Protein AF-X1FMH5-F1 (afdb_monomer)

InterPro domains:
  IPR001680 WD40 repeat [PF00400] (192-229)
  IPR001680 WD40 repeat [PF00400] (234-271)
  IPR001680 WD40 repeat [PF00400] (276-313)
  IPR001680 WD40 repeat [PF00400] (317-355)
  IPR001680 WD40 repeat [PF00400] (359-395)
  IPR001680 WD40 repeat [PS50082] (197-238)
  IPR001680 WD40 repeat [PS50082] (239-280)
  IPR001680 WD40 repeat [PS50082] (281-322)
  IPR001680 WD40 repeat [PS50082] (323-364)
  IPR001680 WD40 repeat [PS50082] (365-395)
  IPR001680 WD40 repeat [SM00320] (190-229)
  IPR001680 WD40 repeat [SM00320] (232-271)
  IPR001680 WD40 repeat [SM00320] (274-313)
  IPR001680 WD40 repeat [SM00320] (316-355)
  IPR001680 WD40 repeat [SM00320] (358-395)
  IPR015943 WD40/YVTN repeat-like-containing domain superfamily [G3DSA:2.130.10.10] (130-278)
  IPR015943 WD40/YVTN repeat-like-containing domain superfamily [G3DSA:2.130.10.10] (279-322)
  IPR015943 WD40/YVTN repeat-like-containing domain superfamily [G3DSA:2.130.10.10] (323-395)
  IPR019775 WD40 repeat, conserved site [PS00678] (216-230)
  IPR019775 WD40 repeat, conserved site [PS00678] (258-272)

Solvent-accessible surface area (backbone atoms only — not comparable to full-atom values): 20701 Å² total; per-residue (Å²): 142,78,85,79,77,79,51,70,67,59,60,50,71,74,32,68,68,57,38,52,48,51,52,50,49,51,52,52,51,50,52,51,51,54,45,49,55,44,31,50,53,21,55,74,58,72,62,43,77,88,58,43,49,60,70,69,63,34,51,55,52,52,60,50,41,75,79,43,64,89,76,58,51,75,60,44,53,50,42,50,50,52,20,51,48,51,50,52,52,51,55,50,50,52,51,50,51,53,49,48,52,51,51,50,50,51,50,52,53,50,50,53,51,51,51,51,50,51,52,50,52,50,52,52,50,52,51,52,51,52,54,50,54,52,52,49,32,52,51,28,17,50,51,11,58,68,24,52,90,77,39,53,71,61,13,44,52,29,17,51,51,18,48,57,54,49,72,75,43,92,79,46,88,87,52,51,63,54,31,50,52,24,43,50,50,46,64,64,61,52,81,64,77,87,59,80,76,80,77,77,86,42,61,70,61,31,77,46,69,47,96,86,60,58,34,36,40,38,11,12,55,65,14,33,35,37,34,27,36,58,90,79,38,45,79,75,38,71,38,74,80,57,88,30,31,17,42,23,60,38,66,29,76,84,58,56,35,32,38,37,6,14,53,64,18,32,34,40,32,27,34,58,87,80,39,46,78,74,40,70,37,76,80,58,89,26,34,18,47,19,49,35,53,24,65,84,51,54,35,34,37,36,8,11,55,61,22,36,33,40,33,30,36,61,87,79,38,47,80,66,28,68,36,74,81,58,88,32,29,22,48,26,48,35,53,25,73,85,52,54,36,34,37,34,8,12,61,60,19,31,35,38,32,29,36,60,75,77,26,46,79,74,46,76,48,74,80,57,87,29,31,19,64,38,52,46,55,44,93,85,54,81,50,46,42,36,34,32,74,64,78,49,72,50,110

Structure (mmCIF, N/CA/C/O backbone):
data_AF-X1FMH5-F1
#
_entry.id   AF-X1FMH5-F1
#
loop_
_atom_site.group_PDB
_atom_site.id
_atom_site.type_symbol
_atom_site.label_atom_id
_atom_site.label_alt_id
_atom_site.label_comp_id
_atom_site.label_asym_id
_atom_site.label_entity_id
_atom_site.label_seq_id
_atom_site.pdbx_PDB_ins_code
_atom_site.Cartn_x
_atom_site.Cartn_y
_atom_site.Cartn_z
_atom_site.occupancy
_atom_site.B_iso_or_equiv
_atom_site.auth_seq_id
_atom_site.auth_comp_id
_atom_site.auth_asym_id
_atom_site.auth_atom_id
_atom_site.pdbx_PDB_model_num
ATOM 1 N N . ASP A 1 1 ? 13.206 58.756 -144.677 1.00 45.44 1 ASP A N 1
ATOM 2 C CA . ASP A 1 1 ? 14.189 58.952 -143.597 1.00 45.44 1 ASP A CA 1
ATOM 3 C C . ASP A 1 1 ? 13.562 59.294 -142.267 1.00 45.44 1 ASP A C 1
ATOM 5 O O . ASP A 1 1 ? 13.194 60.437 -142.036 1.00 45.44 1 ASP A O 1
ATOM 9 N N . ARG A 1 2 ? 13.472 58.302 -141.381 1.00 34.47 2 ARG A N 1
ATOM 10 C CA . ARG A 1 2 ? 13.595 58.518 -139.937 1.00 34.47 2 ARG A CA 1
ATOM 11 C C . ARG A 1 2 ? 14.316 57.305 -139.368 1.00 34.47 2 ARG A C 1
ATOM 13 O O . ARG A 1 2 ? 13.700 56.277 -139.115 1.00 34.47 2 ARG A O 1
ATOM 20 N N . PHE A 1 3 ? 15.634 57.421 -139.241 1.00 46.34 3 PHE A N 1
ATOM 21 C CA . PHE A 1 3 ? 16.395 56.562 -138.345 1.00 46.34 3 PHE A CA 1
ATOM 22 C C . PHE A 1 3 ? 15.849 56.805 -136.937 1.00 46.34 3 PHE A C 1
ATOM 24 O O . PHE A 1 3 ? 15.911 57.926 -136.436 1.00 46.34 3 PHE A O 1
ATOM 31 N N . VAL A 1 4 ? 15.259 55.781 -136.324 1.00 46.16 4 VAL A N 1
ATOM 32 C CA . VAL A 1 4 ? 15.061 55.773 -134.875 1.00 46.16 4 VAL A CA 1
ATOM 33 C C 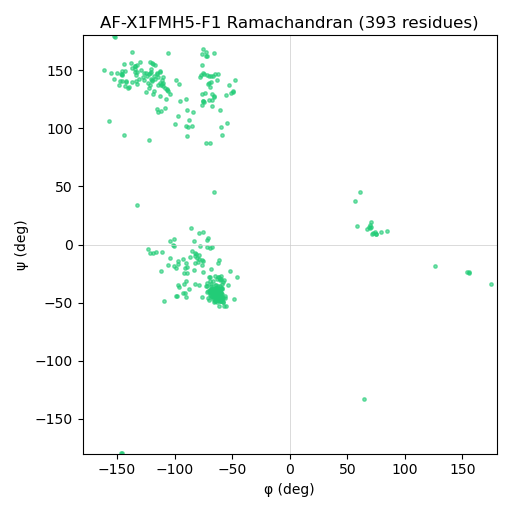. VAL A 1 4 ? 16.324 55.149 -134.311 1.00 46.16 4 VAL A C 1
ATOM 35 O O . VAL A 1 4 ? 16.480 53.931 -134.273 1.00 46.16 4 VAL A O 1
ATOM 38 N N . GLU A 1 5 ? 17.260 56.020 -133.961 1.00 46.84 5 GLU A N 1
ATOM 39 C CA . GLU A 1 5 ? 18.391 55.705 -133.108 1.00 46.84 5 GLU A CA 1
ATOM 40 C C . GLU A 1 5 ? 17.799 55.225 -131.780 1.00 46.84 5 GLU A C 1
ATOM 42 O O . GLU A 1 5 ? 17.280 56.009 -130.982 1.00 46.84 5 GLU A O 1
ATOM 47 N N . VAL A 1 6 ? 17.764 53.907 -131.573 1.00 48.03 6 VAL A N 1
ATOM 48 C CA . VAL A 1 6 ? 17.462 53.362 -130.252 1.00 48.03 6 VAL A CA 1
ATOM 49 C C . VAL A 1 6 ? 18.666 53.718 -129.392 1.00 48.03 6 VAL A C 1
ATOM 51 O O . VAL A 1 6 ? 19.637 52.968 -129.310 1.00 48.03 6 VAL A O 1
ATOM 54 N N . ALA A 1 7 ? 18.631 54.911 -128.798 1.00 53.34 7 ALA A N 1
ATOM 55 C CA . ALA A 1 7 ? 19.574 55.309 -127.773 1.00 53.34 7 ALA A CA 1
ATOM 56 C C . ALA A 1 7 ? 19.595 54.193 -126.721 1.00 53.34 7 ALA A C 1
ATOM 58 O O . ALA A 1 7 ? 18.534 53.743 -126.276 1.00 53.34 7 ALA A O 1
ATOM 59 N N . HIS A 1 8 ? 20.793 53.734 -126.344 1.00 55.34 8 HIS A N 1
ATOM 60 C CA . HIS A 1 8 ? 21.018 52.637 -125.392 1.00 55.34 8 HIS A CA 1
ATOM 61 C C . HIS A 1 8 ? 20.139 52.755 -124.124 1.00 55.34 8 HIS A C 1
ATOM 63 O O . HIS A 1 8 ? 19.725 51.747 -123.551 1.00 55.34 8 HIS A O 1
ATOM 69 N N . GLU A 1 9 ? 19.762 53.977 -123.729 1.00 55.09 9 GLU A N 1
ATOM 70 C CA . GLU A 1 9 ? 18.846 54.252 -122.619 1.00 55.09 9 GLU A CA 1
ATOM 71 C C . GLU A 1 9 ? 17.419 53.694 -122.782 1.00 55.09 9 GLU A C 1
ATOM 73 O O . GLU A 1 9 ? 16.825 53.265 -121.790 1.00 55.09 9 GLU A O 1
ATOM 78 N N . ALA A 1 10 ? 16.843 53.672 -123.990 1.00 60.59 10 ALA A N 1
ATOM 79 C CA . ALA A 1 10 ? 15.474 53.187 -124.204 1.00 60.59 10 ALA A CA 1
ATOM 80 C C . ALA A 1 10 ? 15.379 51.657 -124.047 1.00 60.59 10 ALA A C 1
ATOM 82 O O . ALA A 1 10 ? 14.409 51.151 -123.475 1.00 60.59 10 ALA A O 1
ATOM 83 N N . LEU A 1 11 ? 16.423 50.929 -124.466 1.00 58.25 11 LEU A N 1
ATOM 84 C CA . LEU A 1 11 ? 16.535 49.472 -124.327 1.00 58.25 11 LEU A CA 1
ATOM 85 C C . LEU A 1 11 ? 16.707 49.054 -122.852 1.00 58.25 11 LEU A C 1
ATOM 87 O O . LEU A 1 11 ? 16.075 48.105 -122.390 1.00 58.25 11 LEU A O 1
ATOM 91 N N . ILE A 1 12 ? 17.501 49.818 -122.090 1.00 60.09 12 ILE A N 1
ATOM 92 C CA . ILE A 1 12 ? 17.726 49.608 -120.648 1.00 60.09 12 ILE A CA 1
ATOM 93 C C . ILE A 1 12 ? 16.464 49.926 -119.823 1.00 60.09 12 ILE A C 1
ATOM 95 O O . ILE A 1 12 ? 16.224 49.296 -118.792 1.00 60.09 12 ILE A O 1
ATOM 99 N N . ARG A 1 13 ? 15.621 50.879 -120.257 1.00 60.22 13 ARG A N 1
ATOM 100 C CA . ARG A 1 13 ? 14.354 51.211 -119.572 1.00 60.22 13 ARG A CA 1
ATOM 101 C C . ARG A 1 13 ? 13.222 50.220 -119.862 1.00 60.22 13 ARG A C 1
ATOM 103 O O . ARG A 1 13 ? 12.415 49.981 -118.968 1.00 60.22 13 ARG A O 1
ATOM 110 N N . GLY A 1 14 ? 13.156 49.662 -121.072 1.00 62.12 14 GLY A N 1
ATOM 111 C CA . GLY A 1 14 ? 12.067 48.781 -121.514 1.00 62.12 14 GLY A CA 1
ATOM 112 C C . GLY A 1 14 ? 12.238 47.294 -121.184 1.00 62.12 14 GLY A C 1
ATOM 113 O O . GLY A 1 14 ? 11.281 46.536 -121.336 1.00 62.12 14 GLY A O 1
ATOM 114 N N . TRP A 1 15 ? 13.425 46.863 -120.732 1.00 71.94 15 TRP A N 1
ATOM 115 C CA . TRP A 1 15 ? 13.739 45.444 -120.533 1.00 71.94 15 TRP A CA 1
ATOM 116 C C . TRP A 1 15 ? 14.153 45.138 -119.081 1.00 71.94 15 TRP A C 1
ATOM 118 O O . TRP A 1 15 ? 15.338 45.188 -118.744 1.00 71.94 15 TRP A O 1
ATOM 128 N N . PRO A 1 16 ? 13.191 44.793 -118.197 1.00 71.81 16 PRO A N 1
ATOM 129 C CA . PRO A 1 16 ? 13.448 44.597 -116.768 1.00 71.81 16 PRO A CA 1
ATOM 130 C C . PRO A 1 16 ? 14.570 43.597 -116.459 1.00 71.81 16 PRO A C 1
ATOM 132 O O . PRO A 1 16 ? 15.338 43.821 -115.530 1.00 71.81 16 PRO A O 1
ATOM 135 N N . LYS A 1 17 ? 14.721 42.533 -117.265 1.00 71.62 17 LYS A N 1
ATOM 136 C CA . LYS A 1 17 ? 15.816 41.558 -117.117 1.00 71.62 17 LYS A CA 1
ATOM 137 C C . LYS A 1 17 ? 17.195 42.169 -117.359 1.00 71.62 17 LYS A C 1
ATOM 139 O O . LYS A 1 17 ? 18.117 41.854 -116.621 1.00 71.62 17 LYS A O 1
ATOM 144 N N . LEU A 1 18 ? 17.333 43.041 -118.358 1.00 69.69 18 LEU A N 1
ATOM 145 C CA . LEU A 1 18 ? 18.608 43.686 -118.670 1.00 69.69 18 LEU A CA 1
ATOM 146 C C . LEU A 1 18 ? 18.999 44.677 -117.569 1.00 69.69 18 LEU A C 1
ATOM 148 O O . LEU A 1 18 ? 20.156 44.716 -117.174 1.00 69.69 18 LEU A O 1
ATOM 152 N N . ARG A 1 19 ? 18.031 45.425 -117.023 1.00 69.50 19 ARG A N 1
ATOM 153 C CA . ARG A 1 19 ? 18.271 46.306 -115.871 1.00 69.50 19 ARG A CA 1
ATOM 154 C C . ARG A 1 19 ? 18.676 45.512 -114.632 1.00 69.50 19 ARG A C 1
ATOM 156 O O . ARG A 1 19 ? 19.651 45.876 -114.000 1.00 69.50 19 ARG A O 1
ATOM 163 N N . LEU A 1 20 ? 17.983 44.412 -114.330 1.00 71.94 20 LEU A N 1
ATOM 164 C CA . LEU A 1 20 ? 18.371 43.522 -113.232 1.00 71.94 20 LEU A CA 1
ATOM 165 C C . LEU A 1 20 ? 19.777 42.954 -113.431 1.00 71.94 20 LEU A C 1
ATOM 167 O O . LEU A 1 20 ? 20.522 42.855 -112.466 1.00 71.94 20 LEU A O 1
ATOM 171 N N . TRP A 1 21 ? 20.154 42.614 -114.665 1.00 71.69 21 TRP A N 1
ATOM 172 C CA . TRP A 1 21 ? 21.490 42.106 -114.965 1.00 71.69 21 TRP A CA 1
ATOM 173 C C . TRP A 1 21 ? 22.561 43.191 -114.805 1.00 71.69 21 TRP A C 1
ATOM 175 O O . TRP A 1 21 ? 23.557 42.945 -114.142 1.00 71.69 21 TRP A O 1
ATOM 185 N N . ILE A 1 22 ? 22.313 44.411 -115.296 1.00 73.50 22 ILE A N 1
ATOM 186 C CA . ILE A 1 22 ? 23.206 45.571 -115.118 1.00 73.50 22 ILE A CA 1
ATOM 187 C C . ILE A 1 22 ? 23.316 45.976 -113.643 1.00 73.50 22 ILE A C 1
ATOM 189 O O . ILE A 1 22 ? 24.409 46.269 -113.169 1.00 73.50 22 ILE A O 1
ATOM 193 N N . ASP A 1 23 ? 22.208 45.999 -112.905 1.00 69.81 23 ASP A N 1
ATOM 194 C CA . ASP A 1 23 ? 22.209 46.340 -111.483 1.00 69.81 23 ASP A CA 1
ATOM 195 C C . ASP A 1 23 ? 22.902 45.243 -110.663 1.00 69.81 23 ASP A C 1
ATOM 197 O O . ASP A 1 23 ? 23.683 45.560 -109.769 1.00 69.81 23 ASP A O 1
ATOM 201 N N . SER A 1 24 ? 22.692 43.965 -110.997 1.00 72.38 24 SER A N 1
ATOM 202 C CA . SER A 1 24 ? 23.393 42.826 -110.388 1.00 72.38 24 SER A CA 1
ATOM 203 C C . SER A 1 24 ? 24.892 42.856 -110.681 1.00 72.38 24 SER A C 1
ATOM 205 O O . SER A 1 24 ? 25.694 42.614 -109.782 1.00 72.38 24 SER A O 1
ATOM 207 N N . ASP A 1 25 ? 25.280 43.182 -111.912 1.00 75.31 25 ASP A N 1
ATOM 208 C CA . ASP A 1 25 ? 26.679 43.309 -112.324 1.00 75.31 25 ASP A CA 1
ATOM 209 C C . ASP A 1 25 ? 27.339 44.505 -111.622 1.00 75.31 25 ASP A C 1
ATOM 211 O O . ASP A 1 25 ? 28.408 44.388 -111.028 1.00 75.31 25 ASP A O 1
ATOM 215 N N . ARG A 1 26 ? 26.636 45.641 -111.529 1.00 77.06 26 ARG A N 1
ATOM 216 C CA . ARG A 1 26 ? 27.100 46.821 -110.790 1.00 77.06 26 ARG A CA 1
ATOM 217 C C . ARG A 1 26 ? 27.252 46.553 -109.293 1.00 77.06 26 ARG A C 1
ATOM 219 O O . ARG A 1 26 ? 28.232 47.003 -108.705 1.00 77.06 26 ARG A O 1
ATOM 226 N N . GLN A 1 27 ? 26.308 45.854 -108.664 1.00 77.75 27 GLN A N 1
ATOM 227 C CA . GLN A 1 27 ? 26.418 45.467 -107.253 1.00 77.75 27 GLN A CA 1
ATOM 228 C C . GLN A 1 27 ? 27.566 44.476 -107.039 1.00 77.75 27 GLN A C 1
ATOM 230 O O . GLN A 1 27 ? 28.337 44.641 -106.097 1.00 77.75 27 GLN A O 1
ATOM 235 N N . SER A 1 28 ? 27.749 43.525 -107.955 1.00 78.38 28 SER A N 1
ATOM 236 C CA . SER A 1 28 ? 28.863 42.570 -107.920 1.00 78.38 28 SER A CA 1
ATOM 237 C C . SER A 1 28 ? 30.215 43.274 -108.028 1.00 78.38 28 SER A C 1
ATOM 239 O O . SER A 1 28 ? 31.123 43.005 -107.247 1.00 78.38 28 SER A O 1
ATOM 241 N N . LEU A 1 29 ? 30.328 44.260 -108.920 1.00 80.75 29 LEU A N 1
ATOM 242 C CA . LEU A 1 29 ? 31.520 45.098 -109.050 1.00 80.75 29 LEU A CA 1
ATOM 243 C C . LEU A 1 29 ? 31.775 45.959 -107.807 1.00 80.75 29 LEU A C 1
ATOM 245 O O . LEU A 1 29 ? 32.927 46.189 -107.449 1.00 80.75 29 LEU A O 1
ATOM 249 N N . LEU A 1 30 ? 30.724 46.438 -107.134 1.00 84.56 30 LEU A N 1
ATOM 250 C CA . LEU A 1 30 ? 30.863 47.194 -105.887 1.00 84.56 30 LEU A CA 1
ATOM 251 C C . LEU A 1 30 ? 31.355 46.317 -104.733 1.00 84.56 30 LEU A C 1
ATOM 253 O O . LEU A 1 30 ? 32.190 46.779 -103.956 1.00 84.56 30 LEU A O 1
ATOM 257 N N . VAL A 1 31 ? 30.860 45.081 -104.616 1.00 84.06 31 VAL A N 1
ATOM 258 C CA . VAL A 1 31 ? 31.343 44.117 -103.614 1.00 84.06 31 VAL A CA 1
ATOM 259 C C . VAL A 1 31 ? 32.795 43.747 -103.901 1.00 84.06 31 VAL A C 1
ATOM 261 O O . VAL A 1 31 ? 33.618 43.854 -102.997 1.00 84.06 31 VAL A O 1
ATOM 264 N N . ASN A 1 32 ? 33.126 43.434 -105.158 1.00 85.69 32 ASN A N 1
ATOM 265 C CA . ASN A 1 32 ? 34.494 43.145 -105.587 1.00 85.69 32 ASN A CA 1
ATOM 266 C C . ASN A 1 32 ? 35.441 44.311 -105.262 1.00 85.69 32 ASN A C 1
ATOM 268 O O . ASN A 1 32 ? 36.418 44.136 -104.548 1.00 85.69 32 ASN A O 1
ATOM 272 N N . ARG A 1 33 ? 35.104 45.539 -105.677 1.00 86.00 33 ARG A N 1
ATOM 273 C CA . ARG A 1 33 ? 35.954 46.709 -105.417 1.00 86.00 33 ARG A CA 1
ATOM 274 C C . ARG A 1 33 ? 36.177 46.951 -103.925 1.00 86.00 33 ARG A C 1
ATOM 276 O O . ARG A 1 33 ? 37.302 47.194 -103.518 1.00 86.00 33 ARG A O 1
ATOM 283 N N . ARG A 1 34 ? 35.122 46.863 -103.107 1.00 89.19 34 ARG A N 1
ATOM 284 C CA . ARG A 1 34 ? 35.238 47.028 -101.648 1.00 89.19 34 ARG A CA 1
ATOM 285 C C . ARG A 1 34 ? 36.081 45.935 -101.009 1.00 89.19 34 ARG A C 1
ATOM 287 O O . ARG A 1 34 ? 36.798 46.221 -100.054 1.00 89.19 34 ARG A O 1
ATOM 294 N N . LEU A 1 35 ? 35.961 44.705 -101.504 1.00 89.62 35 LEU A N 1
ATOM 295 C CA . LEU A 1 35 ? 36.770 43.585 -101.053 1.00 89.62 35 LEU A CA 1
ATOM 296 C C . LEU A 1 35 ? 38.240 43.799 -101.423 1.00 89.62 35 LEU A C 1
ATOM 298 O O . LEU A 1 35 ? 39.105 43.616 -100.574 1.00 89.62 35 LEU A O 1
ATOM 302 N N . SER A 1 36 ? 38.498 44.253 -102.648 1.00 88.38 36 SER A N 1
ATOM 303 C CA . SER A 1 36 ? 39.835 44.566 -103.142 1.00 88.38 36 SER A CA 1
ATOM 304 C C . SER A 1 36 ? 40.482 45.678 -102.316 1.00 88.38 36 SER A C 1
ATOM 306 O O . SER A 1 36 ? 41.540 45.459 -101.727 1.00 88.38 36 SER A O 1
ATOM 308 N N . ASP A 1 37 ? 39.792 46.813 -102.155 1.00 90.69 37 ASP A N 1
ATOM 309 C CA . ASP A 1 37 ? 40.251 47.948 -101.343 1.00 90.69 37 ASP A CA 1
ATOM 310 C C . ASP A 1 37 ? 40.540 47.506 -99.891 1.00 90.69 37 ASP A C 1
ATOM 312 O O . ASP A 1 37 ? 41.604 47.795 -99.346 1.00 90.69 37 ASP A O 1
ATOM 316 N N . ALA A 1 38 ? 39.637 46.728 -99.278 1.00 90.25 38 ALA A N 1
ATOM 317 C CA . ALA A 1 38 ? 39.810 46.236 -97.909 1.00 90.25 38 ALA A CA 1
ATOM 318 C C . ALA A 1 38 ? 40.949 45.212 -97.766 1.00 90.25 38 ALA A C 1
ATOM 320 O O . ALA A 1 38 ? 41.622 45.190 -96.736 1.00 90.25 38 ALA A O 1
ATOM 321 N N . SER A 1 39 ? 41.177 44.373 -98.781 1.00 90.62 39 SER A N 1
ATOM 322 C CA . SER A 1 39 ? 42.272 43.397 -98.779 1.00 90.62 39 SER A CA 1
ATOM 323 C C . SER A 1 39 ? 43.643 44.074 -98.846 1.00 90.62 39 SER A C 1
ATOM 325 O O . SER A 1 39 ? 44.564 43.647 -98.152 1.00 90.62 39 SER A O 1
ATOM 327 N N . VAL A 1 40 ? 43.755 45.171 -99.606 1.00 90.69 40 VAL A N 1
ATOM 328 C CA . VAL A 1 40 ? 44.972 45.989 -99.695 1.00 90.69 40 VAL A CA 1
ATOM 329 C C . VAL A 1 40 ? 45.211 46.740 -98.388 1.00 90.69 40 VAL A C 1
ATOM 331 O O . VAL A 1 40 ? 46.304 46.663 -97.838 1.00 90.69 40 VAL A O 1
ATOM 334 N N . GLU A 1 41 ? 44.184 47.399 -97.838 1.00 90.69 41 GLU A N 1
ATOM 335 C CA . GLU A 1 41 ? 44.295 48.087 -96.543 1.00 90.69 41 GLU A CA 1
ATOM 336 C C . GLU A 1 41 ? 44.697 47.129 -95.411 1.00 90.69 41 GLU A C 1
ATOM 338 O O . GLU A 1 41 ? 45.488 47.485 -94.534 1.00 90.69 41 GLU A O 1
ATOM 343 N N . TRP A 1 42 ? 44.178 45.898 -95.422 1.00 94.12 42 TRP A N 1
ATOM 344 C CA . TRP A 1 42 ? 44.573 44.873 -94.463 1.00 94.12 42 TRP A CA 1
ATOM 345 C C . TRP A 1 42 ? 46.041 44.463 -94.629 1.00 94.12 42 TRP A C 1
ATOM 347 O O . TRP A 1 42 ? 46.745 44.390 -93.620 1.00 94.12 42 TRP A O 1
ATOM 357 N N . ASP A 1 43 ? 46.529 44.260 -95.854 1.00 91.94 43 ASP A N 1
ATOM 358 C CA . ASP A 1 43 ? 47.936 43.912 -96.102 1.00 91.94 43 ASP A CA 1
ATOM 359 C C . ASP A 1 43 ? 48.886 45.053 -95.684 1.00 91.94 43 ASP A C 1
ATOM 361 O O . ASP A 1 43 ? 49.838 44.823 -94.932 1.00 91.94 43 ASP A O 1
ATOM 365 N N . ASP A 1 44 ? 48.543 46.301 -96.023 1.00 92.25 44 ASP A N 1
ATOM 366 C CA . ASP A 1 44 ? 49.278 47.511 -95.622 1.00 92.25 44 ASP A CA 1
ATOM 367 C C . ASP A 1 44 ? 49.289 47.720 -94.097 1.00 92.25 44 ASP A C 1
ATOM 369 O O . ASP A 1 44 ? 50.248 48.251 -93.530 1.00 92.25 44 ASP A O 1
ATOM 373 N N . SER A 1 45 ? 48.247 47.261 -93.394 1.00 89.62 45 SER A N 1
ATOM 374 C CA . SER A 1 45 ? 48.154 47.320 -91.927 1.00 89.62 45 SER A CA 1
ATOM 375 C C . SER A 1 45 ? 49.019 46.280 -91.197 1.00 89.62 45 SER A C 1
ATOM 377 O O . SER A 1 45 ? 48.858 46.088 -89.987 1.00 89.62 45 SER A O 1
ATOM 379 N N . ALA A 1 46 ? 49.912 45.591 -91.917 1.00 88.06 46 ALA A N 1
ATOM 380 C CA . ALA A 1 46 ? 50.627 44.404 -91.454 1.00 88.06 46 ALA A CA 1
ATOM 381 C C . ALA A 1 46 ? 49.670 43.282 -91.007 1.00 88.06 46 ALA A C 1
ATOM 383 O O . ALA A 1 46 ? 49.943 42.565 -90.042 1.00 88.06 46 ALA A O 1
ATOM 384 N N . ARG A 1 47 ? 48.547 43.137 -91.728 1.00 89.75 47 ARG A N 1
ATOM 385 C CA . ARG A 1 47 ? 47.536 42.084 -91.552 1.00 89.75 47 ARG A CA 1
ATOM 386 C C . ARG A 1 47 ? 46.864 42.082 -90.179 1.00 89.75 47 ARG A C 1
ATOM 388 O O . ARG A 1 47 ? 46.673 41.037 -89.562 1.00 89.75 47 ARG A O 1
ATOM 395 N N . ASN A 1 48 ? 46.475 43.256 -89.691 1.00 90.81 48 ASN A N 1
ATOM 396 C CA . ASN A 1 48 ? 45.823 43.385 -88.392 1.00 90.81 48 ASN A CA 1
ATOM 397 C C . ASN A 1 48 ? 44.348 42.935 -88.430 1.00 90.81 48 ASN A C 1
ATOM 399 O O . ASN A 1 48 ? 43.553 43.424 -89.235 1.00 90.81 48 ASN A O 1
ATOM 403 N N . ASP A 1 49 ? 43.960 42.068 -87.490 1.00 89.56 49 ASP A N 1
ATOM 404 C CA . ASP A 1 49 ? 42.602 41.532 -87.322 1.00 89.56 49 ASP A CA 1
ATOM 405 C C . ASP A 1 49 ? 41.490 42.597 -87.254 1.00 89.56 49 ASP A C 1
ATOM 407 O O . ASP A 1 49 ? 40.329 42.284 -87.526 1.00 89.56 49 ASP A O 1
ATOM 411 N N . SER A 1 50 ? 41.792 43.850 -86.882 1.00 89.19 50 SER A N 1
ATOM 412 C CA . SER A 1 50 ? 40.785 44.923 -86.830 1.00 89.19 50 SER A CA 1
ATOM 413 C C . SER A 1 50 ? 40.261 45.352 -88.203 1.00 89.19 50 SER A C 1
ATOM 415 O O . SER A 1 50 ? 39.182 45.941 -88.263 1.00 89.19 50 SER A O 1
ATOM 417 N N . TYR A 1 51 ? 41.006 45.073 -89.278 1.00 89.06 51 TYR A N 1
ATOM 418 C CA . TYR A 1 51 ? 40.632 45.404 -90.659 1.00 89.06 51 TYR A CA 1
ATOM 419 C C . TYR A 1 51 ? 39.894 44.261 -91.371 1.00 89.06 51 TYR A C 1
ATOM 421 O O . TYR A 1 51 ? 39.282 44.482 -92.416 1.00 89.06 51 TYR A O 1
ATOM 429 N N . LEU A 1 52 ? 39.895 43.053 -90.793 1.00 93.06 52 LEU A N 1
ATOM 430 C CA . LEU A 1 52 ? 39.142 41.918 -91.320 1.00 93.06 52 LEU A CA 1
ATOM 431 C C . LEU A 1 52 ? 37.636 42.201 -91.306 1.00 93.06 52 LEU A C 1
ATOM 433 O O . LEU A 1 52 ? 37.098 42.875 -90.420 1.00 93.06 52 LEU A O 1
ATOM 437 N N . TYR A 1 53 ? 36.924 41.656 -92.288 1.00 93.00 53 TYR A N 1
ATOM 438 C CA . TYR A 1 53 ? 35.477 41.812 -92.348 1.00 93.00 53 TYR A CA 1
ATOM 439 C C . TYR A 1 53 ? 34.791 41.056 -91.206 1.00 93.00 53 TYR A C 1
ATOM 441 O O . TYR A 1 53 ? 35.133 39.927 -90.863 1.00 93.00 53 TYR A O 1
ATOM 449 N N . VAL A 1 54 ? 33.757 41.676 -90.630 1.00 89.50 54 VAL A N 1
ATOM 450 C CA . VAL A 1 54 ? 32.932 41.095 -89.561 1.00 89.50 54 VAL A CA 1
ATOM 451 C C . VAL A 1 54 ? 31.456 41.389 -89.838 1.00 89.50 54 VAL A C 1
ATOM 453 O O . VAL A 1 54 ? 31.107 42.395 -90.460 1.00 89.50 54 VAL A O 1
ATOM 456 N N . GLY A 1 55 ? 30.568 40.516 -89.357 1.00 88.12 55 GLY A N 1
ATOM 457 C CA . GLY A 1 55 ? 29.121 40.724 -89.421 1.00 88.12 55 GLY A CA 1
ATOM 458 C C . GLY A 1 55 ? 28.601 40.747 -90.857 1.00 88.12 55 GLY A C 1
ATOM 459 O O . GLY A 1 55 ? 28.944 39.877 -91.654 1.00 88.12 55 GLY A O 1
ATOM 460 N N . VAL A 1 56 ? 27.772 41.743 -91.178 1.00 88.44 56 VAL A N 1
ATOM 461 C CA . VAL A 1 56 ? 27.064 41.835 -92.467 1.00 88.44 56 VAL A CA 1
ATOM 462 C C . VAL A 1 56 ? 28.032 41.925 -93.652 1.00 88.44 56 VAL A C 1
ATOM 464 O O . VAL A 1 56 ? 27.834 41.227 -94.637 1.00 88.44 56 VAL A O 1
ATOM 467 N N . ARG A 1 57 ? 29.134 42.682 -93.530 1.00 89.06 57 ARG A N 1
ATOM 468 C CA . ARG A 1 57 ? 30.132 42.830 -94.610 1.00 89.06 57 ARG A CA 1
ATOM 469 C C . ARG A 1 57 ? 30.825 41.515 -94.967 1.00 89.06 57 ARG A C 1
ATOM 471 O O . ARG A 1 57 ? 31.076 41.255 -96.136 1.00 89.06 57 ARG A O 1
ATOM 478 N N . LEU A 1 58 ? 31.120 40.685 -93.963 1.00 92.00 58 LEU A N 1
ATOM 479 C CA . LEU A 1 58 ? 31.705 39.363 -94.188 1.00 92.00 58 LEU A CA 1
ATOM 480 C C . LEU A 1 58 ? 30.699 38.417 -94.846 1.00 92.00 58 LEU A C 1
ATOM 482 O O . LEU A 1 58 ? 31.073 37.687 -95.751 1.00 92.00 58 LEU A O 1
ATOM 486 N N . ALA A 1 59 ? 29.439 38.442 -94.404 1.00 88.69 59 ALA A N 1
ATOM 487 C CA . ALA A 1 59 ? 28.391 37.601 -94.979 1.00 88.69 59 ALA A CA 1
ATOM 488 C C . ALA A 1 59 ? 28.141 37.937 -96.459 1.00 88.69 59 ALA A C 1
ATOM 490 O O . ALA A 1 59 ? 28.111 37.031 -97.285 1.00 88.69 59 ALA A O 1
ATOM 491 N N . GLU A 1 60 ? 28.044 39.229 -96.792 1.00 89.19 60 GLU A N 1
ATOM 492 C CA . GLU A 1 60 ? 27.880 39.702 -98.173 1.00 89.19 60 GLU A CA 1
ATOM 493 C C . GLU A 1 60 ? 29.070 39.301 -99.062 1.00 89.19 60 GLU A C 1
ATOM 495 O O . GLU A 1 60 ? 28.877 38.826 -100.179 1.00 89.19 60 GLU A O 1
ATOM 500 N N . ALA A 1 61 ? 30.304 39.453 -98.569 1.00 87.69 61 ALA A N 1
ATOM 501 C CA . ALA A 1 61 ? 31.501 39.112 -99.335 1.00 87.69 61 ALA A CA 1
ATOM 502 C C . ALA A 1 61 ? 31.708 37.591 -99.488 1.00 87.69 61 ALA A C 1
ATOM 504 O O . ALA A 1 61 ? 32.145 37.133 -100.542 1.00 87.69 61 ALA A O 1
ATOM 505 N N . GLU A 1 62 ? 31.358 36.798 -98.471 1.00 90.00 62 GLU A N 1
ATOM 506 C CA . GLU A 1 62 ? 31.379 35.331 -98.521 1.00 90.00 62 GLU A CA 1
ATOM 507 C C . GLU A 1 62 ? 30.349 34.796 -99.525 1.00 90.00 62 GLU A C 1
ATOM 509 O O . GLU A 1 62 ? 30.708 34.009 -100.399 1.00 90.00 62 GLU A O 1
ATOM 514 N N . GLU A 1 63 ? 29.098 35.265 -99.465 1.00 88.25 63 GLU A N 1
ATOM 515 C CA . GLU A 1 63 ? 28.042 34.883 -100.414 1.00 88.25 63 GLU A CA 1
ATOM 516 C C . GLU A 1 63 ? 28.423 35.240 -101.857 1.00 88.25 63 GLU A C 1
ATOM 518 O O . GLU A 1 63 ? 28.273 34.424 -102.772 1.00 88.25 63 GLU A O 1
ATOM 523 N N . TRP A 1 64 ? 28.999 36.428 -102.054 1.00 87.12 64 TRP A N 1
ATOM 524 C CA . TRP A 1 64 ? 29.509 36.849 -103.354 1.00 87.12 64 TRP A CA 1
ATOM 525 C C . TRP A 1 64 ? 30.649 35.942 -103.851 1.00 87.12 64 TRP A C 1
ATOM 527 O O . TRP A 1 64 ? 30.619 35.490 -104.999 1.00 87.12 64 TRP A O 1
ATOM 537 N N . SER A 1 65 ? 31.602 35.589 -102.978 1.00 86.12 65 SER A N 1
ATOM 538 C CA . SER A 1 65 ? 32.741 34.720 -103.316 1.00 86.12 65 SER A CA 1
ATOM 539 C C . SER A 1 65 ? 32.337 33.319 -103.786 1.00 86.12 65 SER A C 1
ATOM 541 O O . SER A 1 65 ? 33.014 32.742 -104.636 1.00 86.12 65 SER A O 1
ATOM 543 N N . LEU A 1 66 ? 31.212 32.780 -103.297 1.00 86.38 66 LEU A N 1
ATOM 544 C CA . LEU A 1 66 ? 30.732 31.446 -103.677 1.00 86.38 66 LEU A CA 1
ATOM 545 C C . LEU A 1 66 ? 30.340 31.359 -105.158 1.00 86.38 66 LEU A C 1
ATOM 547 O O . LEU A 1 66 ? 30.386 30.279 -105.744 1.00 86.38 66 LEU A O 1
ATOM 551 N N . THR A 1 67 ? 29.947 32.485 -105.757 1.00 84.38 67 THR A N 1
ATOM 552 C CA . THR A 1 67 ? 29.484 32.564 -107.151 1.00 84.38 67 THR A CA 1
ATOM 553 C C . THR A 1 67 ? 30.524 33.151 -108.110 1.00 84.38 67 THR A C 1
ATOM 555 O O . THR A 1 67 ? 30.345 33.020 -109.317 1.00 84.38 67 THR A O 1
ATOM 558 N N . HIS A 1 68 ? 31.613 33.737 -107.591 1.00 85.81 68 HIS A N 1
ATOM 559 C CA . HIS A 1 68 ? 32.648 34.454 -108.359 1.00 85.81 68 HIS A CA 1
ATOM 560 C C . HIS A 1 68 ? 34.078 34.038 -107.955 1.00 85.81 68 HIS A C 1
ATOM 562 O O . HIS A 1 68 ? 35.006 34.851 -107.925 1.00 85.81 68 HIS A O 1
ATOM 568 N N . ALA A 1 69 ? 34.259 32.762 -107.602 1.00 77.19 69 ALA A N 1
ATOM 569 C CA . ALA A 1 69 ? 35.526 32.215 -107.109 1.00 77.19 69 ALA A CA 1
ATOM 570 C C . ALA A 1 69 ? 36.694 32.348 -108.108 1.00 77.19 69 ALA A C 1
ATOM 572 O O . ALA A 1 69 ? 37.853 32.407 -107.705 1.00 77.19 69 ALA A O 1
ATOM 573 N N . ASP A 1 70 ? 36.382 32.398 -109.401 1.00 78.44 70 ASP A N 1
ATOM 574 C CA . ASP A 1 70 ? 37.307 32.530 -110.526 1.00 78.44 70 ASP A CA 1
ATOM 575 C C . ASP A 1 70 ? 37.858 33.952 -110.720 1.00 78.44 70 ASP A C 1
ATOM 577 O O . ASP A 1 70 ? 38.886 34.121 -111.375 1.00 78.44 70 ASP A O 1
ATOM 581 N N . VAL A 1 71 ? 37.209 34.964 -110.132 1.00 81.31 71 VAL A N 1
ATOM 582 C CA . VAL A 1 71 ? 37.572 36.387 -110.273 1.00 81.31 71 VAL A CA 1
ATOM 583 C C . VAL A 1 71 ? 38.426 36.894 -109.102 1.00 81.31 71 VAL A C 1
ATOM 585 O O . VAL A 1 71 ? 39.077 37.930 -109.215 1.00 81.31 71 VAL A O 1
ATOM 588 N N . LEU A 1 72 ? 38.451 36.165 -107.985 1.00 84.31 72 LEU A N 1
ATOM 589 C CA . LEU A 1 72 ? 39.169 36.558 -106.773 1.00 84.31 72 LEU A CA 1
ATOM 590 C C . LEU A 1 72 ? 40.681 36.398 -106.924 1.00 84.31 72 LEU A C 1
ATOM 592 O O . LEU A 1 72 ? 41.175 35.319 -107.268 1.00 84.31 72 LEU A O 1
ATOM 596 N N . ASN A 1 73 ? 41.423 37.447 -106.576 1.00 86.38 73 ASN A N 1
ATOM 597 C CA . ASN A 1 73 ? 42.877 37.369 -106.522 1.00 86.38 73 ASN A CA 1
ATOM 598 C C . ASN A 1 73 ? 43.353 36.621 -105.247 1.00 86.38 73 ASN A C 1
ATOM 600 O O . ASN A 1 73 ? 42.585 36.452 -104.294 1.00 86.38 73 ASN A O 1
ATOM 604 N N . PRO A 1 74 ? 44.620 36.164 -105.188 1.00 87.81 74 PRO A N 1
ATOM 605 C CA . PRO A 1 74 ? 45.122 35.420 -104.030 1.00 87.81 74 PRO A CA 1
ATOM 606 C C . PRO A 1 74 ? 45.038 36.175 -102.691 1.00 87.81 74 PRO A C 1
ATOM 608 O O . PRO A 1 74 ? 44.786 35.544 -101.666 1.00 87.81 74 PRO A O 1
ATOM 611 N N . LEU A 1 75 ? 45.214 37.502 -102.692 1.00 89.12 75 LEU A N 1
ATOM 612 C CA . LEU A 1 75 ? 45.164 38.338 -101.486 1.00 89.12 75 LEU A CA 1
ATOM 613 C C . LEU A 1 75 ? 43.731 38.466 -100.946 1.00 89.12 75 LEU A C 1
ATOM 615 O O . LEU A 1 75 ? 43.508 38.360 -99.744 1.00 89.12 75 LEU A O 1
ATOM 619 N N . GLU A 1 76 ? 42.744 38.615 -101.827 1.00 90.19 76 GLU A N 1
ATOM 620 C CA . GLU A 1 76 ? 41.319 38.664 -101.481 1.00 90.19 76 GLU A CA 1
ATOM 621 C C . GLU A 1 76 ? 40.828 37.318 -100.931 1.00 90.19 76 GLU A C 1
ATOM 623 O O . GLU A 1 76 ? 40.059 37.278 -99.967 1.00 90.19 76 GLU A O 1
ATOM 628 N N . GLN A 1 77 ? 41.305 36.202 -101.497 1.00 89.38 77 GLN A N 1
ATOM 629 C CA . GLN A 1 77 ? 41.021 34.862 -100.971 1.00 89.38 77 GLN A CA 1
ATOM 630 C C . GLN A 1 77 ? 41.611 34.662 -99.571 1.00 89.38 77 GLN A C 1
ATOM 632 O O . GLN A 1 77 ? 40.963 34.061 -98.709 1.00 89.38 77 GLN A O 1
ATOM 637 N N . GLU A 1 78 ? 42.829 35.155 -99.336 1.00 90.62 78 GLU A N 1
ATOM 638 C CA . GLU A 1 78 ? 43.485 35.096 -98.029 1.00 90.62 78 GLU A CA 1
ATOM 639 C C . GLU A 1 78 ? 42.749 35.971 -97.003 1.00 90.62 78 GLU A C 1
ATOM 641 O O . GLU A 1 78 ? 42.392 35.486 -95.930 1.00 90.62 78 GLU A O 1
ATOM 646 N N . PHE A 1 79 ? 42.401 37.207 -97.371 1.00 92.38 79 PHE A N 1
ATOM 647 C CA . PHE A 1 79 ? 41.629 38.131 -96.537 1.00 92.38 79 PHE A CA 1
ATOM 648 C C . PHE A 1 79 ? 40.262 37.560 -96.128 1.00 92.38 79 PHE A C 1
ATOM 650 O O . PHE A 1 79 ? 39.874 37.629 -94.955 1.00 92.38 79 PHE A O 1
ATOM 657 N N . LEU A 1 80 ? 39.517 36.970 -97.072 1.00 90.94 80 LEU A N 1
ATOM 658 C CA . LEU A 1 80 ? 38.235 36.329 -96.769 1.00 90.94 80 LEU A CA 1
ATOM 659 C C . LEU A 1 80 ? 38.412 35.116 -95.863 1.00 90.94 80 LEU A C 1
ATOM 661 O O . LEU A 1 80 ? 37.639 34.948 -94.919 1.00 90.94 80 LEU A O 1
ATOM 665 N N . ARG A 1 81 ? 39.432 34.288 -96.112 1.00 91.75 81 ARG A N 1
ATOM 666 C CA . ARG A 1 81 ? 39.727 33.121 -95.275 1.00 91.75 81 ARG A CA 1
ATOM 667 C C . ARG A 1 81 ? 40.025 33.537 -93.838 1.00 91.75 81 ARG A C 1
ATOM 669 O O . ARG A 1 81 ? 39.402 32.992 -92.931 1.00 91.75 81 ARG A O 1
ATOM 676 N N . GLU A 1 82 ? 40.897 34.521 -93.639 1.00 92.25 82 GLU A N 1
ATOM 677 C CA . GLU A 1 82 ? 41.240 35.045 -92.312 1.00 92.25 82 GLU A CA 1
ATOM 678 C C . GLU A 1 82 ? 40.031 35.704 -91.633 1.00 92.25 82 GLU A C 1
ATOM 680 O O . GLU A 1 82 ? 39.776 35.480 -90.449 1.00 92.25 82 GLU A O 1
ATOM 685 N N . SER A 1 83 ? 39.197 36.432 -92.384 1.00 91.81 83 SER A N 1
ATOM 686 C CA . SER A 1 83 ? 37.957 37.023 -91.859 1.00 91.81 83 SER A CA 1
ATOM 687 C C . SER A 1 83 ? 36.954 35.954 -91.392 1.00 91.81 83 SER A C 1
ATOM 689 O O . SER A 1 83 ? 36.371 36.058 -90.305 1.00 91.81 83 SER A O 1
ATOM 691 N N . ILE A 1 84 ? 36.772 34.888 -92.180 1.00 91.12 84 ILE A N 1
ATOM 692 C CA . ILE A 1 84 ? 35.931 33.733 -91.829 1.00 91.12 84 ILE A CA 1
ATOM 693 C C . ILE A 1 84 ? 36.516 32.996 -90.622 1.00 91.12 84 ILE A C 1
ATOM 695 O O . ILE A 1 84 ? 35.777 32.628 -89.703 1.00 91.12 84 ILE A O 1
ATOM 699 N N . GLU A 1 85 ? 37.832 32.804 -90.587 1.00 92.12 85 GLU A N 1
ATOM 700 C CA . GLU A 1 85 ? 38.519 32.147 -89.482 1.00 92.12 85 GLU A CA 1
ATOM 701 C C . GLU A 1 85 ? 38.387 32.954 -88.183 1.00 92.12 85 GLU A C 1
ATOM 703 O O . GLU A 1 85 ? 38.073 32.380 -87.137 1.00 92.12 85 GLU A O 1
ATOM 708 N N . LEU A 1 86 ? 38.510 34.283 -88.241 1.00 90.88 86 LEU A N 1
ATOM 709 C CA . LEU A 1 86 ? 38.294 35.175 -87.104 1.00 90.88 86 LEU A CA 1
ATOM 710 C C . LEU A 1 86 ? 36.849 35.099 -86.588 1.00 90.88 86 LEU A C 1
ATOM 712 O O . LEU A 1 86 ? 36.637 34.984 -85.374 1.00 90.88 86 LEU A O 1
ATOM 716 N N . ARG A 1 87 ? 35.843 35.122 -87.478 1.00 91.75 87 ARG A N 1
ATOM 717 C CA . ARG A 1 87 ? 34.427 34.929 -87.104 1.00 91.75 87 ARG A CA 1
ATOM 718 C C . ARG A 1 87 ? 34.236 33.586 -86.403 1.00 91.75 87 ARG A C 1
ATOM 720 O O . ARG A 1 87 ? 33.679 33.546 -85.308 1.00 91.75 87 ARG A O 1
ATOM 727 N N . ASN A 1 88 ? 34.746 32.507 -86.993 1.00 89.94 88 ASN A N 1
ATOM 728 C CA . ASN A 1 88 ? 34.631 31.158 -86.444 1.00 89.94 88 ASN A CA 1
ATOM 729 C C . ASN A 1 88 ? 35.329 31.039 -85.079 1.00 89.94 88 ASN A C 1
ATOM 731 O O . ASN A 1 88 ? 34.756 30.465 -84.150 1.00 89.94 88 ASN A O 1
ATOM 735 N N . LYS A 1 89 ? 36.516 31.644 -84.910 1.00 89.19 89 LYS A N 1
ATOM 736 C CA . LYS A 1 89 ? 37.229 31.738 -83.623 1.00 89.19 89 LYS A CA 1
ATOM 737 C C . LYS A 1 89 ? 36.392 32.474 -82.570 1.00 89.19 89 LYS A C 1
ATOM 739 O O . LYS A 1 89 ? 36.251 31.965 -81.456 1.00 89.19 89 LYS A O 1
ATOM 744 N N . LYS A 1 90 ? 35.787 33.621 -82.909 1.00 87.94 90 LYS A N 1
ATOM 745 C CA . LYS A 1 90 ? 34.932 34.400 -81.990 1.00 87.94 90 LYS A CA 1
ATOM 746 C C . LYS A 1 90 ? 33.662 33.642 -81.594 1.00 87.94 90 LYS A C 1
ATOM 748 O O . LYS A 1 90 ? 33.389 33.502 -80.403 1.00 87.94 90 LYS A O 1
ATOM 753 N N . THR A 1 91 ? 32.926 33.076 -82.552 1.00 87.50 91 THR A N 1
ATOM 754 C CA . THR A 1 91 ? 31.703 32.302 -82.270 1.00 87.50 91 THR A CA 1
ATOM 755 C C . THR A 1 91 ? 32.004 31.046 -81.446 1.00 87.50 91 THR A C 1
ATOM 757 O O . THR A 1 91 ? 31.274 30.729 -80.502 1.00 87.50 91 THR A O 1
ATOM 760 N N . ALA A 1 92 ? 33.112 30.353 -81.735 1.00 87.19 92 ALA A N 1
ATOM 761 C CA . ALA A 1 92 ? 33.561 29.217 -80.936 1.00 87.19 92 ALA A CA 1
ATOM 762 C C . ALA A 1 92 ? 33.938 29.632 -79.502 1.00 87.19 92 ALA A C 1
ATOM 764 O O . ALA A 1 92 ? 33.600 28.917 -78.556 1.00 87.19 92 ALA A O 1
ATOM 765 N N . ALA A 1 93 ? 34.594 30.783 -79.315 1.00 87.44 93 ALA A N 1
ATOM 766 C CA . ALA A 1 93 ? 34.929 31.310 -77.993 1.00 87.44 93 ALA A CA 1
ATOM 767 C C . ALA A 1 93 ? 33.676 31.665 -77.171 1.00 87.44 93 ALA A C 1
ATOM 769 O O . ALA A 1 93 ? 33.585 31.286 -76.002 1.00 87.44 93 ALA A O 1
ATOM 770 N N . GLU A 1 94 ? 32.677 32.311 -77.778 1.00 88.38 94 GLU A N 1
ATOM 771 C CA . GLU A 1 94 ? 31.409 32.643 -77.113 1.00 88.38 94 GLU A CA 1
ATOM 772 C C . GLU A 1 94 ? 30.611 31.397 -76.707 1.00 88.38 94 GLU A C 1
ATOM 774 O O . GLU A 1 94 ? 30.103 31.316 -75.583 1.00 88.38 94 GLU A O 1
ATOM 779 N N . LEU A 1 95 ? 30.516 30.399 -77.594 1.00 88.06 95 LEU A N 1
ATOM 780 C CA . LEU A 1 95 ? 29.856 29.126 -77.296 1.00 88.06 95 LEU A CA 1
ATOM 781 C C . LEU A 1 95 ? 30.576 28.377 -76.173 1.00 88.06 95 LEU A C 1
ATOM 783 O O . LEU A 1 95 ? 29.915 27.925 -75.237 1.00 88.06 95 LEU A O 1
ATOM 787 N N . ARG A 1 96 ? 31.915 28.309 -76.213 1.00 85.25 96 ARG A N 1
ATOM 788 C CA . ARG A 1 96 ? 32.727 27.725 -75.133 1.00 85.25 96 ARG A CA 1
ATOM 789 C C . ARG A 1 96 ? 32.507 28.457 -73.815 1.00 85.25 96 ARG A C 1
ATOM 791 O O . ARG A 1 96 ? 32.339 27.803 -72.793 1.00 85.25 96 ARG A O 1
ATOM 798 N N . GLN A 1 97 ? 32.435 29.789 -73.818 1.00 86.44 97 GLN A N 1
ATOM 799 C CA . GLN A 1 97 ? 32.189 30.566 -72.603 1.00 86.44 97 GLN A CA 1
ATOM 800 C C . GLN A 1 97 ? 30.777 30.331 -72.043 1.00 86.44 97 GLN A C 1
ATOM 802 O O . GLN A 1 97 ? 30.624 30.138 -70.836 1.00 86.44 97 GLN A O 1
ATOM 807 N N . LYS A 1 98 ? 29.739 30.305 -72.892 1.00 87.75 98 LYS A N 1
ATOM 808 C CA . LYS A 1 98 ? 28.359 29.991 -72.472 1.00 87.75 98 LYS A CA 1
ATOM 809 C C . LYS A 1 98 ? 28.243 28.562 -71.941 1.00 87.75 98 LYS A C 1
ATOM 811 O O . LYS A 1 98 ? 27.630 28.355 -70.894 1.00 87.75 98 LYS A O 1
ATOM 816 N N . GLN A 1 99 ? 28.851 27.591 -72.625 1.00 85.62 99 GLN A N 1
ATOM 817 C CA . GLN A 1 99 ? 28.893 26.197 -72.181 1.00 85.62 99 GLN A CA 1
ATOM 818 C C . GLN A 1 99 ? 29.643 26.056 -70.857 1.00 85.62 99 GLN A C 1
ATOM 820 O O . GLN A 1 99 ? 29.110 25.429 -69.948 1.00 85.62 99 GLN A O 1
ATOM 825 N N . PHE A 1 100 ? 30.804 26.699 -70.709 1.00 86.19 100 PHE A N 1
ATOM 826 C CA . PHE A 1 100 ? 31.578 26.703 -69.467 1.00 86.19 100 PHE A CA 1
ATOM 827 C C . PHE A 1 100 ? 30.799 27.328 -68.306 1.00 86.19 100 PHE A C 1
ATOM 829 O O . PHE A 1 100 ? 30.761 26.764 -67.221 1.00 86.19 100 PHE A O 1
ATOM 836 N N . ARG A 1 101 ? 30.111 28.460 -68.515 1.00 83.62 101 ARG A N 1
ATOM 837 C CA . ARG A 1 101 ? 29.273 29.072 -67.466 1.00 83.62 101 ARG A CA 1
ATOM 838 C C . ARG A 1 101 ? 28.107 28.168 -67.064 1.00 83.62 101 ARG A C 1
ATOM 840 O O . ARG A 1 101 ? 27.819 28.046 -65.877 1.00 83.62 101 ARG A O 1
ATOM 847 N N . ARG A 1 102 ? 27.447 27.520 -68.029 1.00 86.31 102 ARG A N 1
ATOM 848 C CA . ARG A 1 102 ? 26.340 26.592 -67.756 1.00 86.31 102 ARG A CA 1
ATOM 849 C C . ARG A 1 102 ? 26.823 25.332 -67.036 1.00 86.31 102 ARG A C 1
ATOM 851 O O . ARG A 1 102 ? 26.181 24.921 -66.074 1.00 86.31 102 ARG A O 1
ATOM 858 N N . SER A 1 103 ? 27.938 24.738 -67.464 1.00 81.75 103 SER A N 1
ATOM 859 C CA . SER A 1 103 ? 28.515 23.563 -66.802 1.00 81.75 103 SER A CA 1
ATOM 860 C C . SER A 1 103 ? 29.045 23.904 -65.411 1.00 81.75 103 SER A C 1
ATOM 862 O O . SER A 1 103 ? 28.782 23.154 -64.478 1.00 81.75 103 SER A O 1
ATOM 864 N N . ALA A 1 104 ? 29.688 25.063 -65.234 1.00 83.75 104 ALA A N 1
ATOM 865 C CA . ALA A 1 104 ? 30.138 25.546 -63.931 1.00 83.75 104 ALA A CA 1
ATOM 866 C C . ALA A 1 104 ? 28.963 25.796 -62.974 1.00 83.75 104 ALA A C 1
ATOM 868 O O . ALA A 1 104 ? 29.015 25.372 -61.823 1.00 83.75 104 ALA A O 1
ATOM 869 N N . PHE A 1 105 ? 27.877 26.425 -63.439 1.00 87.12 105 PHE A N 1
ATOM 870 C CA . PHE A 1 105 ? 26.675 26.626 -62.624 1.00 87.12 105 PHE A CA 1
ATOM 871 C C . PHE A 1 105 ? 26.033 25.297 -62.206 1.00 87.12 105 PHE A C 1
ATOM 873 O O . PHE A 1 105 ? 25.735 25.108 -61.029 1.00 87.12 105 PHE A O 1
ATOM 880 N N . LEU A 1 106 ? 25.865 24.356 -63.142 1.00 87.94 106 LEU A N 1
ATOM 881 C CA . LEU A 1 106 ? 25.321 23.028 -62.842 1.00 87.94 106 LEU A CA 1
ATOM 882 C C . LEU A 1 106 ? 26.223 22.239 -61.884 1.00 87.94 106 LEU A C 1
ATOM 884 O O . LEU A 1 106 ? 25.712 21.583 -60.980 1.00 87.94 106 LEU A O 1
ATOM 888 N N . ALA A 1 107 ? 27.547 22.335 -62.034 1.00 85.00 107 ALA A N 1
ATOM 889 C CA . ALA A 1 107 ? 28.502 21.700 -61.131 1.00 85.00 107 ALA A CA 1
ATOM 890 C C . ALA A 1 107 ? 28.440 22.298 -59.716 1.00 85.00 107 ALA A C 1
ATOM 892 O O . ALA A 1 107 ? 28.404 21.549 -58.742 1.00 85.00 107 ALA A O 1
ATOM 893 N N . MET A 1 108 ? 28.361 23.628 -59.585 1.00 86.00 108 MET A N 1
ATOM 894 C CA . MET A 1 108 ? 28.207 24.293 -58.283 1.00 86.00 108 MET A CA 1
ATOM 895 C C . MET A 1 108 ? 26.868 23.954 -57.620 1.00 86.00 108 MET A C 1
ATOM 897 O O . MET A 1 108 ? 26.843 23.625 -56.436 1.00 86.00 108 MET A O 1
ATOM 901 N N . ALA A 1 109 ? 25.765 23.979 -58.373 1.00 86.38 109 ALA A N 1
ATOM 902 C CA . ALA A 1 109 ? 24.445 23.615 -57.863 1.00 86.38 109 ALA A CA 1
ATOM 903 C C . ALA A 1 109 ? 24.386 22.137 -57.435 1.00 86.38 109 ALA A C 1
ATOM 905 O O . ALA A 1 109 ? 23.876 21.826 -56.360 1.00 86.38 109 ALA A O 1
ATOM 906 N N . GLY A 1 110 ? 24.965 21.233 -58.234 1.00 87.19 110 GLY A N 1
ATOM 907 C CA . GLY A 1 110 ? 25.086 19.815 -57.896 1.00 87.19 110 GLY A CA 1
ATOM 908 C C . GLY A 1 110 ? 25.946 19.577 -56.652 1.00 87.19 110 GLY A C 1
ATOM 909 O O . GLY A 1 110 ? 25.553 18.808 -55.777 1.00 87.19 110 GLY A O 1
ATOM 910 N N . GLY A 1 111 ? 27.073 20.285 -56.526 1.00 87.81 111 GLY A N 1
ATOM 911 C CA . GLY A 1 111 ? 27.936 20.229 -55.345 1.00 87.81 111 GLY A CA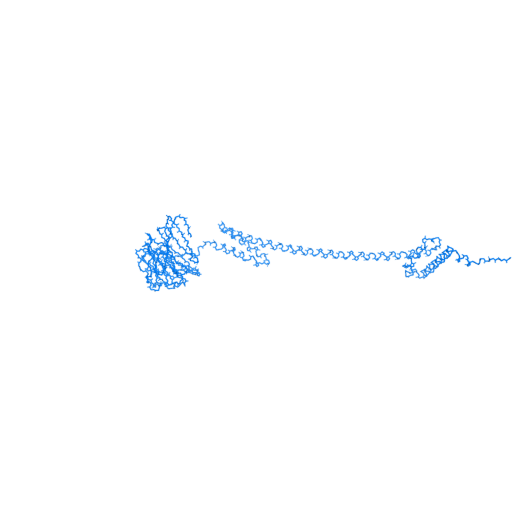 1
ATOM 912 C C . GLY A 1 111 ? 27.242 20.732 -54.076 1.00 87.81 111 GLY A C 1
ATOM 913 O O . GLY A 1 111 ? 27.301 20.069 -53.042 1.00 87.81 111 GLY A O 1
ATOM 914 N N . ALA A 1 112 ? 26.522 21.854 -54.159 1.00 89.31 112 ALA A N 1
ATOM 915 C CA . ALA A 1 112 ? 25.752 22.392 -53.039 1.00 89.31 112 ALA A CA 1
ATOM 916 C C . ALA A 1 112 ? 24.627 21.439 -52.600 1.00 89.31 112 ALA A C 1
ATOM 918 O O . ALA A 1 112 ? 24.434 21.215 -51.405 1.00 89.31 112 ALA A O 1
ATOM 919 N N . PHE A 1 113 ? 23.919 20.827 -53.554 1.00 91.75 113 PHE A N 1
ATOM 920 C CA . PHE A 1 113 ? 22.879 19.843 -53.259 1.00 91.75 113 PHE A CA 1
ATOM 921 C C . PHE A 1 113 ? 23.448 18.569 -52.616 1.00 91.75 113 PHE A C 1
ATOM 923 O O . PHE A 1 113 ? 22.898 18.075 -51.632 1.00 91.75 113 PHE A O 1
ATOM 930 N N . ALA A 1 114 ? 24.583 18.069 -53.112 1.00 91.75 114 ALA A N 1
ATOM 931 C CA . ALA A 1 114 ? 25.270 16.925 -52.516 1.00 91.75 114 ALA A CA 1
ATOM 932 C C . ALA A 1 114 ? 25.742 17.219 -51.081 1.00 91.75 114 ALA A C 1
ATOM 934 O O . ALA A 1 114 ? 25.562 16.385 -50.194 1.00 91.75 114 ALA A O 1
ATOM 935 N N . ALA A 1 115 ? 26.279 18.417 -50.827 1.00 92.50 115 ALA A N 1
ATOM 936 C CA . ALA A 1 115 ? 26.667 18.846 -49.484 1.00 92.50 115 ALA A CA 1
ATOM 937 C C . ALA A 1 115 ? 25.457 18.933 -48.537 1.00 92.50 115 ALA A C 1
ATOM 939 O O . ALA A 1 115 ? 25.526 18.453 -47.406 1.00 92.50 115 ALA A O 1
ATOM 940 N N . PHE A 1 116 ? 24.329 19.474 -49.008 1.00 94.75 116 PHE A N 1
ATOM 941 C CA . PHE A 1 116 ? 23.086 19.511 -48.236 1.00 94.75 116 PHE A CA 1
ATOM 942 C C . PHE A 1 116 ? 22.591 18.104 -47.877 1.00 94.75 116 PHE A C 1
ATOM 944 O O . PHE A 1 116 ? 22.281 17.846 -46.716 1.00 94.75 116 PHE A O 1
ATOM 951 N N . LEU A 1 117 ? 22.571 17.174 -48.839 1.00 95.81 117 LEU A N 1
ATOM 952 C CA . LEU A 1 117 ? 22.185 15.784 -48.586 1.00 95.81 117 LEU A CA 1
ATOM 953 C C . LEU A 1 117 ? 23.121 15.092 -47.592 1.00 95.81 117 LEU A C 1
ATOM 955 O O . LEU A 1 117 ? 22.646 14.349 -46.737 1.00 95.81 117 LEU A O 1
ATOM 959 N N . ALA A 1 118 ? 24.428 15.351 -47.666 1.00 94.19 118 ALA A N 1
ATOM 960 C CA . ALA A 1 118 ? 25.394 14.799 -46.721 1.00 94.19 118 ALA A CA 1
ATOM 961 C C . ALA A 1 118 ? 25.157 15.317 -45.292 1.00 94.19 118 ALA A C 1
ATOM 963 O O . ALA A 1 118 ? 25.136 14.525 -44.351 1.00 94.19 118 ALA A O 1
ATOM 964 N N . ILE A 1 119 ? 24.909 16.622 -45.128 1.00 94.69 119 ILE A N 1
ATOM 965 C CA . ILE A 1 119 ? 24.575 17.222 -43.826 1.00 94.69 119 ILE A CA 1
ATOM 966 C C . ILE A 1 119 ? 23.247 16.665 -43.304 1.00 94.69 119 ILE A C 1
ATOM 968 O O . ILE A 1 119 ? 23.159 16.273 -42.144 1.00 94.69 119 ILE A O 1
ATOM 972 N N . PHE A 1 120 ? 22.224 16.577 -44.155 1.00 94.81 120 PHE A N 1
ATOM 973 C CA . PHE A 1 120 ? 20.926 16.024 -43.779 1.00 94.81 120 PHE A CA 1
ATOM 974 C C . PHE A 1 120 ? 21.041 14.559 -43.335 1.00 94.81 120 PHE A C 1
ATOM 976 O O . PHE A 1 120 ? 20.545 14.195 -42.270 1.00 94.81 120 PHE A O 1
ATOM 983 N N . ALA A 1 121 ? 21.761 13.731 -44.098 1.00 93.25 121 ALA A N 1
ATOM 984 C CA . ALA A 1 121 ? 22.021 12.340 -43.744 1.00 93.25 121 ALA A CA 1
ATOM 985 C C . ALA A 1 121 ? 22.793 12.220 -42.422 1.00 93.25 121 ALA A C 1
ATOM 987 O O . ALA A 1 121 ? 22.462 11.368 -41.599 1.00 93.25 121 ALA A O 1
ATOM 988 N N . PHE A 1 122 ? 23.775 13.095 -42.187 1.00 94.06 122 PHE A N 1
ATOM 989 C CA . PHE A 1 122 ? 24.519 13.156 -40.932 1.00 94.06 122 PHE A CA 1
ATOM 990 C C . PHE A 1 122 ? 23.609 13.501 -39.745 1.00 94.06 122 PHE A C 1
ATOM 992 O O . PHE A 1 122 ? 23.633 12.800 -38.737 1.00 94.06 122 PHE A O 1
ATOM 999 N N . VAL A 1 123 ? 22.740 14.509 -39.877 1.00 92.00 123 VAL A N 1
ATOM 1000 C CA . VAL A 1 123 ? 21.764 14.879 -38.837 1.00 92.00 123 VAL A CA 1
ATOM 1001 C C . VAL A 1 123 ? 20.784 13.734 -38.565 1.00 92.00 123 VAL A C 1
ATOM 1003 O O . VAL A 1 123 ? 20.563 13.376 -37.409 1.00 92.00 123 VAL A O 1
ATOM 1006 N N . CYS A 1 124 ? 20.238 13.100 -39.609 1.00 92.31 124 CYS A N 1
ATOM 1007 C CA . CYS A 1 124 ? 19.363 11.934 -39.460 1.00 92.31 124 CYS A CA 1
ATOM 1008 C C . CYS A 1 124 ? 20.075 10.756 -38.783 1.00 92.31 124 CYS A C 1
ATOM 1010 O O . CYS A 1 124 ? 19.481 10.087 -37.937 1.00 92.31 124 CYS A O 1
ATOM 1012 N N . PHE A 1 125 ? 21.341 10.506 -39.122 1.00 89.56 125 PHE A N 1
ATOM 1013 C CA . PHE A 1 125 ? 22.146 9.471 -38.482 1.00 89.56 125 PHE A CA 1
ATOM 1014 C C . PHE A 1 125 ? 22.361 9.771 -36.997 1.00 89.56 125 PHE A C 1
ATOM 1016 O O . PHE A 1 125 ? 22.140 8.891 -36.168 1.00 89.56 125 PHE A O 1
ATOM 1023 N N . PHE A 1 126 ? 22.712 11.010 -36.646 1.00 85.50 126 PHE A N 1
ATOM 1024 C CA . PHE A 1 126 ? 22.878 11.431 -35.253 1.00 85.50 126 PHE A CA 1
ATOM 1025 C C . PHE A 1 126 ? 21.582 11.295 -34.446 1.00 85.50 126 PHE A C 1
ATOM 1027 O O . PHE A 1 126 ? 21.591 10.664 -33.389 1.00 85.50 126 PHE A O 1
ATOM 1034 N N . HIS A 1 127 ? 20.449 11.782 -34.964 1.00 84.00 127 HIS A N 1
ATOM 1035 C CA . HIS A 1 127 ? 19.147 11.588 -34.317 1.00 84.00 127 HIS A CA 1
ATOM 10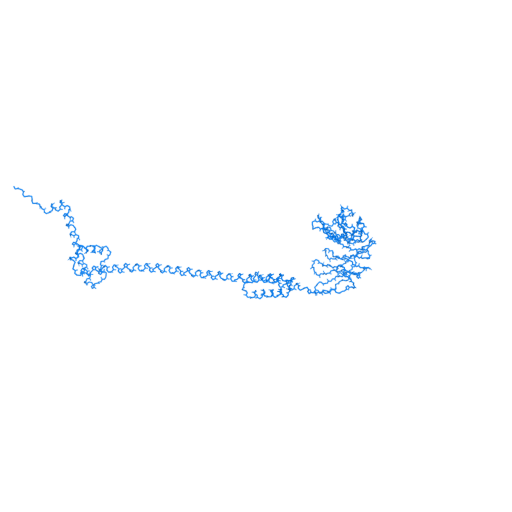36 C C . HIS A 1 127 ? 18.772 10.107 -34.191 1.00 84.00 127 HIS A C 1
ATOM 1038 O O . HIS A 1 127 ? 18.294 9.680 -33.141 1.00 84.00 127 HIS A O 1
ATOM 1044 N N . SER A 1 128 ? 19.026 9.294 -35.222 1.00 84.75 128 SER A N 1
ATOM 1045 C CA . SER A 1 128 ? 18.769 7.854 -35.148 1.00 84.75 128 SER A CA 1
ATOM 1046 C C . SER A 1 128 ? 19.647 7.167 -34.103 1.00 84.75 128 SER A C 1
ATOM 1048 O O . SER A 1 128 ? 19.176 6.228 -33.463 1.00 84.75 128 SER A O 1
ATOM 1050 N N . GLN A 1 129 ? 20.903 7.583 -33.943 1.00 85.12 129 GLN A N 1
ATOM 1051 C CA . GLN A 1 129 ? 21.793 7.039 -32.919 1.00 85.12 129 GLN A CA 1
ATOM 1052 C C . GLN A 1 129 ? 21.309 7.408 -31.515 1.00 85.12 129 GLN A C 1
ATOM 1054 O O . GLN A 1 129 ? 21.274 6.542 -30.642 1.00 85.12 129 GLN A O 1
ATOM 1059 N N . GLN A 1 130 ? 20.873 8.652 -31.309 1.00 82.75 130 GLN A N 1
ATOM 1060 C CA . GLN A 1 130 ? 20.343 9.101 -30.022 1.00 82.75 130 GLN A CA 1
ATOM 1061 C C . GLN A 1 130 ? 19.068 8.336 -29.632 1.00 82.75 130 GLN A C 1
ATOM 1063 O O . GLN A 1 130 ? 19.006 7.761 -28.546 1.00 82.75 130 GLN A O 1
ATOM 1068 N N . ALA A 1 131 ? 18.113 8.202 -30.557 1.00 85.12 131 ALA A N 1
ATOM 1069 C CA . ALA A 1 131 ? 16.871 7.462 -30.320 1.00 85.12 131 ALA A CA 1
ATOM 1070 C C . ALA A 1 131 ? 17.111 5.975 -29.986 1.00 85.12 131 ALA A C 1
ATOM 1072 O O . ALA A 1 131 ? 16.414 5.393 -29.154 1.00 85.12 131 ALA A O 1
ATOM 1073 N N . ARG A 1 132 ? 18.123 5.344 -30.603 1.00 87.38 132 ARG A N 1
ATOM 1074 C CA . ARG A 1 132 ? 18.502 3.953 -30.291 1.00 87.38 132 ARG A CA 1
ATOM 1075 C C . ARG A 1 132 ? 19.031 3.815 -28.868 1.00 87.38 132 ARG A C 1
ATOM 1077 O O . ARG A 1 132 ? 18.625 2.891 -28.167 1.00 87.38 132 ARG A O 1
ATOM 1084 N N . LYS A 1 133 ? 19.910 4.728 -28.444 1.00 86.50 133 LYS A N 1
ATOM 1085 C CA . LYS A 1 133 ? 20.456 4.733 -27.081 1.00 86.50 133 LYS A CA 1
ATOM 1086 C C . LYS A 1 133 ? 19.339 4.916 -26.048 1.00 86.50 133 LYS A C 1
ATOM 1088 O O . LYS A 1 133 ? 19.287 4.165 -25.078 1.00 86.50 133 LYS A O 1
ATOM 1093 N N . GLU A 1 134 ? 18.421 5.856 -26.275 1.00 89.06 134 GLU A N 1
ATOM 1094 C CA . GLU A 1 134 ? 17.262 6.087 -25.397 1.00 89.06 134 GLU A CA 1
ATOM 1095 C C . GLU A 1 134 ? 16.370 4.847 -25.293 1.00 89.06 134 GLU A C 1
ATOM 1097 O O . GLU A 1 134 ? 16.069 4.385 -24.191 1.00 89.06 134 GLU A O 1
ATOM 1102 N N . SER A 1 135 ? 16.018 4.244 -26.432 1.00 88.06 135 SER A N 1
ATOM 1103 C CA . SER A 1 135 ? 15.223 3.014 -26.456 1.00 88.06 135 SER A CA 1
ATOM 1104 C C . SER A 1 135 ? 15.904 1.869 -25.703 1.00 88.06 135 SER A C 1
ATOM 1106 O O . SER A 1 135 ? 15.216 1.088 -25.044 1.00 88.06 135 SER A O 1
ATOM 1108 N N . GLN A 1 136 ? 17.232 1.751 -25.786 1.00 90.56 136 GLN A N 1
ATOM 1109 C CA . GLN A 1 136 ? 17.981 0.721 -25.071 1.00 90.56 136 GLN A CA 1
ATOM 1110 C C . GLN A 1 136 ? 17.887 0.922 -23.554 1.00 90.56 136 GLN A C 1
ATOM 1112 O O . GLN A 1 136 ? 17.526 -0.019 -22.846 1.00 90.56 136 GLN A O 1
ATOM 1117 N N . VAL A 1 137 ? 18.127 2.140 -23.058 1.00 90.38 137 VAL A N 1
ATOM 1118 C CA . VAL A 1 137 ? 18.016 2.463 -21.624 1.00 90.38 137 VAL A CA 1
ATOM 1119 C C . VAL A 1 137 ? 16.609 2.186 -21.101 1.00 90.38 137 VAL A C 1
ATOM 1121 O O . VAL A 1 137 ? 16.453 1.504 -20.087 1.00 90.38 137 VAL A O 1
ATOM 1124 N N . LEU A 1 138 ? 15.580 2.650 -21.815 1.00 90.69 138 LEU A N 1
ATOM 1125 C CA . LEU A 1 138 ? 14.188 2.430 -21.419 1.00 90.69 138 LEU A CA 1
ATOM 1126 C C . LEU A 1 138 ? 13.832 0.941 -21.406 1.00 90.69 138 LEU A C 1
ATOM 1128 O O . LEU A 1 138 ? 13.159 0.476 -20.485 1.00 90.69 138 LEU A O 1
ATOM 1132 N N . SER A 1 139 ? 14.320 0.174 -22.386 1.00 93.00 139 SER A N 1
ATOM 1133 C CA . SER A 1 139 ? 14.094 -1.272 -22.431 1.00 93.00 139 SER A CA 1
ATOM 1134 C C . SER A 1 139 ? 14.748 -2.002 -21.254 1.00 93.00 139 SER A C 1
ATOM 1136 O O . SER A 1 139 ? 14.114 -2.879 -20.670 1.00 93.00 139 SER A O 1
ATOM 1138 N N . LEU A 1 140 ? 15.961 -1.604 -20.849 1.00 93.44 140 LEU A N 1
ATOM 1139 C CA . LEU A 1 140 ? 16.662 -2.170 -19.692 1.00 93.44 140 LEU A CA 1
ATOM 1140 C C . LEU A 1 140 ? 15.951 -1.817 -18.379 1.00 93.44 140 LEU A C 1
ATOM 1142 O O . LEU A 1 140 ? 15.695 -2.705 -17.566 1.00 93.44 140 LEU A O 1
ATOM 1146 N N . ALA A 1 141 ? 15.548 -0.556 -18.199 1.00 89.81 141 ALA A N 1
ATOM 1147 C CA . ALA A 1 141 ? 14.801 -0.112 -17.020 1.00 89.81 141 ALA A CA 1
ATOM 1148 C C . ALA A 1 141 ? 13.432 -0.811 -16.902 1.00 89.81 141 ALA A C 1
ATOM 1150 O O . ALA A 1 141 ? 12.996 -1.199 -15.816 1.00 89.81 141 ALA A O 1
ATOM 1151 N N . PHE A 1 142 ? 12.740 -1.020 -18.025 1.00 90.56 142 PHE A N 1
ATOM 1152 C CA . PHE A 1 142 ? 11.492 -1.781 -18.056 1.00 90.56 142 PHE A CA 1
ATOM 1153 C C . PHE A 1 142 ? 11.712 -3.274 -17.774 1.00 90.56 142 PHE A C 1
ATOM 1155 O O . PHE A 1 142 ? 10.991 -3.865 -16.970 1.00 90.56 142 PHE A O 1
ATOM 1162 N N . ALA A 1 143 ? 12.735 -3.879 -18.383 1.00 91.19 143 ALA A N 1
ATOM 1163 C CA . ALA A 1 143 ? 13.088 -5.275 -18.149 1.00 91.19 143 ALA A CA 1
ATOM 1164 C C . ALA A 1 143 ? 13.469 -5.532 -16.684 1.00 91.19 143 ALA A C 1
ATOM 1166 O O . ALA A 1 143 ? 13.035 -6.537 -16.123 1.00 91.19 143 ALA A O 1
ATOM 1167 N N . SER A 1 144 ? 14.204 -4.611 -16.052 1.00 90.69 144 SER A N 1
ATOM 1168 C CA . SER A 1 144 ? 14.511 -4.650 -14.619 1.00 90.69 144 SER A CA 1
ATOM 1169 C C . SER A 1 144 ? 13.234 -4.740 -13.777 1.00 90.69 144 SER A C 1
ATOM 1171 O O . SER A 1 144 ? 13.067 -5.692 -13.013 1.00 90.69 144 SER A O 1
ATOM 1173 N N . ARG A 1 145 ? 12.270 -3.834 -13.996 1.00 87.88 145 ARG A N 1
ATOM 1174 C CA . ARG A 1 145 ? 10.992 -3.830 -13.260 1.00 87.88 145 ARG A CA 1
ATOM 1175 C C . ARG A 1 145 ? 10.194 -5.122 -13.427 1.00 87.88 145 ARG A C 1
ATOM 1177 O O . ARG A 1 145 ? 9.603 -5.607 -12.466 1.00 87.88 145 ARG A O 1
ATOM 1184 N N . ASN A 1 146 ? 10.204 -5.718 -14.617 1.00 89.19 146 ASN A N 1
ATOM 1185 C CA . ASN A 1 146 ? 9.526 -6.997 -14.846 1.00 89.19 146 ASN A CA 1
ATOM 1186 C C . ASN A 1 146 ? 10.219 -8.175 -14.148 1.00 89.19 146 ASN A C 1
ATOM 1188 O O . ASN A 1 146 ? 9.557 -9.151 -13.798 1.00 89.19 146 ASN A O 1
ATOM 1192 N N . GLN A 1 147 ? 11.536 -8.096 -13.937 1.00 87.94 147 GLN A N 1
ATOM 1193 C CA . GLN A 1 147 ? 12.302 -9.133 -13.247 1.00 87.94 147 GLN A CA 1
ATOM 1194 C C . GLN A 1 147 ? 12.182 -9.063 -11.722 1.00 87.94 147 GLN A C 1
ATOM 1196 O O . GLN A 1 147 ? 12.481 -10.068 -11.085 1.00 87.94 147 GLN A O 1
ATOM 1201 N N . LEU A 1 148 ? 11.685 -7.961 -11.138 1.00 82.75 148 LEU A N 1
ATOM 1202 C CA . LEU A 1 148 ? 11.571 -7.791 -9.679 1.00 82.75 148 LEU A CA 1
ATOM 1203 C C . LEU A 1 148 ? 10.935 -9.000 -8.986 1.00 82.75 148 LEU A C 1
ATOM 1205 O O . LEU A 1 148 ? 11.477 -9.509 -8.021 1.00 82.75 148 LEU A O 1
ATOM 1209 N N . LYS A 1 149 ? 9.822 -9.520 -9.517 1.00 75.44 149 LYS A N 1
ATOM 1210 C CA . LYS A 1 149 ? 9.102 -10.657 -8.913 1.00 75.44 149 LYS A CA 1
ATOM 1211 C C . LYS A 1 149 ? 9.710 -12.030 -9.215 1.00 75.44 149 LYS A C 1
ATOM 1213 O O . LYS A 1 149 ? 9.260 -13.019 -8.647 1.00 75.44 149 LYS A O 1
ATOM 1218 N N . VAL A 1 150 ? 10.648 -12.108 -10.157 1.00 80.50 150 VAL A N 1
ATOM 1219 C CA . VAL A 1 150 ? 11.161 -13.370 -10.713 1.00 80.50 150 VAL A CA 1
ATOM 1220 C C . VAL A 1 150 ? 12.587 -13.634 -10.244 1.00 80.50 150 VAL A C 1
ATOM 1222 O O . VAL A 1 150 ? 12.895 -14.739 -9.808 1.00 80.50 150 VAL A O 1
ATOM 1225 N N . ASN A 1 151 ? 13.465 -12.637 -10.350 1.00 83.25 151 ASN A N 1
ATOM 1226 C CA . ASN A 1 151 ? 14.864 -12.729 -9.959 1.00 83.25 151 ASN A CA 1
ATOM 1227 C C . ASN A 1 151 ? 15.418 -11.324 -9.671 1.00 83.25 151 ASN A C 1
ATOM 1229 O O . ASN A 1 151 ? 15.687 -10.547 -10.592 1.00 83.25 151 ASN A O 1
ATOM 1233 N N . ASN A 1 152 ? 15.610 -11.024 -8.386 1.00 80.06 152 ASN A N 1
ATOM 1234 C CA . ASN A 1 152 ? 16.048 -9.709 -7.928 1.00 80.06 152 ASN A CA 1
ATOM 1235 C C . ASN A 1 152 ? 17.472 -9.357 -8.371 1.00 80.06 152 ASN A C 1
ATOM 1237 O O . ASN A 1 152 ? 17.720 -8.230 -8.789 1.00 80.06 152 ASN A O 1
ATOM 1241 N N . ASP A 1 153 ? 18.393 -10.323 -8.369 1.00 84.19 153 ASP A N 1
ATOM 1242 C CA . ASP A 1 153 ? 19.777 -10.099 -8.807 1.00 84.19 153 ASP A CA 1
ATOM 1243 C C . ASP A 1 153 ? 19.819 -9.697 -10.285 1.00 84.19 153 ASP A C 1
ATOM 1245 O O . ASP A 1 153 ? 20.548 -8.788 -10.690 1.00 84.19 153 ASP A O 1
ATOM 1249 N N . ARG A 1 154 ? 18.966 -10.328 -11.103 1.00 88.69 154 ARG A N 1
ATOM 1250 C CA . ARG A 1 154 ? 18.797 -9.966 -12.513 1.00 88.69 154 ARG A CA 1
ATOM 1251 C C . ARG A 1 154 ? 18.134 -8.598 -12.675 1.00 88.69 154 ARG A C 1
ATOM 1253 O O . ARG A 1 154 ? 18.517 -7.853 -13.575 1.00 88.69 154 ARG A O 1
ATOM 1260 N N . ALA A 1 155 ? 17.164 -8.257 -11.827 1.00 86.94 155 ALA A N 1
ATOM 1261 C CA . ALA A 1 155 ? 16.539 -6.937 -11.824 1.00 86.94 155 ALA A CA 1
ATOM 1262 C C . ALA A 1 155 ? 17.555 -5.831 -11.479 1.00 86.94 155 ALA A C 1
ATOM 1264 O O . ALA A 1 155 ? 17.600 -4.813 -12.175 1.00 86.94 155 ALA A O 1
ATOM 1265 N N . LEU A 1 156 ? 18.417 -6.060 -10.482 1.00 87.75 156 LEU A N 1
ATOM 1266 C CA . LEU A 1 156 ? 19.488 -5.146 -10.085 1.00 87.75 156 LEU A CA 1
ATOM 1267 C C . LEU A 1 156 ? 20.514 -4.958 -11.200 1.00 87.75 156 LEU A C 1
ATOM 1269 O O . LEU A 1 156 ? 20.842 -3.824 -11.543 1.00 87.75 156 LEU A O 1
ATOM 1273 N N . LEU A 1 157 ? 20.980 -6.052 -11.803 1.00 92.19 157 LEU A N 1
ATOM 1274 C CA . LEU A 1 157 ? 21.953 -5.995 -12.890 1.00 92.19 157 LEU A CA 1
ATOM 1275 C C . LEU A 1 157 ? 21.424 -5.170 -14.073 1.00 92.19 157 LEU A C 1
ATOM 1277 O O . LEU A 1 157 ? 22.122 -4.281 -14.551 1.00 92.19 157 LEU A O 1
ATOM 1281 N N . LEU A 1 158 ? 20.167 -5.384 -14.477 1.00 93.50 158 LEU A N 1
ATOM 1282 C CA . LEU A 1 158 ? 19.522 -4.617 -15.550 1.00 93.50 158 LEU A CA 1
ATOM 1283 C C . LEU A 1 158 ? 19.337 -3.131 -15.195 1.00 93.50 158 LEU A C 1
ATOM 1285 O O . LEU A 1 158 ? 19.512 -2.272 -16.059 1.00 93.50 158 LEU A O 1
ATOM 1289 N N . ALA A 1 159 ? 19.009 -2.808 -13.938 1.00 90.06 159 ALA A N 1
ATOM 1290 C CA . ALA A 1 159 ? 18.893 -1.419 -13.483 1.00 90.06 159 ALA A CA 1
ATOM 1291 C C . ALA A 1 159 ? 20.254 -0.702 -13.485 1.00 90.06 159 ALA A C 1
ATOM 1293 O O . ALA A 1 159 ? 20.357 0.440 -13.935 1.00 90.06 159 ALA A O 1
ATOM 1294 N N . VAL A 1 160 ? 21.313 -1.383 -13.036 1.00 90.00 160 VAL A N 1
ATOM 1295 C CA . VAL A 1 160 ? 22.687 -0.859 -13.049 1.00 90.00 160 VAL A CA 1
ATOM 1296 C C . VAL A 1 160 ? 23.209 -0.708 -14.480 1.00 90.00 160 VAL A C 1
ATOM 1298 O O . VAL A 1 160 ? 23.846 0.297 -14.793 1.00 90.00 160 VAL A O 1
ATOM 1301 N N . GLU A 1 161 ? 22.917 -1.655 -15.376 1.00 92.88 161 GLU A N 1
ATOM 1302 C CA . GLU A 1 161 ? 23.241 -1.540 -16.804 1.00 92.88 161 GLU A CA 1
ATOM 1303 C C . GLU A 1 161 ? 22.527 -0.354 -17.461 1.00 92.88 161 GLU A C 1
ATOM 1305 O O . GLU A 1 161 ? 23.158 0.394 -18.211 1.00 92.88 161 GLU A O 1
ATOM 1310 N N . ALA A 1 162 ? 21.250 -0.127 -17.133 1.00 90.25 162 ALA A N 1
ATOM 1311 C CA . ALA A 1 162 ? 20.522 1.057 -17.582 1.00 90.25 162 ALA A CA 1
ATOM 1312 C C . ALA A 1 162 ? 21.192 2.350 -17.078 1.00 90.25 162 ALA A C 1
ATOM 1314 O O . ALA A 1 162 ? 21.391 3.277 -17.860 1.00 90.25 162 ALA A O 1
ATOM 1315 N N . GLY A 1 163 ? 21.620 2.388 -15.810 1.00 88.44 163 GLY A N 1
ATOM 1316 C CA . GLY A 1 163 ? 22.360 3.515 -15.228 1.00 88.44 163 GLY A CA 1
ATOM 1317 C C . GLY A 1 163 ? 23.689 3.804 -15.925 1.00 88.44 163 GLY A C 1
ATOM 1318 O O . GLY A 1 163 ? 23.944 4.942 -16.315 1.00 88.44 163 GLY A O 1
ATOM 1319 N N . ARG A 1 164 ? 24.504 2.775 -16.181 1.00 89.06 164 ARG A N 1
ATOM 1320 C CA . ARG A 1 164 ? 25.764 2.924 -16.933 1.00 89.06 164 ARG A CA 1
ATOM 1321 C C . ARG A 1 164 ? 25.531 3.411 -18.363 1.00 89.06 164 ARG A C 1
ATOM 1323 O O . ARG A 1 164 ? 26.299 4.220 -18.876 1.00 89.06 164 ARG A O 1
ATOM 1330 N N . ALA A 1 165 ? 24.464 2.947 -19.013 1.00 86.88 165 ALA A N 1
ATOM 1331 C CA . ALA A 1 165 ? 24.107 3.406 -20.351 1.00 86.88 165 ALA A CA 1
ATOM 1332 C C . ALA A 1 165 ? 23.682 4.889 -20.370 1.00 86.88 165 ALA A C 1
ATOM 1334 O O . ALA A 1 165 ? 23.986 5.587 -21.338 1.00 86.88 165 ALA A O 1
ATOM 1335 N N . VAL A 1 166 ? 23.068 5.395 -19.292 1.00 88.25 166 VAL A N 1
ATOM 1336 C CA . VAL A 1 166 ? 22.769 6.830 -19.115 1.00 88.25 166 VAL A CA 1
ATOM 1337 C C . VAL A 1 166 ? 24.038 7.667 -18.932 1.00 88.25 166 VAL A C 1
ATOM 1339 O O . VAL A 1 166 ? 24.111 8.782 -19.448 1.00 88.25 166 VAL A O 1
ATOM 1342 N N . GLU A 1 167 ? 25.068 7.157 -18.251 1.00 84.44 167 GLU A N 1
ATOM 1343 C CA . GLU A 1 167 ? 26.343 7.880 -18.089 1.00 84.44 167 GLU A CA 1
ATOM 1344 C C . GLU A 1 167 ? 27.048 8.161 -19.425 1.00 84.44 167 GLU A C 1
ATOM 1346 O O . GLU A 1 167 ? 27.738 9.171 -19.559 1.00 84.44 167 GLU A O 1
ATOM 1351 N N . ALA A 1 168 ? 26.829 7.319 -20.435 1.00 81.94 168 ALA A N 1
ATOM 1352 C CA . ALA A 1 168 ? 27.378 7.489 -21.779 1.00 81.94 168 ALA A CA 1
ATOM 1353 C C . ALA A 1 168 ? 26.558 8.440 -22.684 1.00 81.94 168 ALA A C 1
ATOM 1355 O O . ALA A 1 168 ? 26.882 8.595 -23.867 1.00 81.94 168 ALA A O 1
ATOM 1356 N N . MET A 1 169 ? 25.486 9.056 -22.169 1.00 83.12 169 MET A N 1
ATOM 1357 C CA . MET A 1 169 ? 24.618 9.977 -22.915 1.00 83.12 169 MET A CA 1
ATOM 1358 C C . MET A 1 169 ? 24.947 11.452 -22.640 1.00 83.12 169 MET A C 1
ATOM 1360 O O . MET A 1 169 ? 25.210 11.835 -21.496 1.00 83.12 169 MET A O 1
ATOM 1364 N N . GLU A 1 170 ? 24.874 12.278 -23.692 1.00 79.38 170 GLU A N 1
ATOM 1365 C CA . GLU A 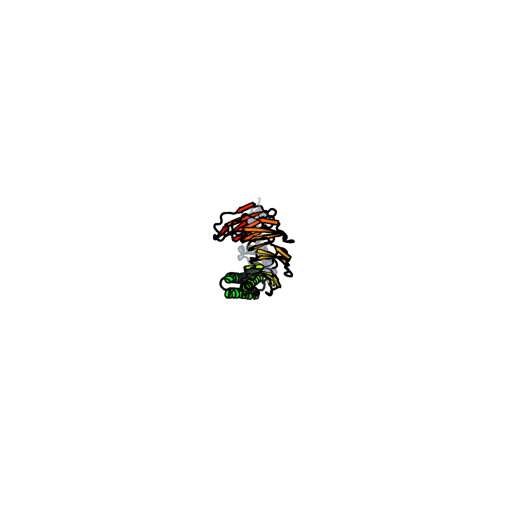1 170 ? 24.994 13.746 -23.619 1.00 79.38 170 GLU A CA 1
ATOM 1366 C C . GLU A 1 170 ? 23.719 14.412 -23.076 1.00 79.38 170 GLU A C 1
ATOM 1368 O O . GLU A 1 170 ? 23.811 15.252 -22.183 1.00 79.38 170 GLU A O 1
ATOM 1373 N N . ASP A 1 171 ? 22.532 14.010 -23.549 1.00 79.31 171 ASP A N 1
ATOM 1374 C CA . ASP A 1 171 ? 21.243 14.428 -22.979 1.00 79.31 171 ASP A CA 1
ATOM 1375 C C . ASP A 1 171 ? 20.592 13.265 -22.224 1.00 79.31 171 ASP A C 1
ATOM 1377 O O . ASP A 1 171 ? 20.430 12.168 -22.758 1.00 79.31 171 ASP A O 1
ATOM 1381 N N . ARG A 1 172 ? 20.254 13.505 -20.954 1.00 84.31 172 ARG A N 1
ATOM 1382 C CA . ARG A 1 172 ? 19.798 12.487 -19.992 1.00 84.31 172 ARG A CA 1
ATOM 1383 C C . ARG A 1 172 ? 18.412 12.779 -19.420 1.00 84.31 172 ARG A C 1
ATOM 1385 O O . ARG A 1 172 ? 17.865 11.949 -18.695 1.00 84.31 172 ARG A O 1
ATOM 1392 N N . ARG A 1 173 ? 17.832 13.951 -19.712 1.00 79.56 173 ARG A N 1
ATOM 1393 C CA . ARG A 1 173 ? 16.656 14.479 -18.989 1.00 79.56 173 ARG A CA 1
ATOM 1394 C C . ARG A 1 173 ? 15.444 13.547 -19.029 1.00 79.56 173 ARG A C 1
ATOM 1396 O O . ARG A 1 173 ? 14.693 13.504 -18.064 1.00 79.56 173 ARG A O 1
ATOM 1403 N N . PHE A 1 174 ? 15.278 12.793 -20.113 1.00 73.75 174 PHE A N 1
ATOM 1404 C CA . PHE A 1 174 ? 14.108 11.940 -20.342 1.00 73.75 174 PHE A CA 1
ATOM 1405 C C . PHE A 1 174 ? 14.243 10.509 -19.810 1.00 73.75 174 PHE A C 1
ATOM 1407 O O . PHE A 1 174 ? 13.239 9.815 -19.685 1.00 73.75 174 PHE A O 1
ATOM 1414 N N . VAL A 1 175 ? 15.459 10.055 -19.495 1.00 82.88 175 VAL A N 1
ATOM 1415 C CA . VAL A 1 175 ? 15.724 8.654 -19.118 1.00 82.88 175 VAL A CA 1
ATOM 1416 C C . VAL A 1 175 ? 16.117 8.479 -17.651 1.00 82.88 175 VAL A C 1
ATOM 1418 O O . VAL A 1 175 ? 15.911 7.402 -17.098 1.00 82.88 175 VAL A O 1
ATOM 1421 N N . VAL A 1 176 ? 16.631 9.529 -16.999 1.00 85.38 176 VAL A N 1
ATOM 1422 C CA . VAL A 1 176 ? 17.077 9.479 -15.592 1.00 85.38 176 VAL A CA 1
ATOM 1423 C C . VAL A 1 176 ? 15.945 9.090 -14.642 1.00 85.38 176 VAL A C 1
ATOM 1425 O O . VAL A 1 176 ? 16.166 8.268 -13.762 1.00 85.38 176 VAL A O 1
ATOM 1428 N N . ASP A 1 177 ? 14.737 9.620 -14.845 1.00 85.38 177 ASP A N 1
ATOM 1429 C CA . ASP A 1 177 ? 13.577 9.321 -13.994 1.00 85.38 177 ASP A CA 1
ATOM 1430 C C . ASP A 1 177 ? 13.175 7.836 -14.062 1.00 85.38 177 ASP A C 1
ATOM 1432 O O . ASP A 1 177 ? 12.909 7.201 -13.045 1.00 85.38 177 ASP A O 1
ATOM 1436 N N . GLU A 1 178 ? 13.203 7.232 -15.253 1.00 86.19 178 GLU A N 1
ATOM 1437 C CA . GLU A 1 178 ? 12.866 5.812 -15.409 1.00 86.19 178 GLU A CA 1
ATOM 1438 C C . GLU A 1 178 ? 13.949 4.881 -14.847 1.00 86.19 178 GLU A C 1
ATOM 1440 O O . GLU A 1 178 ? 13.622 3.827 -14.296 1.00 86.19 178 GLU A O 1
ATOM 1445 N N . VAL A 1 179 ? 15.224 5.272 -14.930 1.00 86.31 179 VAL A N 1
ATOM 1446 C CA . VAL A 1 179 ? 16.327 4.527 -14.305 1.00 86.31 179 VAL A CA 1
ATOM 1447 C C . VAL A 1 179 ? 16.307 4.666 -12.781 1.00 86.31 179 VAL A C 1
ATOM 1449 O O . VAL A 1 179 ? 16.481 3.663 -12.093 1.00 86.31 179 VAL A O 1
ATOM 1452 N N . ASP A 1 180 ? 16.035 5.858 -12.242 1.00 85.88 180 ASP A N 1
ATOM 1453 C CA . ASP A 1 180 ? 15.874 6.078 -10.797 1.00 85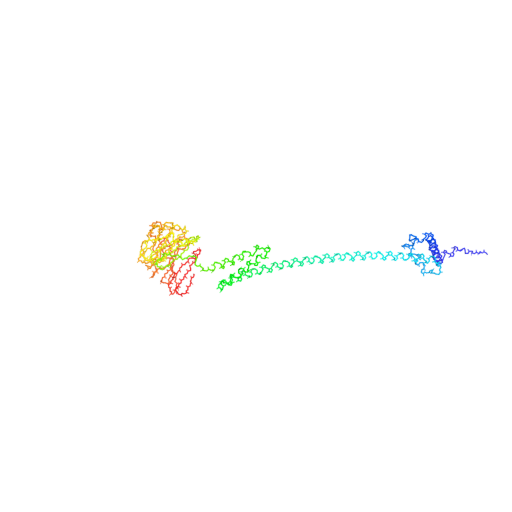.88 180 ASP A CA 1
ATOM 1454 C C . ASP A 1 180 ? 14.704 5.254 -10.247 1.00 85.88 180 ASP A C 1
ATOM 1456 O O . ASP A 1 180 ? 14.876 4.513 -9.280 1.00 85.88 180 ASP A O 1
ATOM 1460 N N . LYS A 1 181 ? 13.545 5.270 -10.918 1.00 84.88 181 LYS A N 1
ATOM 1461 C CA . LYS A 1 181 ? 12.410 4.402 -10.567 1.00 84.88 181 LYS A CA 1
ATOM 1462 C C . LYS A 1 181 ? 12.791 2.925 -10.577 1.00 84.88 181 LYS A C 1
ATOM 1464 O O . LYS A 1 181 ? 12.404 2.208 -9.657 1.00 84.88 181 LYS A O 1
ATOM 1469 N N . ALA A 1 182 ? 13.529 2.460 -11.588 1.00 85.12 182 ALA A N 1
ATOM 1470 C CA . ALA A 1 182 ? 13.976 1.071 -11.659 1.00 85.12 182 ALA A CA 1
ATOM 1471 C C . ALA A 1 182 ? 14.918 0.725 -10.491 1.00 85.12 182 ALA A C 1
ATOM 1473 O O . ALA A 1 182 ? 14.652 -0.231 -9.765 1.00 85.12 182 ALA A O 1
ATOM 1474 N N . LEU A 1 183 ? 15.946 1.538 -10.235 1.00 83.56 183 LEU A N 1
ATOM 1475 C CA . LEU A 1 183 ? 16.882 1.339 -9.123 1.00 83.56 183 LEU A CA 1
ATOM 1476 C C .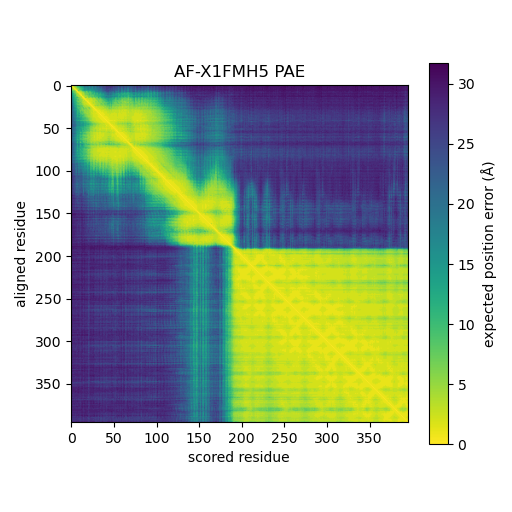 LEU A 1 183 ? 16.174 1.364 -7.765 1.00 83.56 183 LEU A C 1
ATOM 1478 O O . LEU A 1 183 ? 16.342 0.435 -6.977 1.00 83.56 183 LEU A O 1
ATOM 1482 N N . ARG A 1 184 ? 15.322 2.364 -7.509 1.00 82.50 184 ARG A N 1
ATOM 1483 C CA . ARG A 1 184 ? 14.518 2.448 -6.281 1.00 82.50 184 ARG A CA 1
ATOM 1484 C C . ARG A 1 184 ? 13.591 1.257 -6.130 1.00 82.50 184 ARG A C 1
ATOM 1486 O O . ARG A 1 184 ? 13.463 0.738 -5.033 1.00 82.50 184 ARG A O 1
ATOM 1493 N N . SER A 1 185 ? 12.960 0.804 -7.212 1.00 80.12 185 SER A N 1
ATOM 1494 C CA . SER A 1 185 ? 12.079 -0.361 -7.153 1.00 80.12 185 SER A CA 1
ATOM 1495 C C . SER A 1 185 ? 12.831 -1.639 -6.790 1.00 80.12 185 SER A C 1
ATOM 1497 O O . SER A 1 185 ? 12.289 -2.438 -6.044 1.00 80.12 185 SER A O 1
ATOM 1499 N N . VAL A 1 186 ? 14.082 -1.805 -7.232 1.00 80.31 186 VAL A N 1
ATOM 1500 C CA . VAL A 1 186 ? 14.934 -2.941 -6.841 1.00 80.31 186 VAL A CA 1
ATOM 1501 C C . VAL A 1 186 ? 15.380 -2.822 -5.382 1.00 80.31 186 VAL A C 1
ATOM 1503 O O . VAL A 1 186 ? 15.261 -3.784 -4.628 1.00 80.31 186 VAL A O 1
ATOM 1506 N N . LEU A 1 187 ? 15.837 -1.636 -4.970 1.00 72.38 187 LEU A N 1
ATOM 1507 C CA . LEU A 1 187 ? 16.269 -1.351 -3.595 1.00 72.38 187 LEU A CA 1
ATOM 1508 C C . LEU A 1 187 ? 15.127 -1.498 -2.578 1.00 72.38 187 LEU A C 1
ATOM 1510 O O . LEU A 1 187 ? 15.347 -1.994 -1.484 1.00 72.38 187 LEU A O 1
ATOM 1514 N N . LEU A 1 188 ? 13.905 -1.095 -2.936 1.00 69.00 188 LEU A N 1
ATOM 1515 C CA . LEU A 1 188 ? 12.717 -1.217 -2.082 1.00 69.00 188 LEU A CA 1
ATOM 1516 C C . LEU A 1 188 ? 12.067 -2.609 -2.154 1.00 69.00 188 LEU A C 1
ATOM 1518 O O . LEU A 1 188 ? 11.316 -2.973 -1.254 1.00 69.00 188 LEU A O 1
ATOM 1522 N N . TRP A 1 189 ? 12.303 -3.376 -3.227 1.00 65.38 189 TRP A N 1
ATOM 1523 C CA . TRP A 1 189 ? 11.812 -4.756 -3.354 1.00 65.38 189 TRP A CA 1
ATOM 1524 C C . TRP A 1 189 ? 12.702 -5.764 -2.633 1.00 65.38 189 TRP A C 1
ATOM 1526 O O . TRP A 1 189 ? 12.248 -6.875 -2.362 1.00 65.38 189 TRP A O 1
ATOM 1536 N N . GLN A 1 190 ? 13.931 -5.391 -2.260 1.00 55.78 190 GLN A N 1
ATOM 1537 C CA . GLN A 1 190 ? 14.590 -6.060 -1.146 1.00 55.78 190 GLN A CA 1
ATOM 1538 C C . GLN A 1 190 ? 13.683 -5.880 0.071 1.00 55.78 190 GLN A C 1
ATOM 1540 O O . GLN A 1 190 ? 13.712 -4.856 0.745 1.00 55.78 190 GLN A O 1
ATOM 1545 N N . GLY A 1 191 ? 12.824 -6.874 0.312 1.00 55.06 191 GLY A N 1
ATOM 1546 C CA . GLY A 1 191 ? 12.038 -7.058 1.526 1.00 55.06 191 GLY A CA 1
ATOM 1547 C C . GLY A 1 191 ? 12.944 -7.354 2.716 1.00 55.06 191 GLY A C 1
ATOM 1548 O O . GLY A 1 191 ? 12.690 -8.285 3.476 1.00 55.06 191 GLY A O 1
ATOM 1549 N N . ASP A 1 192 ? 14.019 -6.585 2.839 1.00 65.12 192 ASP A N 1
ATOM 1550 C CA . ASP A 1 192 ? 14.849 -6.541 4.010 1.00 65.12 192 ASP A CA 1
ATOM 1551 C C . ASP A 1 192 ? 13.987 -5.913 5.093 1.00 65.12 192 ASP A C 1
ATOM 1553 O O . ASP A 1 192 ? 13.459 -4.804 4.965 1.00 65.12 192 ASP A O 1
ATOM 1557 N N . THR A 1 193 ? 13.779 -6.682 6.151 1.00 74.88 193 THR A N 1
ATOM 1558 C CA . THR A 1 193 ? 13.098 -6.215 7.346 1.00 74.88 193 THR A CA 1
ATOM 1559 C C . THR A 1 193 ? 13.801 -4.953 7.845 1.00 74.88 193 THR A C 1
ATOM 1561 O O . THR A 1 193 ? 14.876 -5.051 8.433 1.00 74.88 193 THR A O 1
ATOM 1564 N N . LEU A 1 194 ? 13.196 -3.776 7.622 1.00 83.19 194 LEU A N 1
ATOM 1565 C CA . LEU A 1 194 ? 13.736 -2.497 8.103 1.00 83.19 194 LEU A CA 1
ATOM 1566 C C . LEU A 1 194 ? 13.883 -2.534 9.627 1.00 83.19 194 LEU A C 1
ATOM 1568 O O . LEU A 1 194 ? 14.952 -2.261 10.170 1.00 83.19 194 LEU A O 1
ATOM 1572 N N . HIS A 1 195 ? 12.810 -2.950 10.306 1.00 85.38 195 HIS A N 1
ATOM 1573 C CA . HIS A 1 195 ? 12.754 -3.068 11.757 1.00 85.38 195 HIS A CA 1
ATOM 1574 C C . HIS A 1 195 ? 11.959 -4.304 12.186 1.00 85.38 195 HIS A C 1
ATOM 1576 O O . HIS A 1 195 ? 10.909 -4.610 11.621 1.00 85.38 195 HIS A O 1
ATOM 1582 N N . ILE A 1 196 ? 12.436 -4.982 13.234 1.00 89.75 196 ILE A N 1
ATOM 1583 C CA . ILE A 1 196 ? 11.652 -5.959 14.001 1.00 89.75 196 ILE A CA 1
ATOM 1584 C C . ILE A 1 196 ? 11.169 -5.252 15.268 1.00 89.75 196 ILE A C 1
ATOM 1586 O O . ILE A 1 196 ? 11.942 -5.060 16.209 1.00 89.75 196 ILE A O 1
ATOM 1590 N N . LEU A 1 197 ? 9.891 -4.871 15.293 1.00 95.25 197 LEU A N 1
ATOM 1591 C CA . LEU A 1 197 ? 9.258 -4.181 16.422 1.00 95.25 197 LEU A CA 1
ATOM 1592 C C . LEU A 1 197 ? 9.050 -5.159 17.588 1.00 95.25 197 LEU A C 1
ATOM 1594 O O . LEU A 1 197 ? 8.026 -5.832 17.696 1.00 95.25 197 LEU A O 1
ATOM 1598 N N . SER A 1 198 ? 10.074 -5.292 18.429 1.00 92.31 198 SER A N 1
ATOM 1599 C CA . SER A 1 198 ? 10.101 -6.250 19.536 1.00 92.31 198 SER A CA 1
ATOM 1600 C C . SER A 1 198 ? 9.646 -5.581 20.830 1.00 92.31 198 SER A C 1
ATOM 1602 O O . SER A 1 198 ? 10.245 -4.601 21.262 1.00 92.31 198 SER A O 1
ATOM 1604 N N . GLY A 1 199 ? 8.616 -6.128 21.477 1.00 93.69 199 GLY A N 1
ATOM 1605 C CA . GLY A 1 199 ? 8.147 -5.635 22.778 1.00 93.69 199 GLY A CA 1
ATOM 1606 C C . GLY A 1 199 ? 6.886 -6.331 23.282 1.00 93.69 199 GLY A C 1
ATOM 1607 O O . GLY A 1 199 ? 6.758 -6.572 24.484 1.00 93.69 199 GLY A O 1
ATOM 1608 N N . HIS A 1 200 ? 5.987 -6.720 22.375 1.00 97.56 200 HIS A N 1
ATOM 1609 C CA . HIS A 1 200 ? 4.861 -7.583 22.724 1.00 97.56 200 HIS A CA 1
ATOM 1610 C C . HIS A 1 200 ? 5.334 -8.961 23.205 1.00 97.56 200 HIS A C 1
ATOM 1612 O O . HIS A 1 200 ? 6.290 -9.523 22.671 1.00 97.56 200 HIS A O 1
ATOM 1618 N N . THR A 1 201 ? 4.656 -9.509 24.214 1.00 97.44 201 THR A N 1
ATOM 1619 C CA . THR A 1 201 ? 5.000 -10.803 24.840 1.00 97.44 201 THR A CA 1
ATOM 1620 C C . THR A 1 201 ? 4.076 -11.941 24.409 1.00 97.44 201 THR A C 1
ATOM 1622 O O . THR A 1 201 ? 4.212 -13.072 24.875 1.00 97.44 201 THR A O 1
ATOM 1625 N N . ASN A 1 202 ? 3.140 -11.653 23.507 1.00 97.06 202 ASN A N 1
ATOM 1626 C CA . ASN A 1 202 ? 2.217 -12.611 22.915 1.00 97.06 202 ASN A CA 1
ATOM 1627 C C . ASN A 1 202 ? 1.914 -12.214 21.457 1.00 97.06 202 ASN A C 1
ATOM 1629 O O . ASN A 1 202 ? 2.452 -11.232 20.944 1.00 97.06 202 ASN A O 1
ATOM 1633 N N . SER A 1 203 ? 1.066 -12.995 20.787 1.00 97.31 203 SER A N 1
ATOM 1634 C CA . SER A 1 203 ? 0.682 -12.795 19.388 1.00 97.31 203 SER A CA 1
ATOM 1635 C C . SER A 1 203 ? 0.112 -11.397 19.150 1.00 97.31 203 SER A C 1
ATOM 1637 O O . SER A 1 203 ? -0.824 -10.975 19.831 1.00 97.31 203 SER A O 1
ATOM 1639 N N . VAL A 1 204 ? 0.651 -10.715 18.140 1.00 98.19 204 VAL A N 1
ATOM 1640 C CA . VAL A 1 204 ? 0.117 -9.449 17.632 1.00 98.19 204 VAL A CA 1
ATOM 1641 C C . VAL A 1 204 ? -1.115 -9.757 16.785 1.00 98.19 204 VAL A C 1
ATOM 1643 O O . VAL A 1 204 ? -1.035 -10.503 15.811 1.00 98.19 204 VAL A O 1
ATOM 1646 N N . SER A 1 205 ? -2.258 -9.212 17.183 1.00 96.69 205 SER A N 1
ATOM 1647 C CA . SER A 1 205 ? -3.571 -9.447 16.572 1.00 96.69 205 SER A CA 1
ATOM 1648 C C . SER A 1 205 ? -3.881 -8.450 15.458 1.00 96.69 205 SER A C 1
ATOM 1650 O O . SER A 1 205 ? -4.562 -8.784 14.489 1.00 96.69 205 SER A O 1
ATOM 1652 N N . PHE A 1 206 ? -3.362 -7.228 15.579 1.00 97.44 206 PHE A N 1
ATOM 1653 C CA . PHE A 1 206 ? -3.635 -6.137 14.655 1.00 97.44 206 PHE A CA 1
ATOM 1654 C C . PHE A 1 206 ? -2.445 -5.186 14.562 1.00 97.44 206 PHE A C 1
ATOM 1656 O O . PHE A 1 206 ? -1.743 -4.962 15.550 1.00 97.44 206 PHE A O 1
ATOM 1663 N N . ALA A 1 207 ? -2.248 -4.589 13.388 1.00 97.75 207 ALA A N 1
ATOM 1664 C CA . ALA A 1 207 ? -1.302 -3.503 13.186 1.00 97.75 207 ALA A CA 1
ATOM 1665 C C . ALA A 1 207 ? -1.827 -2.518 12.134 1.00 97.75 207 ALA A C 1
ATOM 1667 O O . ALA A 1 207 ? -2.391 -2.928 11.120 1.00 97.75 207 ALA A O 1
ATOM 1668 N N . THR A 1 208 ? -1.623 -1.221 12.358 1.00 98.06 208 THR A N 1
ATOM 1669 C CA . THR A 1 208 ? -1.986 -0.163 11.409 1.00 98.06 208 THR A CA 1
ATOM 1670 C C . THR A 1 208 ? -0.996 0.988 11.450 1.00 98.06 208 THR A C 1
ATOM 1672 O O . THR A 1 208 ? -0.449 1.330 12.497 1.00 98.06 208 THR A O 1
ATOM 1675 N N . TRP A 1 209 ? -0.822 1.635 10.307 1.00 98.00 209 TRP A N 1
ATOM 1676 C CA . TRP A 1 209 ? -0.137 2.916 10.202 1.00 98.00 209 TRP A CA 1
ATOM 1677 C C . TRP A 1 209 ? -1.031 4.055 10.694 1.00 98.00 209 TRP A C 1
ATOM 1679 O O . TRP A 1 209 ? -2.263 3.949 10.641 1.00 98.00 209 TRP A O 1
ATOM 1689 N N . ASN A 1 210 ? -0.414 5.146 11.141 1.00 96.44 210 ASN A N 1
ATOM 1690 C CA . ASN A 1 210 ? -1.058 6.454 11.094 1.00 96.44 210 ASN A CA 1
ATOM 1691 C C . ASN A 1 210 ? -1.053 6.995 9.645 1.00 96.44 210 ASN A C 1
ATOM 1693 O O . ASN A 1 210 ? -0.399 6.439 8.763 1.00 96.44 210 ASN A O 1
ATOM 1697 N N . SER A 1 211 ? -1.806 8.055 9.360 1.00 93.81 211 SER A N 1
ATOM 1698 C CA . SER A 1 211 ? -1.982 8.574 7.995 1.00 93.81 211 SER A CA 1
ATOM 1699 C C . SER A 1 211 ? -0.723 9.209 7.404 1.00 93.81 211 SER A C 1
ATOM 1701 O O . SER A 1 211 ? -0.535 9.127 6.193 1.00 93.81 211 SER A O 1
ATOM 1703 N N . GLU A 1 212 ? 0.162 9.756 8.241 1.00 92.12 212 GLU A N 1
ATOM 1704 C CA . GLU A 1 212 ? 1.459 10.304 7.814 1.00 92.12 212 GLU A CA 1
ATOM 1705 C C . GLU A 1 212 ? 2.549 9.228 7.641 1.00 92.12 212 GLU A C 1
ATOM 1707 O O . GLU A 1 212 ? 3.629 9.515 7.133 1.00 92.12 212 GLU A O 1
ATOM 1712 N N . GLY A 1 213 ? 2.301 7.983 8.067 1.00 93.12 213 GLY A N 1
ATOM 1713 C CA . GLY A 1 213 ? 3.277 6.891 7.975 1.00 93.12 213 GLY A CA 1
ATOM 1714 C C . GLY A 1 213 ? 4.478 7.023 8.921 1.00 93.12 213 GLY A C 1
ATOM 1715 O O . GLY A 1 213 ? 5.478 6.338 8.743 1.00 93.12 213 GLY A O 1
ATOM 1716 N N . THR A 1 214 ? 4.404 7.900 9.922 1.00 96.12 214 THR A N 1
ATOM 1717 C CA . THR A 1 214 ? 5.478 8.142 10.902 1.00 96.12 214 THR A CA 1
ATOM 1718 C C . THR A 1 214 ? 5.368 7.257 12.139 1.00 96.12 214 THR A C 1
ATOM 1720 O O . THR A 1 214 ? 6.348 7.070 12.861 1.00 96.12 214 THR A O 1
ATOM 1723 N N . ARG A 1 215 ? 4.178 6.704 12.401 1.00 97.94 215 ARG A N 1
ATOM 1724 C CA . ARG A 1 215 ? 3.901 5.851 13.558 1.00 97.94 215 ARG A CA 1
ATOM 1725 C C . ARG A 1 215 ? 3.142 4.594 13.157 1.00 97.94 215 ARG A C 1
ATOM 1727 O O . ARG A 1 215 ? 2.261 4.620 12.297 1.00 97.94 215 ARG A O 1
ATOM 1734 N N . ILE A 1 216 ? 3.439 3.503 13.853 1.00 98.38 216 ILE A N 1
ATOM 1735 C CA . ILE A 1 216 ? 2.717 2.231 13.750 1.00 98.38 216 ILE A CA 1
ATOM 1736 C C . ILE A 1 216 ? 1.992 1.995 15.073 1.00 98.38 216 ILE A C 1
ATOM 1738 O O . ILE A 1 216 ? 2.550 2.245 16.135 1.00 98.38 216 ILE A O 1
ATOM 1742 N N . LEU A 1 217 ? 0.758 1.508 15.022 1.00 98.75 217 LEU A N 1
ATOM 1743 C CA . LEU A 1 217 ? -0.015 1.051 16.175 1.00 98.75 217 LEU A CA 1
ATOM 1744 C C . LEU A 1 217 ? -0.213 -0.455 16.063 1.00 98.75 217 LEU A C 1
ATOM 1746 O O . LEU A 1 217 ? -0.706 -0.920 15.038 1.00 98.75 217 LEU A O 1
ATOM 1750 N N . SER A 1 218 ? 0.120 -1.200 17.111 1.00 98.69 218 SER A N 1
ATOM 1751 C CA . SER A 1 218 ? -0.143 -2.637 17.212 1.00 98.69 218 SER A CA 1
ATOM 1752 C C . SER A 1 218 ? -1.022 -2.970 18.412 1.00 98.69 218 SER A C 1
ATOM 1754 O O . SER A 1 218 ? -0.977 -2.281 19.429 1.00 98.69 218 SER A O 1
ATOM 1756 N N . ALA A 1 219 ? -1.802 -4.043 18.301 1.00 98.69 219 ALA A N 1
ATOM 1757 C CA . ALA A 1 219 ? -2.563 -4.653 19.389 1.00 98.69 219 ALA A CA 1
ATOM 1758 C C . ALA A 1 219 ? -2.131 -6.111 19.576 1.00 98.69 219 ALA A C 1
ATOM 1760 O O . ALA A 1 219 ? -1.746 -6.771 18.608 1.00 98.69 219 ALA A O 1
ATOM 1761 N N . SER A 1 220 ? -2.180 -6.615 20.808 1.00 98.75 220 SER A N 1
ATOM 1762 C CA . SER A 1 220 ? -1.649 -7.936 21.138 1.00 98.75 220 SER A CA 1
ATOM 1763 C C . SER A 1 220 ? -2.473 -8.684 22.177 1.00 98.75 220 SER A C 1
ATOM 1765 O O . SER A 1 220 ? -3.138 -8.121 23.052 1.00 98.75 220 SER A O 1
ATOM 1767 N N . TYR A 1 221 ? -2.347 -10.007 22.123 1.00 98.56 221 TYR A N 1
ATOM 1768 C CA . TYR A 1 221 ? -2.902 -10.929 23.109 1.00 98.56 221 TYR A CA 1
ATOM 1769 C C . TYR A 1 221 ? -2.209 -10.860 24.477 1.00 98.56 221 TYR A C 1
ATOM 1771 O O . TYR A 1 221 ? -2.636 -11.542 25.406 1.00 98.56 221 TYR A O 1
ATOM 1779 N N . ASP A 1 222 ? -1.166 -10.042 24.631 1.00 98.38 222 ASP A N 1
ATOM 1780 C CA . ASP A 1 222 ? -0.568 -9.726 25.935 1.00 98.38 222 ASP A CA 1
ATOM 1781 C C . ASP A 1 222 ? -1.367 -8.691 26.744 1.00 98.38 222 ASP A C 1
ATOM 1783 O O . ASP A 1 222 ? -0.998 -8.376 27.873 1.00 98.38 222 ASP A O 1
ATOM 1787 N N . GLY A 1 223 ? -2.467 -8.181 26.182 1.00 98.38 223 GLY A N 1
ATOM 1788 C CA . GLY A 1 223 ? -3.328 -7.198 26.832 1.00 98.38 223 GLY A CA 1
ATOM 1789 C C . GLY A 1 223 ? -2.863 -5.753 26.665 1.00 98.38 223 GLY A C 1
ATOM 1790 O O . GLY A 1 223 ? -3.404 -4.859 27.314 1.00 98.38 223 GLY A O 1
ATOM 1791 N N . THR A 1 224 ? -1.898 -5.501 25.778 1.00 98.69 224 THR A N 1
ATOM 1792 C CA . THR A 1 224 ? -1.406 -4.156 25.469 1.00 98.69 224 THR A CA 1
ATOM 1793 C C . THR A 1 224 ? -1.634 -3.785 24.008 1.00 98.69 224 THR A C 1
ATOM 1795 O O . THR A 1 224 ? -1.706 -4.635 23.115 1.00 98.69 224 THR A O 1
ATOM 1798 N N . ALA A 1 225 ? -1.710 -2.481 23.761 1.00 98.81 225 ALA A N 1
ATOM 1799 C CA . ALA A 1 225 ? -1.472 -1.902 22.447 1.00 98.81 225 ALA A CA 1
ATOM 1800 C C . ALA A 1 225 ? -0.234 -1.005 22.519 1.00 98.81 225 ALA A C 1
ATOM 1802 O O . ALA A 1 225 ? 0.041 -0.413 23.561 1.00 98.81 225 ALA A O 1
ATOM 1803 N N . ARG A 1 226 ? 0.545 -0.923 21.442 1.00 98.75 226 ARG A N 1
ATOM 1804 C CA . ARG A 1 226 ? 1.816 -0.185 21.423 1.00 98.75 226 ARG A CA 1
ATOM 1805 C C . ARG A 1 226 ? 1.897 0.729 20.216 1.00 98.75 226 ARG A C 1
ATOM 1807 O O . ARG A 1 226 ? 1.436 0.370 19.135 1.00 98.75 226 ARG A O 1
ATOM 1814 N N . VAL A 1 227 ? 2.484 1.905 20.416 1.00 98.69 227 VAL A N 1
ATOM 1815 C CA . VAL A 1 227 ? 2.808 2.861 19.356 1.00 98.69 227 VAL A CA 1
ATOM 1816 C C . VAL A 1 227 ? 4.309 2.825 19.124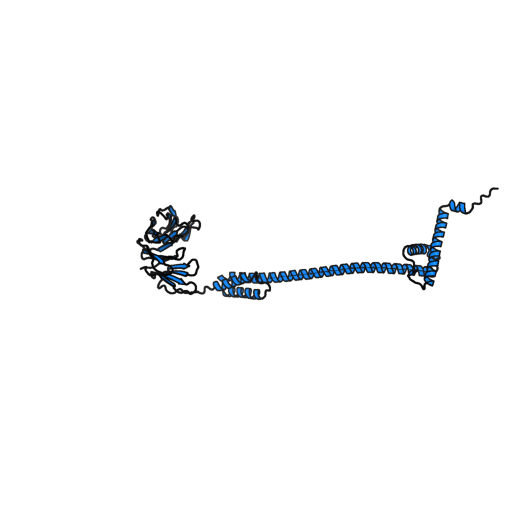 1.00 98.69 227 VAL A C 1
ATOM 1818 O O . VAL A 1 227 ? 5.084 2.928 20.074 1.00 98.69 227 VAL A O 1
ATOM 1821 N N . TRP A 1 228 ? 4.709 2.725 17.865 1.00 98.56 228 TRP A N 1
ATOM 1822 C CA . TRP A 1 228 ? 6.096 2.605 17.436 1.00 98.56 228 TRP A CA 1
ATOM 1823 C C . TRP A 1 228 ? 6.465 3.751 16.511 1.00 98.56 228 TRP A C 1
ATOM 1825 O O . TRP A 1 228 ? 5.637 4.219 15.729 1.00 98.56 228 TRP A O 1
ATOM 1835 N N . ASP A 1 229 ? 7.721 4.158 16.583 1.00 97.56 229 ASP A N 1
ATOM 1836 C CA . ASP A 1 229 ? 8.363 5.024 15.609 1.00 97.56 229 ASP A CA 1
ATOM 1837 C C . ASP A 1 229 ? 8.687 4.210 14.353 1.00 97.56 229 ASP A C 1
ATOM 1839 O O . ASP A 1 229 ? 9.354 3.175 14.425 1.00 97.56 229 ASP A O 1
ATOM 1843 N N . ALA A 1 230 ? 8.189 4.653 13.202 1.00 94.31 230 ALA A N 1
ATOM 1844 C CA . ALA A 1 230 ? 8.376 3.929 11.953 1.00 94.31 230 ALA A CA 1
ATOM 1845 C C . ALA A 1 230 ? 9.782 4.060 11.349 1.00 94.31 230 ALA A C 1
ATOM 1847 O O . ALA A 1 230 ? 10.179 3.197 10.569 1.00 94.31 230 ALA A O 1
ATOM 1848 N N . GLU A 1 231 ? 10.512 5.127 11.677 1.00 93.38 231 GLU A N 1
ATOM 1849 C CA . GLU A 1 231 ? 11.827 5.435 11.108 1.00 93.38 231 GLU A CA 1
ATOM 1850 C C . GLU A 1 231 ? 12.946 4.658 11.804 1.00 93.38 231 GLU A C 1
ATOM 1852 O O . GLU A 1 231 ? 13.941 4.304 11.175 1.00 93.38 231 GLU A O 1
ATOM 1857 N N . ASN A 1 232 ? 12.810 4.412 13.109 1.00 92.44 232 ASN A N 1
ATOM 1858 C CA . ASN A 1 232 ? 13.843 3.729 13.894 1.00 92.44 232 ASN A CA 1
ATOM 1859 C C . ASN A 1 232 ? 13.362 2.457 14.610 1.00 92.44 232 ASN A C 1
ATOM 1861 O O . ASN A 1 232 ? 14.170 1.768 15.238 1.00 92.44 232 ASN A O 1
ATOM 1865 N N . GLY A 1 233 ? 12.069 2.138 14.530 1.00 93.12 233 GLY A N 1
ATOM 1866 C CA . GLY A 1 233 ? 11.481 0.922 15.088 1.00 93.12 233 GLY A CA 1
ATOM 1867 C C . GLY A 1 233 ? 11.374 0.889 16.614 1.00 93.12 233 GLY A C 1
ATOM 1868 O O . GLY A 1 233 ? 11.090 -0.171 17.177 1.00 93.12 233 GLY A O 1
ATOM 1869 N N . LYS A 1 234 ? 11.621 2.006 17.311 1.00 96.88 234 LYS A N 1
ATOM 1870 C CA . LYS A 1 234 ? 11.504 2.065 18.772 1.00 96.88 234 LYS A CA 1
ATOM 1871 C C . LYS A 1 234 ? 10.051 2.159 19.206 1.00 96.88 234 LYS A C 1
ATOM 1873 O O . LYS A 1 234 ? 9.227 2.815 18.576 1.00 96.88 234 LYS A O 1
ATOM 1878 N N . GLU A 1 235 ? 9.760 1.549 20.344 1.00 98.19 235 GLU A N 1
ATOM 1879 C CA . GLU A 1 235 ? 8.511 1.791 21.051 1.00 98.19 235 GLU A CA 1
ATOM 1880 C C . GLU A 1 235 ? 8.475 3.223 21.593 1.00 98.19 235 GLU A C 1
ATOM 1882 O O . GLU A 1 235 ? 9.406 3.669 22.264 1.00 98.19 235 GLU A O 1
ATOM 1887 N N . LEU A 1 236 ? 7.384 3.926 21.301 1.00 97.94 236 LEU A N 1
ATOM 1888 C CA . LEU A 1 236 ? 7.098 5.266 21.799 1.00 97.94 236 LEU A CA 1
ATOM 1889 C C . LEU A 1 236 ? 6.162 5.218 23.008 1.00 97.94 236 LEU A C 1
ATOM 1891 O O . LEU A 1 236 ? 6.368 5.943 23.978 1.00 97.94 236 LEU A O 1
ATOM 1895 N N . ILE A 1 237 ? 5.114 4.390 22.935 1.00 98.25 237 ILE A N 1
ATOM 1896 C CA . ILE A 1 237 ? 4.044 4.332 23.937 1.00 98.25 237 ILE A CA 1
ATOM 1897 C C . ILE A 1 237 ? 3.585 2.885 24.117 1.00 98.25 237 ILE A C 1
ATOM 1899 O O . ILE A 1 237 ? 3.334 2.189 23.133 1.00 98.25 237 ILE A O 1
ATOM 1903 N N . CYS A 1 238 ? 3.382 2.469 25.369 1.00 98.31 238 CYS A N 1
ATOM 1904 C CA . CYS A 1 238 ? 2.709 1.222 25.725 1.00 98.31 238 CYS A CA 1
ATOM 1905 C C . CYS A 1 238 ? 1.397 1.519 26.461 1.00 98.31 238 CYS A C 1
ATOM 1907 O O . CYS A 1 238 ? 1.395 2.051 27.572 1.00 98.31 238 CYS A O 1
ATOM 1909 N N . LEU A 1 239 ? 0.275 1.178 25.829 1.00 98.62 239 LEU A N 1
ATOM 1910 C CA . LEU A 1 239 ? -1.076 1.361 26.349 1.00 98.62 239 LEU A CA 1
ATOM 1911 C C . LEU A 1 239 ? -1.428 0.161 27.234 1.00 98.62 239 LEU A C 1
ATOM 1913 O O . LEU A 1 239 ? -1.733 -0.929 26.740 1.00 98.62 239 LEU A O 1
ATOM 1917 N N . THR A 1 240 ? -1.343 0.365 28.548 1.00 97.56 240 THR A N 1
ATOM 1918 C CA . THR A 1 240 ? -1.595 -0.656 29.575 1.00 97.56 240 THR A CA 1
ATOM 1919 C C . THR A 1 240 ? -2.868 -0.329 30.352 1.00 97.56 240 THR A C 1
ATOM 1921 O O . THR A 1 240 ? -3.109 0.824 30.697 1.00 97.56 240 THR A O 1
ATOM 1924 N N . GLY A 1 241 ? -3.698 -1.339 30.628 1.00 96.75 241 GLY A N 1
ATOM 1925 C CA . GLY A 1 241 ? -4.942 -1.165 31.391 1.00 96.75 241 GLY A CA 1
ATOM 1926 C C . GLY A 1 241 ? -6.002 -2.232 31.121 1.00 96.75 241 GLY A C 1
ATOM 1927 O O . GLY A 1 241 ? -6.825 -2.511 31.994 1.00 96.75 241 GLY A O 1
ATOM 1928 N N . HIS A 1 242 ? -5.962 -2.873 29.951 1.00 98.56 242 HIS A N 1
ATOM 1929 C CA . HIS A 1 242 ? -6.798 -4.037 29.669 1.00 98.56 242 HIS A CA 1
ATOM 1930 C C . HIS A 1 242 ? -6.351 -5.262 30.478 1.00 98.56 242 HIS A C 1
ATOM 1932 O O . HIS A 1 242 ? -5.163 -5.462 30.725 1.00 98.56 242 HIS A O 1
ATOM 1938 N N . THR A 1 243 ? -7.312 -6.089 30.894 1.00 98.38 243 THR A N 1
ATOM 1939 C CA . THR A 1 243 ? -7.060 -7.292 31.719 1.00 98.38 243 THR A CA 1
ATOM 1940 C C . THR A 1 243 ? -7.072 -8.595 30.916 1.00 98.38 243 THR A C 1
ATOM 1942 O O . THR A 1 243 ? -6.849 -9.672 31.467 1.00 98.38 243 THR A O 1
ATOM 1945 N N . ALA A 1 244 ? -7.314 -8.501 29.610 1.00 98.62 244 ALA A N 1
ATOM 1946 C CA . ALA A 1 244 ? -7.262 -9.596 28.652 1.00 98.62 244 ALA A CA 1
ATOM 1947 C C . ALA A 1 244 ? -6.753 -9.080 27.296 1.00 98.62 244 ALA A C 1
ATOM 1949 O O . ALA A 1 244 ? -6.448 -7.898 27.151 1.00 98.62 244 ALA A O 1
ATOM 1950 N N . ALA A 1 245 ? -6.658 -9.979 26.314 1.00 98.62 245 ALA A N 1
ATOM 1951 C CA . ALA A 1 245 ? -6.146 -9.703 24.975 1.00 98.62 245 ALA A CA 1
ATOM 1952 C C . ALA A 1 245 ? -6.777 -8.462 24.323 1.00 98.62 245 ALA A C 1
ATOM 1954 O O . ALA A 1 245 ? -8.002 -8.353 24.253 1.00 98.62 245 ALA A O 1
ATOM 1955 N N . VAL A 1 246 ? -5.935 -7.588 23.764 1.00 98.81 246 VAL A N 1
ATOM 1956 C CA . VAL A 1 246 ? -6.375 -6.496 22.892 1.00 98.81 246 VAL A CA 1
ATOM 1957 C C . VAL A 1 246 ? -6.398 -7.028 21.466 1.00 98.81 246 VAL A C 1
ATOM 1959 O O . VAL A 1 246 ? -5.373 -7.433 20.914 1.00 98.81 246 VAL A O 1
ATOM 1962 N N . TYR A 1 247 ? -7.583 -7.074 20.869 1.00 98.25 247 TYR A N 1
ATOM 1963 C CA . TYR A 1 247 ? -7.772 -7.667 19.547 1.00 98.25 247 TYR A CA 1
ATOM 1964 C C . TYR A 1 247 ? -7.631 -6.638 18.423 1.00 98.25 247 TYR A C 1
ATOM 1966 O O . TYR A 1 247 ? -7.144 -6.951 17.342 1.00 98.25 247 TYR A O 1
ATOM 1974 N N . HIS A 1 248 ? -8.042 -5.397 18.676 1.00 98.62 248 HIS A N 1
ATOM 1975 C CA . HIS A 1 248 ? -8.044 -4.342 17.671 1.00 98.62 248 HIS A CA 1
ATOM 1976 C C . HIS A 1 248 ? -7.666 -3.001 18.294 1.00 98.62 248 HIS A C 1
ATOM 1978 O O . HIS A 1 248 ? -7.977 -2.734 19.457 1.00 98.62 248 HIS A O 1
ATOM 1984 N N . ALA A 1 249 ? -7.035 -2.137 17.504 1.00 98.56 249 ALA A N 1
ATOM 1985 C CA . ALA A 1 249 ? -6.745 -0.766 17.889 1.00 98.56 249 ALA A CA 1
ATOM 1986 C C . ALA A 1 249 ? -6.824 0.165 16.671 1.00 98.56 249 ALA A C 1
ATOM 1988 O O . ALA A 1 249 ? -6.492 -0.243 15.561 1.00 98.56 249 ALA A O 1
ATOM 1989 N N . ALA A 1 250 ? -7.273 1.406 16.859 1.00 98.38 250 ALA A N 1
ATOM 1990 C CA . ALA A 1 250 ? -7.421 2.366 15.767 1.00 98.38 250 ALA A CA 1
ATOM 1991 C C . ALA A 1 250 ? -7.178 3.814 16.206 1.00 98.38 250 ALA A C 1
ATOM 1993 O O . ALA A 1 250 ? -7.642 4.248 17.262 1.00 98.38 250 ALA A O 1
ATOM 1994 N N . TRP A 1 251 ? -6.517 4.577 15.339 1.00 98.50 251 TRP A N 1
ATOM 1995 C CA . TRP A 1 251 ? -6.393 6.030 15.440 1.00 98.50 251 TRP A CA 1
ATOM 1996 C C . TRP A 1 251 ? -7.726 6.711 15.115 1.00 98.50 251 TRP A C 1
ATOM 1998 O O . TRP A 1 251 ? -8.463 6.255 14.235 1.00 98.50 251 TRP A O 1
ATOM 2008 N N . ASN A 1 252 ? -8.027 7.830 15.773 1.00 97.56 252 ASN A N 1
ATOM 2009 C CA . ASN A 1 252 ? -9.020 8.763 15.248 1.00 97.56 252 ASN A CA 1
ATOM 2010 C C . ASN A 1 252 ? -8.446 9.514 14.030 1.00 97.56 252 ASN A C 1
ATOM 2012 O O . ASN A 1 252 ? -7.240 9.532 13.794 1.00 97.56 252 ASN A O 1
ATOM 2016 N N . ARG A 1 253 ? -9.307 10.180 13.250 1.00 95.00 253 ARG A N 1
ATOM 2017 C CA . ARG A 1 253 ? -8.886 10.880 12.020 1.00 95.00 253 ARG A CA 1
ATOM 2018 C C . ARG A 1 253 ? -7.853 11.990 12.257 1.00 95.00 253 ARG A C 1
ATOM 2020 O O . ARG A 1 253 ? -7.081 12.284 11.346 1.00 95.00 253 ARG A O 1
ATOM 2027 N N . ALA A 1 254 ? -7.887 12.608 13.438 1.00 95.12 254 ALA A N 1
ATOM 2028 C CA . ALA A 1 254 ? -6.958 13.655 13.861 1.00 95.12 254 ALA A CA 1
ATOM 2029 C C . ALA A 1 254 ? -5.651 13.107 14.466 1.00 95.12 254 ALA A C 1
ATOM 2031 O O . ALA A 1 254 ? -4.769 13.895 14.777 1.00 95.12 254 ALA A O 1
ATOM 2032 N N . GLU A 1 255 ? -5.541 11.789 14.658 1.00 96.00 255 GLU A N 1
ATOM 2033 C CA . GLU A 1 255 ? -4.398 11.086 15.265 1.00 96.00 255 GLU A CA 1
ATOM 2034 C C . GLU A 1 255 ? -4.038 11.511 16.693 1.00 96.00 255 GLU A C 1
ATOM 2036 O O . GLU A 1 255 ? -2.968 11.187 17.199 1.00 96.00 255 GLU A O 1
ATOM 2041 N N . THR A 1 256 ? -4.948 12.203 17.373 1.00 97.19 256 THR A N 1
ATOM 2042 C CA . THR A 1 256 ? -4.778 12.651 18.759 1.00 97.19 256 THR A CA 1
ATOM 2043 C C . THR A 1 256 ? -5.268 11.628 19.775 1.00 97.19 256 THR A C 1
ATOM 2045 O O . THR A 1 256 ? -4.900 11.696 20.947 1.00 97.19 256 THR A O 1
ATOM 2048 N N . ARG A 1 257 ? -6.113 10.681 19.351 1.00 98.38 257 ARG A N 1
ATOM 2049 C CA . ARG A 1 257 ? -6.678 9.643 20.217 1.00 98.38 257 ARG A CA 1
ATOM 2050 C C . ARG A 1 257 ? -6.610 8.275 19.556 1.00 98.38 257 ARG A C 1
ATOM 2052 O O . ARG A 1 257 ? -6.755 8.148 18.340 1.00 98.38 257 ARG A O 1
ATOM 2059 N N . ILE A 1 258 ? -6.454 7.247 20.380 1.00 98.81 258 ILE A N 1
ATOM 2060 C CA . ILE A 1 258 ? -6.495 5.837 19.981 1.00 98.81 258 ILE A CA 1
ATOM 2061 C C . ILE A 1 258 ? -7.680 5.176 20.681 1.00 98.81 258 ILE A C 1
ATOM 2063 O O . ILE A 1 258 ? -7.955 5.485 21.834 1.00 98.81 258 ILE A O 1
ATOM 2067 N N . VAL A 1 259 ? -8.376 4.263 20.004 1.00 98.81 259 VAL A N 1
ATOM 2068 C CA . VAL A 1 259 ? -9.322 3.336 20.639 1.00 98.81 259 VAL A CA 1
ATOM 2069 C C . VAL A 1 259 ? -8.761 1.921 20.587 1.00 98.81 259 VAL A C 1
ATOM 2071 O O . VAL A 1 259 ? -8.231 1.518 19.554 1.00 98.81 259 VAL A O 1
ATOM 2074 N N . THR A 1 260 ? -8.890 1.165 21.672 1.00 98.88 260 THR A N 1
ATOM 2075 C CA . THR A 1 260 ? -8.567 -0.268 21.747 1.00 98.88 260 THR A CA 1
ATOM 2076 C C . THR A 1 260 ? -9.817 -1.078 22.069 1.00 98.88 260 THR A C 1
ATOM 2078 O O . THR A 1 260 ? -10.672 -0.614 22.820 1.00 98.88 260 THR A O 1
ATOM 2081 N N . ALA A 1 261 ? -9.925 -2.283 21.511 1.00 98.81 261 ALA A N 1
ATOM 2082 C CA . ALA A 1 261 ? -10.990 -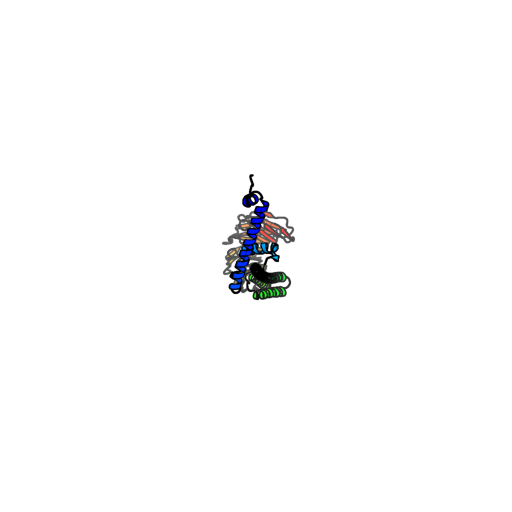3.250 21.780 1.00 98.81 261 ALA A CA 1
ATOM 2083 C C . ALA A 1 261 ? -10.395 -4.524 22.384 1.00 98.81 261 ALA A C 1
ATOM 2085 O O . ALA A 1 261 ? -9.406 -5.050 21.861 1.00 98.81 261 ALA A O 1
ATOM 2086 N N . SER A 1 262 ? -10.986 -5.007 23.476 1.00 98.81 262 SER A N 1
ATOM 2087 C CA . SER A 1 262 ? -10.416 -6.091 24.268 1.00 98.81 262 SER A CA 1
ATOM 2088 C C . SER A 1 262 ? -11.413 -7.186 24.617 1.00 98.81 262 SER A C 1
ATOM 2090 O O . SER A 1 262 ? -12.626 -6.999 24.757 1.00 98.81 262 SER A O 1
ATOM 2092 N N . TRP A 1 263 ? -10.856 -8.370 24.834 1.00 98.75 263 TRP A N 1
ATOM 2093 C CA . TRP A 1 263 ? -11.566 -9.529 25.349 1.00 98.75 263 TRP A CA 1
ATOM 2094 C C . TRP A 1 263 ? -11.931 -9.423 26.834 1.00 98.75 263 TRP A C 1
ATOM 2096 O O . TRP A 1 263 ? -12.629 -10.299 27.339 1.00 98.75 263 TRP A O 1
ATOM 2106 N N . ASP A 1 264 ? -11.540 -8.345 27.519 1.00 98.69 264 ASP A N 1
ATOM 2107 C CA . ASP A 1 264 ? -12.024 -8.011 28.866 1.00 98.69 264 ASP A CA 1
ATOM 2108 C C . ASP A 1 264 ? -13.424 -7.371 28.872 1.00 98.69 264 ASP A C 1
ATOM 2110 O O . ASP A 1 264 ? -13.907 -6.925 29.910 1.00 98.69 264 ASP A O 1
ATOM 2114 N N . SER A 1 265 ? -14.099 -7.383 27.719 1.00 98.69 265 SER A N 1
ATOM 2115 C CA . SER A 1 265 ? -15.434 -6.814 27.492 1.00 98.69 265 SER A CA 1
ATOM 2116 C C . SER A 1 265 ? -15.480 -5.284 27.524 1.00 98.69 265 SER A C 1
ATOM 2118 O O . SER A 1 265 ? -16.558 -4.696 27.626 1.00 98.69 265 SER A O 1
ATOM 2120 N N . THR A 1 266 ? -14.326 -4.622 27.400 1.00 98.75 266 THR A N 1
ATOM 2121 C CA . THR A 1 266 ? -14.234 -3.161 27.328 1.00 98.75 266 THR A CA 1
ATOM 2122 C C . THR A 1 266 ? -13.563 -2.694 26.042 1.00 98.75 266 THR A C 1
ATOM 2124 O O . THR A 1 266 ? -12.778 -3.405 25.407 1.00 98.75 266 THR A O 1
ATOM 2127 N N . ALA A 1 267 ? -13.861 -1.453 25.673 1.00 98.88 267 ALA A N 1
ATOM 2128 C CA . ALA A 1 267 ? -13.015 -0.669 24.787 1.00 98.88 267 ALA A CA 1
ATOM 2129 C C . ALA A 1 267 ? -12.470 0.535 25.562 1.00 98.88 267 ALA A C 1
ATOM 2131 O O . ALA A 1 267 ? -13.140 1.046 26.456 1.00 98.88 267 ALA A O 1
ATOM 2132 N N . ARG A 1 268 ? -11.258 0.994 25.255 1.00 98.88 268 ARG A N 1
ATOM 2133 C CA . ARG A 1 268 ? -10.626 2.125 25.956 1.00 98.88 268 ARG A CA 1
ATOM 2134 C C . ARG A 1 268 ? -10.150 3.170 24.963 1.00 98.88 268 ARG A C 1
ATOM 2136 O O . ARG A 1 268 ? -9.723 2.827 23.862 1.00 98.88 268 ARG A O 1
ATOM 2143 N N . ILE A 1 269 ? -10.250 4.437 25.349 1.00 98.88 269 ILE A N 1
ATOM 2144 C CA . ILE A 1 269 ? -9.772 5.589 24.585 1.00 98.88 269 ILE A CA 1
ATOM 2145 C C . ILE A 1 269 ? -8.516 6.117 25.259 1.00 98.88 269 ILE A C 1
ATOM 2147 O O . ILE A 1 269 ? -8.510 6.341 26.469 1.00 98.88 269 ILE A O 1
ATOM 2151 N N . TRP A 1 270 ? -7.486 6.370 24.466 1.00 98.81 270 TRP A N 1
ATOM 2152 C CA . TRP A 1 270 ? -6.172 6.795 24.923 1.00 98.81 270 TRP A CA 1
ATOM 2153 C C . TRP A 1 270 ? -5.767 8.092 24.245 1.00 98.81 270 TRP A C 1
ATOM 2155 O O . TRP A 1 270 ? -6.098 8.324 23.080 1.00 98.81 270 TRP A O 1
ATOM 2165 N N . ASP A 1 271 ? -5.010 8.905 24.964 1.00 98.44 271 ASP A N 1
ATOM 2166 C CA . ASP A 1 271 ? -4.248 10.007 24.402 1.00 98.44 271 ASP A CA 1
ATOM 2167 C C . ASP A 1 271 ? -3.077 9.445 23.583 1.00 98.44 271 ASP A C 1
ATOM 2169 O O . ASP A 1 271 ? -2.276 8.648 24.076 1.00 98.44 271 ASP A O 1
ATOM 2173 N N . ALA A 1 272 ? -2.992 9.832 22.313 1.00 97.50 272 ALA A N 1
ATOM 2174 C CA . ALA A 1 272 ? -2.017 9.273 21.383 1.00 97.50 272 ALA A CA 1
ATOM 2175 C C . ALA A 1 272 ? -0.607 9.886 21.500 1.00 97.50 272 ALA A C 1
ATOM 2177 O O . ALA A 1 272 ? 0.331 9.410 20.854 1.00 97.50 272 ALA A O 1
ATOM 2178 N N . GLU A 1 273 ? -0.448 10.954 22.283 1.00 96.81 273 GLU A N 1
ATOM 2179 C CA . GLU A 1 273 ? 0.829 11.625 22.520 1.00 96.81 273 GLU A CA 1
ATOM 2180 C C . GLU A 1 273 ? 1.521 11.080 23.771 1.00 96.81 273 GLU A C 1
ATOM 2182 O O . GLU A 1 273 ? 2.729 10.855 23.754 1.00 96.81 273 GLU A O 1
ATOM 2187 N N . ASN A 1 274 ? 0.761 10.837 24.841 1.00 96.94 274 ASN A N 1
ATOM 2188 C CA . ASN A 1 274 ? 1.316 10.431 26.136 1.00 96.94 274 ASN A CA 1
ATOM 2189 C C . ASN A 1 274 ? 0.852 9.050 26.630 1.00 96.94 274 ASN A C 1
ATOM 2191 O O . ASN A 1 274 ? 1.359 8.570 27.644 1.00 96.94 274 ASN A O 1
ATOM 2195 N N . GLY A 1 275 ? -0.096 8.409 25.943 1.00 97.75 275 GLY A N 1
ATOM 2196 C CA . GLY A 1 275 ? -0.567 7.064 26.268 1.00 97.75 275 GLY A CA 1
ATOM 2197 C C . GLY A 1 275 ? -1.483 6.960 27.481 1.00 97.75 275 GLY A C 1
ATOM 2198 O O . GLY A 1 275 ? -1.770 5.848 27.922 1.00 97.75 275 GLY A O 1
ATOM 2199 N N . LYS A 1 276 ? -1.944 8.080 28.049 1.00 98.31 276 LYS A N 1
ATO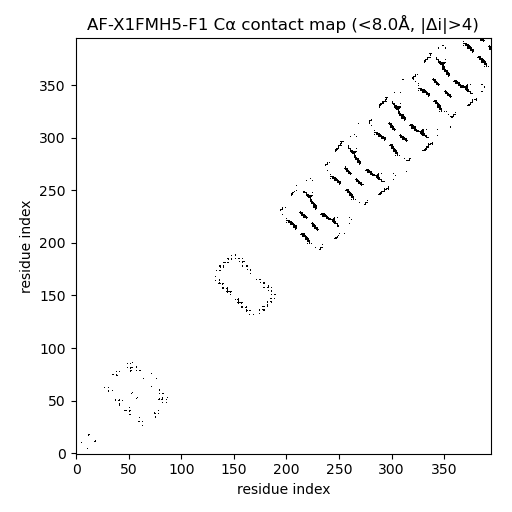M 2200 C CA . LYS A 1 276 ? -2.894 8.049 29.164 1.00 98.31 276 LYS A CA 1
ATOM 2201 C C . LYS A 1 276 ? -4.257 7.570 28.696 1.00 98.31 276 LYS A C 1
ATOM 2203 O O . LYS A 1 276 ? -4.759 7.997 27.659 1.00 98.31 276 LYS A O 1
ATOM 2208 N N . GLU A 1 277 ? -4.883 6.738 29.515 1.00 98.56 277 GLU A N 1
ATOM 2209 C CA . GLU A 1 277 ? -6.294 6.420 29.361 1.00 98.56 277 GLU A CA 1
ATOM 2210 C C . GLU A 1 277 ? -7.144 7.666 29.623 1.00 98.56 277 GLU A C 1
ATOM 2212 O O . GLU A 1 277 ? -6.999 8.330 30.651 1.00 98.56 277 GLU A O 1
ATOM 2217 N N . LEU A 1 278 ? -8.027 7.974 28.678 1.00 98.44 278 LEU A N 1
ATOM 2218 C CA . LEU A 1 278 ? -8.982 9.074 28.755 1.00 98.44 278 LEU A CA 1
ATOM 2219 C C . LEU A 1 278 ? -10.360 8.572 29.190 1.00 98.44 278 LEU A C 1
ATOM 2221 O O . LEU A 1 278 ? -11.010 9.195 30.024 1.00 98.44 278 LEU A O 1
ATOM 2225 N N . VAL A 1 279 ? -10.812 7.454 28.611 1.00 98.50 279 VAL A N 1
ATOM 2226 C CA . VAL A 1 279 ? -12.168 6.924 28.801 1.00 98.50 279 VAL A CA 1
ATOM 2227 C C . VAL A 1 279 ? -12.156 5.398 28.724 1.00 98.50 279 VAL A C 1
ATOM 2229 O O . VAL A 1 279 ? -11.562 4.828 27.810 1.00 98.50 279 VAL A O 1
ATOM 2232 N N . CYS A 1 280 ? -12.888 4.740 29.625 1.00 98.50 280 CYS A N 1
ATOM 2233 C CA . CYS A 1 280 ? -13.179 3.308 29.561 1.00 98.50 280 CYS A CA 1
ATOM 2234 C C . CYS A 1 280 ? -14.657 3.083 29.202 1.00 98.50 280 CYS A C 1
ATOM 2236 O O . CYS A 1 280 ? -15.558 3.489 29.936 1.00 98.50 280 CYS A O 1
ATOM 2238 N N . LEU A 1 281 ? -14.902 2.439 28.061 1.00 98.69 281 LEU A N 1
ATOM 2239 C CA . LEU A 1 281 ? -16.226 2.124 27.530 1.00 98.69 281 LEU A CA 1
ATOM 2240 C C . LEU A 1 281 ? -16.677 0.773 28.092 1.00 98.69 281 LEU A C 1
ATOM 2242 O O . LEU A 1 281 ? -16.229 -0.289 27.647 1.00 98.69 281 LEU A O 1
ATOM 2246 N N . THR A 1 282 ? -17.548 0.828 29.099 1.00 98.00 282 THR A N 1
ATOM 2247 C CA . THR A 1 282 ? -18.072 -0.345 29.813 1.00 98.00 282 THR A CA 1
ATOM 2248 C C . THR A 1 282 ? -19.549 -0.554 29.493 1.00 98.00 282 THR A C 1
ATOM 2250 O O . THR A 1 282 ? -20.316 0.402 29.412 1.00 98.00 282 THR A O 1
ATOM 2253 N N . GLY A 1 283 ? -19.962 -1.810 29.303 1.00 97.38 283 GLY A N 1
ATOM 2254 C CA . GLY A 1 283 ? -21.368 -2.158 29.063 1.00 97.38 283 GLY A CA 1
ATOM 2255 C C . GLY A 1 283 ? -21.585 -3.456 28.288 1.00 97.38 283 GLY A C 1
ATOM 2256 O O . GLY A 1 283 ? -22.642 -4.073 28.432 1.00 97.38 283 GLY A O 1
ATOM 2257 N N . HIS A 1 284 ? -20.598 -3.897 27.503 1.00 98.62 284 HIS A N 1
ATOM 2258 C CA . HIS A 1 284 ? -20.643 -5.200 26.841 1.00 98.62 284 HIS A CA 1
ATOM 2259 C C . HIS A 1 284 ? -20.543 -6.353 27.848 1.00 98.62 284 HIS A C 1
ATOM 2261 O O . HIS A 1 284 ? -19.843 -6.259 28.855 1.00 98.62 284 HIS A O 1
ATOM 2267 N N . ALA A 1 285 ? -21.251 -7.446 27.562 1.00 98.31 285 ALA A N 1
ATOM 2268 C CA . ALA A 1 285 ? -21.271 -8.659 28.392 1.00 98.31 285 ALA A CA 1
ATOM 2269 C C . ALA A 1 285 ? -20.359 -9.776 27.850 1.00 98.31 285 ALA A C 1
ATOM 2271 O O . ALA A 1 285 ? -20.359 -10.895 28.363 1.00 98.31 285 ALA A O 1
ATOM 2272 N N . GLY A 1 286 ? -19.609 -9.486 26.790 1.00 98.31 286 GLY A N 1
ATOM 2273 C CA . GLY A 1 286 ? -18.705 -10.410 26.129 1.00 98.31 286 GLY A CA 1
ATOM 2274 C C . GLY A 1 286 ? -17.549 -9.668 25.476 1.00 98.31 286 GLY A C 1
ATOM 2275 O O . GLY A 1 286 ? -17.474 -8.439 25.501 1.00 98.31 286 GLY A O 1
ATOM 2276 N N . ARG A 1 287 ? -16.648 -10.435 24.862 1.00 98.56 287 ARG A N 1
ATOM 2277 C CA . ARG A 1 287 ? -15.436 -9.924 24.209 1.00 98.56 287 ARG A CA 1
ATOM 2278 C C . ARG A 1 287 ? -15.776 -8.817 23.216 1.00 98.56 287 ARG A C 1
ATOM 2280 O O . ARG A 1 287 ? -16.740 -8.960 22.464 1.00 98.56 287 ARG A O 1
ATOM 2287 N N . VAL A 1 288 ? -14.997 -7.739 23.201 1.00 98.81 288 VAL A N 1
ATOM 2288 C CA . VAL A 1 288 ? -15.098 -6.696 22.176 1.00 98.81 288 VAL A CA 1
ATOM 2289 C C . VAL A 1 288 ? -14.038 -6.989 21.122 1.00 98.81 288 VAL A C 1
ATOM 2291 O O . VAL A 1 288 ? -12.843 -6.881 21.389 1.00 98.81 288 VAL A O 1
ATOM 2294 N N . ASP A 1 289 ? -14.481 -7.391 19.934 1.00 98.06 289 ASP A N 1
ATOM 2295 C CA . ASP A 1 289 ? -13.591 -7.803 18.843 1.00 98.06 289 ASP A CA 1
ATOM 2296 C C . ASP A 1 289 ? -13.189 -6.609 17.960 1.00 98.06 289 ASP A C 1
ATOM 2298 O O . ASP A 1 289 ? -12.128 -6.608 17.341 1.00 98.06 289 ASP A O 1
ATOM 2302 N N . ASN A 1 290 ? -13.993 -5.543 17.914 1.00 98.56 290 ASN A N 1
ATOM 2303 C CA . ASN A 1 290 ? -13.690 -4.374 17.092 1.00 98.56 290 ASN A CA 1
ATOM 2304 C C . ASN A 1 290 ? -14.164 -3.069 17.738 1.00 98.56 290 ASN A C 1
ATOM 2306 O O . ASN A 1 290 ? -15.198 -3.026 18.405 1.00 98.56 290 ASN A O 1
ATOM 2310 N N . ALA A 1 291 ? -13.410 -1.996 17.498 1.00 98.50 291 ALA A N 1
ATOM 2311 C CA . ALA A 1 291 ? -13.794 -0.628 17.816 1.00 98.50 291 ALA A CA 1
ATOM 2312 C C . ALA A 1 291 ? -13.346 0.310 16.689 1.00 98.50 291 ALA A C 1
ATOM 2314 O O . ALA A 1 291 ? -12.206 0.215 16.222 1.00 98.50 291 ALA A O 1
ATOM 2315 N N . ALA A 1 292 ? -14.229 1.213 16.263 1.00 98.25 292 ALA A N 1
ATOM 2316 C CA . ALA A 1 292 ? -13.980 2.131 15.157 1.00 98.25 292 ALA A CA 1
ATOM 2317 C C . ALA A 1 292 ? -14.510 3.542 15.439 1.00 98.25 292 ALA A C 1
ATOM 2319 O O . ALA A 1 292 ? -15.644 3.730 15.889 1.00 98.25 292 ALA A O 1
ATOM 2320 N N . TRP A 1 293 ? -13.692 4.540 15.111 1.00 98.50 293 TRP A N 1
ATOM 2321 C CA . TRP A 1 293 ? -14.059 5.952 15.155 1.00 98.50 293 TRP A CA 1
ATOM 2322 C C . TRP A 1 293 ? -14.984 6.327 13.997 1.00 98.50 293 TRP A C 1
ATOM 2324 O O . TRP A 1 293 ? -14.828 5.830 12.879 1.00 98.50 293 TRP A O 1
ATOM 2334 N N . ASN A 1 294 ? -15.904 7.260 14.238 1.00 97.38 294 ASN A N 1
ATOM 2335 C CA . ASN A 1 294 ? -16.498 8.021 13.144 1.00 97.38 294 ASN A CA 1
ATOM 2336 C C . ASN A 1 294 ? -15.472 9.022 12.571 1.00 97.38 294 ASN A C 1
ATOM 2338 O O . ASN A 1 294 ? -14.490 9.377 13.223 1.00 97.38 294 ASN A O 1
ATOM 2342 N N . GLU A 1 295 ? -15.709 9.526 11.358 1.00 94.44 295 GLU A N 1
ATOM 2343 C CA . GLU A 1 295 ? -14.790 10.475 10.694 1.00 94.44 295 GLU A CA 1
ATOM 2344 C C . GLU A 1 295 ? -14.579 11.774 11.489 1.00 94.44 295 GLU A C 1
ATOM 2346 O O . GLU A 1 295 ? -13.507 12.368 11.426 1.00 94.44 295 GLU A O 1
ATOM 2351 N N . ALA A 1 296 ? -15.580 12.199 12.268 1.00 94.56 296 ALA A N 1
ATOM 2352 C CA . ALA A 1 296 ? -15.484 13.380 13.123 1.00 94.56 296 ALA A CA 1
ATOM 2353 C C . ALA A 1 296 ? -14.644 13.155 14.396 1.00 94.56 296 ALA A C 1
ATOM 2355 O O . ALA A 1 296 ? -14.299 14.123 15.067 1.00 94.56 296 ALA A O 1
ATOM 2356 N N . GLY A 1 297 ? -14.338 11.905 14.760 1.00 96.31 297 GLY A N 1
ATOM 2357 C CA . GLY A 1 297 ? -13.632 11.566 15.998 1.00 96.31 297 GLY A CA 1
ATOM 2358 C C . GLY A 1 297 ? -14.440 11.803 17.281 1.00 96.31 297 GLY A C 1
ATOM 2359 O O . GLY A 1 297 ? -13.860 11.844 18.359 1.00 96.31 297 GLY A O 1
ATOM 2360 N N . THR A 1 298 ? -15.759 11.981 17.183 1.00 97.06 298 THR A N 1
ATOM 2361 C CA . THR A 1 298 ? -16.652 12.288 18.317 1.00 97.06 298 THR A CA 1
ATOM 2362 C C . THR A 1 298 ? -17.413 11.076 18.835 1.00 97.06 298 THR A C 1
ATOM 2364 O O . THR A 1 298 ? -17.930 11.101 19.950 1.00 97.06 298 THR A O 1
ATOM 2367 N N . ARG A 1 299 ? -17.512 10.016 18.027 1.00 98.25 299 ARG A N 1
ATOM 2368 C CA . ARG A 1 299 ? -18.216 8.783 18.382 1.00 98.25 299 ARG A CA 1
ATOM 2369 C C . ARG A 1 299 ? -17.389 7.564 18.028 1.00 98.25 299 ARG A C 1
ATOM 2371 O O . ARG A 1 299 ? -16.638 7.568 17.051 1.00 98.25 299 ARG A O 1
ATOM 2378 N N . ILE A 1 300 ? -17.595 6.505 18.796 1.00 98.81 300 ILE A N 1
ATOM 2379 C CA . ILE A 1 300 ? -17.010 5.186 18.561 1.00 98.81 300 ILE A CA 1
ATOM 2380 C C . ILE A 1 300 ? -18.143 4.184 18.393 1.00 98.81 300 ILE A C 1
ATOM 2382 O O . ILE A 1 300 ? -19.157 4.282 19.078 1.00 98.81 300 ILE A O 1
ATOM 2386 N N . VAL A 1 301 ? -17.969 3.222 17.491 1.00 98.81 301 VAL A N 1
ATOM 2387 C CA . VAL A 1 301 ? -18.779 2.002 17.468 1.00 98.81 301 VAL A CA 1
ATOM 2388 C C . VAL A 1 301 ? -17.924 0.831 17.926 1.00 98.81 301 VAL A C 1
ATOM 2390 O O . VAL A 1 301 ? -16.784 0.703 17.483 1.00 98.81 301 VAL A O 1
ATOM 2393 N N . THR A 1 302 ? -18.459 -0.009 18.805 1.00 98.88 302 THR A N 1
ATOM 2394 C CA . THR A 1 302 ? -17.853 -1.278 19.225 1.00 98.88 302 THR A CA 1
ATOM 2395 C C . THR A 1 302 ? -18.689 -2.452 18.732 1.00 98.88 302 THR A C 1
ATOM 2397 O O . THR A 1 302 ? -19.908 -2.332 18.637 1.00 98.88 302 THR A O 1
ATOM 2400 N N . ALA A 1 303 ? -18.049 -3.580 18.430 1.00 98.75 303 ALA A N 1
ATOM 2401 C CA . ALA A 1 303 ? -18.697 -4.842 18.072 1.00 98.75 303 ALA A CA 1
ATOM 2402 C C . ALA A 1 303 ? -18.255 -5.953 19.028 1.00 98.75 303 ALA A C 1
ATOM 2404 O O . ALA A 1 303 ? -17.063 -6.064 19.333 1.00 98.75 303 ALA A O 1
ATOM 2405 N N . SER A 1 304 ? -19.210 -6.753 19.506 1.00 98.81 304 SER A N 1
ATOM 2406 C CA . SER A 1 304 ? -18.961 -7.738 20.555 1.00 98.81 304 SER A CA 1
ATOM 2407 C C . SER A 1 304 ? -19.566 -9.113 20.276 1.00 98.81 304 SER A C 1
ATOM 2409 O O . SER A 1 304 ? -20.603 -9.270 19.620 1.00 98.81 304 SER A O 1
ATOM 2411 N N . ASP A 1 305 ? -18.936 -10.125 20.873 1.00 98.56 305 ASP A N 1
ATOM 2412 C CA . ASP A 1 305 ? -19.438 -11.496 20.960 1.00 98.56 305 ASP A CA 1
ATOM 2413 C C . ASP A 1 305 ? -20.769 -11.594 21.738 1.00 98.56 305 ASP A C 1
ATOM 2415 O O . ASP A 1 305 ? -21.514 -12.561 21.579 1.00 98.56 305 ASP A O 1
ATOM 2419 N N . ASP A 1 306 ? -21.139 -10.551 22.498 1.00 98.62 306 ASP A N 1
ATOM 2420 C CA . ASP A 1 306 ? -22.456 -10.424 23.142 1.00 98.62 306 ASP A CA 1
ATOM 2421 C C . ASP A 1 306 ? -23.619 -10.149 22.167 1.00 98.62 306 ASP A C 1
ATOM 2423 O O . ASP A 1 306 ? -24.763 -9.988 22.597 1.00 98.62 306 ASP A O 1
ATOM 2427 N N . ARG A 1 307 ? -23.337 -10.177 20.854 1.00 98.69 307 ARG A N 1
ATOM 2428 C CA . ARG A 1 307 ? -24.287 -10.008 19.736 1.00 98.69 307 ARG A CA 1
ATOM 2429 C C . ARG A 1 307 ? -24.800 -8.581 19.574 1.00 98.69 307 ARG A C 1
ATOM 2431 O O . ARG A 1 307 ? -25.709 -8.348 18.776 1.00 98.69 307 ARG A O 1
ATOM 2438 N N . THR A 1 308 ? -24.223 -7.631 20.302 1.00 98.69 308 THR A N 1
ATOM 2439 C CA . THR A 1 308 ? -24.553 -6.214 20.187 1.00 98.69 308 THR A CA 1
ATOM 2440 C C . THR A 1 308 ? -23.384 -5.436 19.609 1.00 98.69 308 THR A C 1
ATOM 2442 O O . THR A 1 308 ? -22.210 -5.774 19.791 1.00 98.69 308 THR A O 1
ATOM 2445 N N . ALA A 1 309 ? -23.719 -4.372 18.890 1.00 98.81 309 ALA A N 1
ATOM 2446 C CA . ALA A 1 309 ? -22.788 -3.289 18.637 1.00 98.81 309 ALA A CA 1
ATOM 2447 C C . ALA A 1 309 ? -23.273 -2.071 19.416 1.00 98.81 309 ALA A C 1
ATOM 2449 O O . ALA A 1 309 ? -24.477 -1.873 19.562 1.00 98.81 309 ALA A O 1
ATOM 2450 N N . ARG A 1 310 ? -22.363 -1.263 19.952 1.00 98.75 310 ARG A N 1
ATOM 2451 C CA . ARG A 1 310 ? -22.729 -0.100 20.771 1.00 98.75 310 ARG A CA 1
ATOM 2452 C C . ARG A 1 310 ? -22.067 1.150 20.239 1.00 98.75 310 ARG A C 1
ATOM 2454 O O . ARG A 1 310 ? -20.928 1.107 19.781 1.00 98.75 310 ARG A O 1
ATOM 2461 N N . VAL A 1 311 ? -22.806 2.251 20.271 1.00 98.75 311 VAL A N 1
ATOM 2462 C CA . VAL A 1 311 ? -22.335 3.575 19.870 1.00 98.75 311 VAL A CA 1
ATOM 2463 C C . VAL A 1 311 ? -22.072 4.385 21.123 1.00 98.75 311 VAL A C 1
ATOM 2465 O O . VAL A 1 311 ? -22.944 4.489 21.982 1.00 98.75 311 VAL A O 1
ATOM 2468 N N . TRP A 1 312 ? -20.898 4.993 21.201 1.00 98.75 312 TRP A N 1
ATOM 2469 C CA . TRP A 1 312 ? -20.420 5.711 22.376 1.00 98.75 312 TRP A CA 1
ATOM 2470 C C . TRP A 1 312 ? -20.088 7.153 22.034 1.00 98.75 312 TRP A C 1
ATOM 2472 O O . TRP A 1 312 ? -19.596 7.443 20.940 1.00 98.75 312 TRP A O 1
ATOM 2482 N N . ASP A 1 313 ? -20.314 8.043 22.991 1.00 98.38 313 ASP A N 1
ATOM 2483 C CA . ASP A 1 313 ? -19.721 9.372 23.010 1.00 98.38 313 ASP A CA 1
ATOM 2484 C C . ASP A 1 313 ? -18.243 9.253 23.402 1.00 98.38 313 ASP A C 1
ATOM 2486 O O . ASP A 1 313 ? -17.909 8.691 24.446 1.00 98.38 313 ASP A O 1
ATOM 2490 N N . ALA A 1 314 ? -17.345 9.749 22.553 1.00 97.94 314 ALA A N 1
ATOM 2491 C CA . ALA A 1 314 ? -15.911 9.571 22.755 1.00 97.94 314 ALA A CA 1
ATOM 2492 C C . ALA A 1 314 ? -15.292 10.525 23.790 1.00 97.94 314 ALA A C 1
ATOM 2494 O O . ALA A 1 314 ? -14.115 10.373 24.118 1.00 97.94 314 ALA A O 1
ATOM 2495 N N . GLU A 1 315 ? -16.036 11.524 24.266 1.00 97.75 315 GLU A N 1
ATOM 2496 C CA . GLU A 1 315 ? -15.546 12.491 25.249 1.00 97.75 315 GLU A CA 1
ATOM 2497 C C . GLU A 1 315 ? -15.834 12.034 26.676 1.00 97.75 315 GLU A C 1
ATOM 2499 O O . GLU A 1 315 ? -14.979 12.146 27.548 1.00 97.75 315 GLU A O 1
ATOM 2504 N N . ASN A 1 316 ? -17.031 11.498 26.916 1.00 97.12 316 ASN A N 1
ATOM 2505 C CA . ASN A 1 316 ? -17.468 11.103 28.258 1.00 97.12 316 ASN A CA 1
ATOM 2506 C C . ASN A 1 316 ? -17.720 9.596 28.419 1.00 97.12 316 ASN A C 1
ATOM 2508 O O . ASN A 1 316 ? -17.992 9.143 29.530 1.00 97.12 316 ASN A O 1
ATOM 2512 N N . GLY A 1 317 ? -17.648 8.817 27.338 1.00 97.75 317 GLY A N 1
ATOM 2513 C CA . GLY A 1 317 ? -17.837 7.367 27.367 1.00 97.75 317 GLY A CA 1
ATOM 2514 C C . GLY A 1 317 ? -19.277 6.903 27.543 1.00 97.75 317 GLY A C 1
ATOM 2515 O O . GLY A 1 317 ? -19.509 5.719 27.780 1.00 97.75 317 GLY A O 1
ATOM 2516 N N . LYS A 1 318 ? -20.259 7.803 27.441 1.00 98.25 318 LYS A N 1
ATOM 2517 C CA . LYS A 1 318 ? -21.671 7.445 27.550 1.00 98.25 318 LYS A CA 1
ATOM 2518 C C . LYS A 1 318 ? -22.111 6.631 26.337 1.00 98.25 318 LYS A C 1
ATOM 2520 O O . LYS A 1 318 ? -21.852 7.002 25.192 1.00 98.25 318 LYS A O 1
ATOM 2525 N N . GLU A 1 319 ? -22.859 5.564 26.590 1.00 98.38 319 GLU A N 1
ATOM 2526 C CA . GLU A 1 319 ? -23.572 4.839 25.541 1.00 98.38 319 GLU A CA 1
ATOM 2527 C C . GLU A 1 319 ? -24.692 5.710 24.949 1.00 98.38 319 GLU A C 1
ATOM 2529 O O . GLU A 1 319 ? -25.565 6.215 25.662 1.00 98.38 319 GLU A O 1
ATOM 2534 N N . LEU A 1 320 ? -24.652 5.895 23.632 1.00 98.00 320 LEU A N 1
ATOM 2535 C CA . LEU A 1 320 ? -25.628 6.653 22.851 1.00 98.00 320 LEU A CA 1
ATOM 2536 C C . LEU A 1 320 ? -26.687 5.743 22.223 1.00 98.00 320 LEU A C 1
ATOM 2538 O O . LEU A 1 320 ? -27.847 6.137 22.138 1.00 98.00 320 LEU A O 1
ATOM 2542 N N . ALA A 1 321 ? -26.297 4.543 21.786 1.00 97.81 321 ALA A N 1
ATOM 2543 C CA . ALA A 1 321 ? -27.205 3.563 21.198 1.00 97.81 321 ALA A CA 1
ATOM 2544 C C . ALA A 1 321 ? -26.672 2.130 21.346 1.00 97.81 321 ALA A C 1
ATOM 2546 O O . ALA A 1 321 ? -25.465 1.899 21.251 1.00 97.81 321 ALA A O 1
ATOM 2547 N N . CYS A 1 322 ? -27.587 1.169 21.484 1.00 97.88 322 CYS A N 1
ATOM 2548 C CA . CYS A 1 322 ? -27.304 -0.265 21.458 1.00 97.88 322 CYS A CA 1
ATOM 2549 C C . CYS A 1 322 ? -27.989 -0.904 20.243 1.00 97.88 322 CYS A C 1
ATOM 2551 O O . CYS A 1 322 ? -29.214 -0.893 20.122 1.00 97.88 322 CYS A O 1
ATOM 2553 N N . LEU A 1 323 ? -27.184 -1.440 19.331 1.00 98.50 323 LEU A N 1
ATOM 2554 C CA . LEU A 1 323 ? -27.601 -2.039 18.069 1.00 98.50 323 LEU A CA 1
ATOM 2555 C C . LEU A 1 323 ? -27.861 -3.530 18.305 1.00 98.50 323 LEU A C 1
ATOM 2557 O O . LEU A 1 323 ? -26.927 -4.328 18.429 1.00 98.50 323 LEU A O 1
ATOM 2561 N N . THR A 1 324 ? -29.139 -3.892 18.409 1.00 97.75 324 THR A N 1
ATOM 2562 C CA . THR A 1 324 ? -29.593 -5.255 18.721 1.00 97.75 324 THR A CA 1
ATOM 2563 C C . THR A 1 324 ? -30.335 -5.862 17.535 1.00 97.75 324 THR A C 1
ATOM 2565 O O . THR A 1 324 ? -31.144 -5.197 16.895 1.00 97.75 324 THR A O 1
ATOM 2568 N N . GLY A 1 325 ? -30.063 -7.134 17.230 1.00 97.50 325 GLY A N 1
ATOM 2569 C CA . GLY A 1 325 ? -30.742 -7.857 16.145 1.00 97.50 325 GLY A CA 1
ATOM 2570 C C . GLY A 1 325 ? -29.951 -9.032 15.571 1.00 97.50 325 GLY A C 1
ATOM 2571 O O . GLY A 1 325 ? -30.553 -9.970 15.049 1.00 97.50 325 GLY A O 1
ATOM 2572 N N . HIS A 1 326 ? -28.621 -9.026 15.704 1.00 98.50 326 HIS A N 1
ATOM 2573 C CA . HIS A 1 326 ? -27.798 -10.185 15.361 1.00 98.50 326 HIS A CA 1
ATOM 2574 C C . HIS A 1 326 ? -28.057 -11.364 16.307 1.00 98.50 326 HIS A C 1
ATOM 2576 O O . HIS A 1 326 ? -28.319 -11.194 17.499 1.00 98.50 326 HIS A O 1
ATOM 2582 N N . THR A 1 327 ? -27.988 -12.580 15.765 1.00 98.31 327 THR A N 1
ATOM 2583 C CA . THR A 1 327 ? -28.277 -13.814 16.524 1.00 98.31 327 THR A CA 1
ATOM 2584 C C . THR A 1 327 ? -27.020 -14.502 17.060 1.00 98.31 327 THR A C 1
ATOM 2586 O O . THR A 1 327 ? -27.108 -15.332 17.967 1.00 98.31 327 THR A O 1
ATOM 2589 N N . VAL A 1 328 ? -25.848 -14.105 16.561 1.00 98.44 328 VAL A N 1
ATOM 2590 C CA . VAL A 1 328 ? -24.513 -14.566 16.969 1.00 98.44 328 VAL A CA 1
ATOM 2591 C C . VAL A 1 328 ? -23.585 -13.344 17.070 1.00 98.44 328 VAL A C 1
ATOM 2593 O O . VAL A 1 328 ? -23.942 -12.252 16.626 1.00 98.44 328 VAL A O 1
ATOM 2596 N N . GLY A 1 329 ? -22.423 -13.501 17.710 1.00 98.00 329 GLY A N 1
ATOM 2597 C CA . GLY A 1 329 ? -21.451 -12.433 17.950 1.00 98.00 329 GLY A CA 1
ATOM 2598 C C . GLY A 1 329 ? -21.136 -11.589 16.711 1.00 98.00 329 GLY A C 1
ATOM 2599 O O . GLY A 1 329 ? -21.062 -12.100 15.586 1.00 98.00 329 GLY A O 1
ATOM 2600 N N . ILE A 1 330 ? -20.974 -10.285 16.924 1.00 98.69 330 ILE A N 1
ATOM 2601 C CA . ILE A 1 330 ? -20.603 -9.331 15.881 1.00 98.69 330 ILE A CA 1
ATOM 2602 C C . ILE A 1 330 ? -19.086 -9.240 15.848 1.00 98.69 330 ILE A C 1
ATOM 2604 O O . ILE A 1 330 ? -18.452 -8.954 16.858 1.00 98.69 330 ILE A O 1
ATOM 2608 N N . TRP A 1 331 ? -18.514 -9.465 14.673 1.00 97.81 331 TRP A N 1
ATOM 2609 C CA . TRP A 1 331 ? -17.070 -9.466 14.489 1.00 97.81 331 TRP A CA 1
ATOM 2610 C C . TRP A 1 331 ? -16.521 -8.071 14.188 1.00 97.81 331 TRP A C 1
ATOM 2612 O O . TRP A 1 331 ? -15.446 -7.701 14.651 1.00 97.81 331 TRP A O 1
ATOM 2622 N N . GLN A 1 332 ? -17.258 -7.280 13.405 1.00 98.12 332 GLN A N 1
ATOM 2623 C CA . GLN A 1 332 ? -16.796 -5.976 12.944 1.00 98.12 332 GLN A CA 1
ATOM 2624 C C . GLN A 1 332 ? -17.954 -4.985 12.816 1.00 98.12 332 GLN A C 1
ATOM 2626 O O . GLN A 1 332 ? -19.076 -5.364 12.471 1.00 98.12 332 GLN A O 1
ATOM 2631 N N . ALA A 1 333 ? -17.668 -3.708 13.086 1.00 98.25 333 ALA A N 1
ATOM 2632 C CA . ALA A 1 333 ? -18.570 -2.599 12.813 1.00 98.25 333 ALA A CA 1
ATOM 2633 C C . ALA A 1 333 ? -17.822 -1.446 12.124 1.00 98.25 333 ALA A C 1
ATOM 2635 O O . ALA A 1 333 ? -16.690 -1.122 12.475 1.00 98.25 333 ALA A O 1
ATOM 2636 N N . ALA A 1 334 ? -18.456 -0.800 11.146 1.00 97.94 334 ALA A N 1
ATOM 2637 C CA . ALA A 1 334 ? -17.890 0.343 10.433 1.00 97.94 334 ALA A CA 1
ATOM 2638 C C . ALA A 1 334 ? -18.905 1.464 10.228 1.00 97.94 334 ALA A C 1
ATOM 2640 O O . ALA A 1 334 ? -20.056 1.240 9.848 1.00 97.94 334 ALA A O 1
ATOM 2641 N N . TRP A 1 335 ? -18.429 2.693 10.389 1.00 98.12 335 TRP A N 1
ATOM 2642 C CA . TRP A 1 335 ? -19.163 3.900 10.040 1.00 98.12 335 TRP A CA 1
ATOM 2643 C C . TRP A 1 335 ? -19.186 4.119 8.528 1.00 98.12 335 TRP A C 1
ATOM 2645 O O . TRP A 1 335 ? -18.217 3.833 7.821 1.00 98.12 335 TRP A O 1
ATOM 2655 N N . ASN A 1 336 ? -20.270 4.703 8.026 1.00 96.38 336 ASN A N 1
ATOM 2656 C CA . ASN A 1 336 ? -20.204 5.422 6.762 1.00 96.38 336 ASN A CA 1
ATOM 2657 C C . ASN A 1 336 ? -19.442 6.747 6.952 1.00 96.38 336 ASN A C 1
ATOM 2659 O O . ASN A 1 336 ? -19.316 7.271 8.059 1.00 96.38 336 ASN A O 1
ATOM 2663 N N . ARG A 1 337 ? -18.978 7.345 5.851 1.00 93.44 337 ARG A N 1
ATOM 2664 C CA . ARG A 1 337 ? -18.188 8.587 5.905 1.00 93.44 337 ARG A CA 1
ATOM 2665 C C . ARG A 1 337 ? -18.943 9.782 6.507 1.00 93.44 337 ARG A C 1
ATOM 2667 O O . ARG A 1 337 ? -18.328 10.675 7.073 1.00 93.44 337 ARG A O 1
ATOM 2674 N N . ALA A 1 338 ? -20.271 9.798 6.389 1.00 92.44 338 ALA A N 1
ATOM 2675 C CA . ALA A 1 338 ? -21.112 10.841 6.975 1.00 92.44 338 ALA A CA 1
ATOM 2676 C C . ALA A 1 338 ? -21.298 10.690 8.498 1.00 92.44 338 ALA A C 1
ATOM 2678 O O . ALA A 1 338 ? -21.798 11.611 9.134 1.00 92.44 338 ALA A O 1
ATOM 2679 N N . GLY A 1 339 ? -20.942 9.542 9.085 1.00 94.50 339 GLY A N 1
ATOM 2680 C CA . GLY A 1 339 ? -21.171 9.255 10.502 1.00 94.50 339 GLY A CA 1
ATOM 2681 C C . GLY A 1 339 ? -22.645 9.048 10.873 1.00 94.50 339 GLY A C 1
ATOM 2682 O O . GLY A 1 339 ? -22.984 9.090 12.049 1.00 94.50 339 GLY A O 1
ATOM 2683 N N . THR A 1 340 ? -23.528 8.849 9.893 1.00 95.25 340 THR A N 1
ATOM 2684 C CA . THR A 1 340 ? -24.980 8.702 10.099 1.00 95.25 340 THR A CA 1
ATOM 2685 C C . THR A 1 340 ? -25.441 7.252 10.100 1.00 95.25 340 THR A C 1
ATOM 2687 O O . THR A 1 340 ? -26.523 6.947 10.595 1.00 95.25 340 THR A O 1
ATOM 2690 N N . ARG A 1 341 ? -24.642 6.347 9.525 1.00 97.38 341 ARG A N 1
ATOM 2691 C CA . ARG A 1 341 ? -24.971 4.926 9.422 1.00 97.38 341 ARG A CA 1
ATOM 2692 C C . ARG A 1 341 ? -23.802 4.066 9.840 1.00 97.38 341 ARG A C 1
ATOM 2694 O O . ARG A 1 341 ? -22.646 4.415 9.599 1.00 97.38 341 ARG A O 1
ATOM 2701 N N . ILE A 1 342 ? -24.134 2.913 10.393 1.00 98.56 342 ILE A N 1
ATOM 2702 C CA . ILE A 1 342 ? -23.183 1.867 10.752 1.00 98.56 342 ILE A CA 1
ATOM 2703 C C . ILE A 1 342 ? -23.541 0.615 9.961 1.00 98.56 342 ILE A C 1
ATOM 2705 O O . ILE A 1 342 ? -24.719 0.325 9.761 1.00 98.56 342 ILE A O 1
ATOM 2709 N N . VAL A 1 343 ? -22.529 -0.117 9.507 1.00 98.69 343 VAL A N 1
ATOM 2710 C CA . VAL A 1 343 ? -22.683 -1.500 9.057 1.00 98.69 343 VAL A CA 1
ATOM 2711 C C . VAL A 1 343 ? -22.007 -2.425 10.061 1.00 98.69 343 VAL A C 1
ATOM 2713 O O . VAL A 1 343 ? -20.908 -2.123 10.518 1.00 98.69 343 VAL A O 1
ATOM 2716 N N . THR A 1 344 ? -22.662 -3.525 10.414 1.00 98.81 344 THR A N 1
ATOM 2717 C CA . THR A 1 344 ? -22.106 -4.593 11.252 1.00 98.81 344 THR A CA 1
ATOM 2718 C C . THR A 1 344 ? -21.985 -5.878 10.446 1.00 98.81 344 THR A C 1
ATOM 2720 O O . THR A 1 344 ? -22.843 -6.155 9.611 1.00 98.81 344 THR A O 1
ATOM 2723 N N . ALA A 1 345 ? -20.939 -6.659 10.704 1.00 98.69 345 ALA A N 1
ATOM 2724 C CA . ALA A 1 345 ? -20.696 -7.980 10.131 1.00 98.69 345 ALA A CA 1
ATOM 2725 C C . ALA A 1 345 ? -20.650 -9.025 11.254 1.00 98.69 345 ALA A C 1
ATOM 2727 O O . ALA A 1 345 ? -19.958 -8.827 12.258 1.00 98.69 345 ALA A O 1
ATOM 2728 N N . SER A 1 346 ? -21.406 -10.115 11.113 1.00 98.69 346 SER A N 1
ATOM 2729 C CA . SER A 1 346 ? -21.605 -11.095 12.184 1.00 98.69 346 SER A CA 1
ATOM 2730 C C . SER A 1 346 ? -21.364 -12.533 11.736 1.00 98.69 346 SER A C 1
ATOM 2732 O O . SER A 1 346 ? -21.513 -12.910 10.570 1.00 98.69 346 SER A O 1
ATOM 2734 N N . ARG A 1 347 ? -21.059 -13.363 12.736 1.00 98.56 347 ARG A N 1
ATOM 2735 C CA . ARG A 1 347 ? -21.009 -14.824 12.635 1.00 98.56 347 ARG A CA 1
ATOM 2736 C C . ARG A 1 347 ? -22.385 -15.465 12.397 1.00 98.56 347 ARG A C 1
ATOM 2738 O O . ARG A 1 347 ? -22.466 -16.677 12.255 1.00 98.56 347 ARG A O 1
ATOM 2745 N N . ASP A 1 348 ? -23.464 -14.680 12.356 1.00 98.44 348 ASP A N 1
ATOM 2746 C CA . ASP A 1 348 ? -24.803 -15.140 11.966 1.00 98.44 348 ASP A CA 1
ATOM 2747 C C . ASP A 1 348 ? -25.063 -15.112 10.450 1.00 98.44 348 ASP A C 1
ATOM 2749 O O . ASP A 1 348 ? -26.207 -15.225 10.011 1.00 98.44 348 ASP A O 1
ATOM 2753 N N . ASN A 1 349 ? -23.998 -14.963 9.659 1.00 98.38 349 ASN A N 1
ATOM 2754 C CA . ASN A 1 349 ? -24.004 -14.929 8.196 1.00 98.38 349 ASN A CA 1
ATOM 2755 C C . ASN A 1 349 ? -24.707 -13.697 7.604 1.00 98.38 349 ASN A C 1
ATOM 2757 O O . ASN A 1 349 ? -24.986 -13.655 6.404 1.00 98.38 349 ASN A O 1
ATOM 2761 N N . THR A 1 350 ? -24.988 -12.675 8.418 1.00 98.56 350 THR A N 1
ATOM 2762 C CA . THR A 1 350 ? -25.599 -11.428 7.952 1.00 98.56 350 THR A CA 1
ATOM 2763 C C . THR A 1 350 ? -24.687 -10.229 8.167 1.00 98.56 350 THR A C 1
ATOM 2765 O O . THR A 1 350 ? -23.840 -10.196 9.066 1.00 98.56 350 THR A O 1
ATOM 2768 N N . ALA A 1 351 ? -24.901 -9.209 7.340 1.00 98.69 351 ALA A N 1
ATOM 2769 C CA . ALA A 1 351 ? -24.495 -7.851 7.660 1.00 98.69 351 ALA A CA 1
ATOM 2770 C C . ALA A 1 351 ? -25.742 -6.999 7.898 1.00 98.69 351 ALA A C 1
ATOM 2772 O O . ALA A 1 351 ? -26.742 -7.163 7.203 1.00 98.69 351 ALA A O 1
ATOM 2773 N N . ARG A 1 352 ? -25.715 -6.081 8.862 1.00 98.69 352 ARG A N 1
ATOM 2774 C CA . ARG A 1 352 ? -26.866 -5.214 9.165 1.00 98.69 352 ARG A CA 1
ATOM 2775 C C . ARG A 1 352 ? -26.479 -3.751 9.085 1.00 98.69 352 ARG A C 1
ATOM 2777 O O . ARG A 1 352 ? -25.352 -3.382 9.403 1.00 98.69 352 ARG A O 1
ATOM 2784 N N . ILE A 1 353 ? -27.413 -2.929 8.623 1.00 98.56 353 ILE A N 1
ATOM 2785 C CA . ILE A 1 353 ? -27.264 -1.481 8.499 1.00 98.56 353 ILE A CA 1
ATOM 2786 C C . ILE A 1 353 ? -28.100 -0.826 9.584 1.00 98.56 353 ILE A C 1
ATOM 2788 O O . ILE A 1 353 ? -29.280 -1.141 9.725 1.00 98.56 353 ILE A O 1
ATOM 2792 N N . TRP A 1 354 ? -27.516 0.140 10.278 1.00 98.62 354 TRP A N 1
ATOM 2793 C CA . TRP A 1 354 ? -28.129 0.813 11.414 1.00 98.62 354 TRP A CA 1
ATOM 2794 C C . TRP A 1 354 ? -28.110 2.320 11.234 1.00 98.62 354 TRP A C 1
ATOM 2796 O O . TRP A 1 354 ? -27.174 2.880 10.655 1.00 98.62 354 TRP A O 1
ATOM 2806 N N . ASP A 1 355 ? -29.135 2.970 11.769 1.00 97.88 355 ASP A N 1
ATOM 2807 C CA . ASP A 1 355 ? -29.126 4.398 12.042 1.00 97.88 355 ASP A CA 1
ATOM 2808 C C . ASP A 1 355 ? -28.272 4.659 13.288 1.00 97.88 355 ASP A C 1
ATOM 2810 O O . ASP A 1 355 ? -28.510 4.081 14.349 1.00 97.88 355 ASP A O 1
ATOM 2814 N N . ALA A 1 356 ? -27.249 5.500 13.161 1.00 95.81 356 ALA A N 1
ATOM 2815 C CA . ALA A 1 356 ? -26.283 5.697 14.236 1.00 95.81 356 ALA A CA 1
ATOM 2816 C C . ALA A 1 356 ? -26.740 6.680 15.330 1.00 95.81 356 ALA A C 1
ATOM 2818 O O . ALA A 1 356 ? -26.031 6.855 16.323 1.00 95.81 356 ALA A O 1
ATOM 2819 N N . GLU A 1 357 ? -27.867 7.369 15.143 1.00 94.25 357 GLU A N 1
ATOM 2820 C CA . GLU A 1 357 ? -28.410 8.312 16.121 1.00 94.25 357 GLU A CA 1
ATOM 2821 C C . GLU A 1 357 ? -29.368 7.623 17.089 1.00 94.25 357 GLU A C 1
ATOM 2823 O O . GLU A 1 357 ? -29.266 7.828 18.295 1.00 94.25 357 GLU A O 1
ATOM 2828 N N . ASN A 1 358 ? -30.268 6.788 16.570 1.00 94.31 358 ASN A N 1
ATOM 2829 C CA . ASN A 1 358 ? -31.293 6.118 17.379 1.00 94.31 358 ASN A CA 1
ATOM 2830 C C . ASN A 1 358 ? -31.096 4.598 17.505 1.00 94.31 358 ASN A C 1
ATOM 2832 O O . ASN A 1 358 ? -31.833 3.948 18.244 1.00 94.31 358 ASN A O 1
ATOM 2836 N N . GLY A 1 359 ? -30.125 4.024 16.793 1.00 95.94 359 GLY A N 1
ATOM 2837 C CA . GLY A 1 359 ? -29.796 2.601 16.852 1.00 95.94 359 GLY A CA 1
ATOM 2838 C C . GLY A 1 359 ? -30.771 1.675 16.126 1.00 95.94 359 GLY A C 1
ATOM 2839 O O . GLY A 1 359 ? -30.672 0.456 16.261 1.00 95.94 359 GLY A O 1
ATOM 2840 N N . LYS A 1 360 ? -31.720 2.217 15.356 1.00 97.81 360 LYS A N 1
ATOM 2841 C CA . LYS A 1 360 ? -32.699 1.418 14.619 1.00 97.81 360 LYS A CA 1
ATOM 2842 C C . LYS A 1 360 ? -32.041 0.679 13.455 1.00 97.81 360 LYS A C 1
ATOM 2844 O O . LYS A 1 360 ? -31.270 1.257 12.688 1.00 97.81 360 LYS A O 1
ATOM 2849 N N . GLU A 1 361 ? -32.423 -0.580 13.267 1.00 98.44 361 GLU A N 1
ATOM 2850 C CA . GLU A 1 361 ? -32.074 -1.329 12.062 1.00 98.44 361 GLU A CA 1
ATOM 2851 C C . GLU A 1 361 ? -32.751 -0.718 10.825 1.00 98.44 361 GLU A C 1
ATOM 2853 O O . GLU A 1 361 ? -33.969 -0.521 10.779 1.00 98.44 361 GLU A O 1
ATOM 2858 N N . LEU A 1 362 ? -31.946 -0.424 9.808 1.00 97.88 362 LEU A N 1
ATOM 2859 C CA . LEU A 1 362 ? -32.381 0.082 8.510 1.00 97.88 362 LEU A CA 1
ATOM 2860 C C . LEU A 1 362 ? -32.493 -1.036 7.471 1.00 97.88 362 LEU A C 1
ATOM 2862 O O . LEU A 1 362 ? -33.356 -0.963 6.598 1.00 97.88 362 LEU A O 1
ATOM 2866 N N . ALA A 1 363 ? -31.617 -2.042 7.538 1.00 97.81 363 ALA A N 1
ATOM 2867 C CA . ALA A 1 363 ? -31.649 -3.200 6.650 1.00 97.81 363 ALA A CA 1
ATOM 2868 C C . ALA A 1 363 ? -30.862 -4.386 7.222 1.00 97.81 363 ALA A C 1
ATOM 2870 O O . ALA A 1 363 ? -29.823 -4.198 7.855 1.00 97.81 363 ALA A O 1
ATOM 2871 N N . CYS A 1 364 ? -31.298 -5.599 6.880 1.00 98.25 364 CYS A N 1
ATOM 2872 C CA . CYS A 1 364 ? -30.550 -6.837 7.073 1.00 98.25 364 CYS A CA 1
ATOM 2873 C C . CYS A 1 364 ? -30.141 -7.402 5.707 1.00 98.25 364 CYS A C 1
ATOM 2875 O O . CYS A 1 364 ? -30.987 -7.756 4.882 1.00 98.25 364 CYS A O 1
ATOM 2877 N N . LEU A 1 365 ? -28.836 -7.447 5.456 1.00 98.06 365 LEU A N 1
ATOM 2878 C CA . LEU A 1 365 ? -28.230 -7.984 4.245 1.00 98.06 365 LEU A CA 1
ATOM 2879 C C . LEU A 1 365 ? -28.005 -9.482 4.445 1.00 98.06 365 LEU A C 1
ATOM 2881 O O . LEU A 1 365 ? -27.125 -9.906 5.198 1.00 98.06 365 LEU A O 1
ATOM 2885 N N . THR A 1 366 ? -28.831 -10.276 3.773 1.00 97.69 366 THR A N 1
ATOM 2886 C CA . THR A 1 366 ? -28.797 -11.738 3.834 1.00 97.69 366 THR A CA 1
ATOM 2887 C C . THR A 1 366 ? -28.204 -12.332 2.562 1.00 97.69 366 THR A C 1
ATOM 2889 O O . THR A 1 366 ? -28.081 -11.675 1.526 1.00 97.69 366 THR A O 1
ATOM 2892 N N . GLY A 1 367 ? -27.849 -13.612 2.644 1.00 97.12 367 GLY A N 1
ATOM 2893 C CA . GLY A 1 367 ? -27.517 -14.440 1.493 1.00 97.12 367 GLY A CA 1
ATOM 2894 C C . GLY A 1 367 ? -26.160 -15.123 1.585 1.00 97.12 367 GLY A C 1
ATOM 2895 O O . GLY A 1 367 ? -25.954 -16.075 0.833 1.00 97.12 367 GLY A O 1
ATOM 2896 N N . HIS A 1 368 ? -25.252 -14.667 2.454 1.00 98.38 368 HIS A N 1
ATOM 2897 C CA . HIS A 1 368 ? -24.040 -15.420 2.776 1.00 98.38 368 HIS A CA 1
ATOM 2898 C C . HIS A 1 368 ? -24.393 -16.732 3.482 1.00 98.38 368 HIS A C 1
ATOM 2900 O O . HIS A 1 368 ? -25.375 -16.805 4.223 1.00 98.38 368 HIS A O 1
ATOM 2906 N N . ASN A 1 369 ? -23.594 -17.767 3.227 1.00 97.75 369 ASN A N 1
ATOM 2907 C CA . ASN A 1 369 ? -23.811 -19.107 3.786 1.00 97.75 369 ASN A CA 1
ATOM 2908 C C . ASN A 1 369 ? -22.904 -19.416 4.986 1.00 97.75 369 ASN A C 1
ATOM 2910 O O . ASN A 1 369 ? -23.002 -20.497 5.559 1.00 97.75 369 ASN A O 1
ATOM 2914 N N . ASP A 1 370 ? -22.039 -18.476 5.359 1.00 98.19 370 ASP A N 1
ATOM 2915 C CA . ASP A 1 370 ? -21.125 -18.574 6.494 1.00 98.19 370 ASP A CA 1
ATOM 2916 C C . ASP A 1 370 ? -20.800 -17.162 7.022 1.00 98.19 370 ASP A C 1
ATOM 2918 O O . ASP A 1 370 ? -21.285 -16.158 6.483 1.00 98.19 370 ASP A O 1
ATOM 2922 N N . TRP A 1 371 ? -19.987 -17.074 8.075 1.00 97.69 371 TRP A N 1
ATOM 2923 C CA . TRP A 1 371 ? -19.705 -15.856 8.832 1.00 97.69 371 TRP A CA 1
ATOM 2924 C C . TRP A 1 371 ? -19.339 -14.690 7.924 1.00 97.69 371 TRP A C 1
ATOM 2926 O O . TRP A 1 371 ? -18.452 -14.815 7.079 1.00 97.69 371 TRP A O 1
ATOM 2936 N N . VAL A 1 372 ? -19.971 -13.535 8.130 1.00 98.56 372 VAL A N 1
ATOM 2937 C CA . VAL A 1 372 ? -19.524 -12.295 7.494 1.00 98.56 372 VAL A CA 1
ATOM 2938 C C . VAL A 1 372 ? -18.412 -11.725 8.360 1.00 98.56 372 VAL A C 1
ATOM 2940 O O . VAL A 1 372 ? -18.630 -11.354 9.513 1.00 98.56 372 VAL A O 1
ATOM 2943 N N . THR A 1 373 ? -17.204 -11.684 7.814 1.00 97.12 373 THR A N 1
ATOM 2944 C CA . THR A 1 373 ? -15.995 -11.285 8.542 1.00 97.12 373 THR A CA 1
ATOM 2945 C C . THR A 1 373 ? -15.707 -9.798 8.405 1.00 97.12 373 THR A C 1
ATOM 2947 O O . THR A 1 373 ? -15.061 -9.213 9.268 1.00 97.12 373 THR A O 1
ATOM 2950 N N . GLN A 1 374 ? -16.188 -9.152 7.344 1.00 97.06 374 GLN A N 1
ATOM 2951 C CA . GLN A 1 374 ? -15.983 -7.724 7.148 1.00 97.06 374 GLN A CA 1
ATOM 2952 C C . GLN A 1 374 ? -17.106 -7.113 6.322 1.00 97.06 374 GLN A C 1
ATOM 2954 O O . GLN A 1 374 ? -17.577 -7.711 5.354 1.00 97.06 374 GLN A O 1
ATOM 2959 N N . ALA A 1 375 ? -17.490 -5.891 6.679 1.00 97.50 375 ALA A N 1
ATOM 2960 C CA . ALA A 1 375 ? -18.358 -5.054 5.872 1.00 97.50 375 ALA A CA 1
ATOM 2961 C C . ALA A 1 375 ? -17.777 -3.639 5.767 1.00 97.50 375 ALA A C 1
ATOM 2963 O O . ALA A 1 375 ? -17.270 -3.085 6.745 1.00 97.50 375 ALA A O 1
ATOM 2964 N N . ALA A 1 376 ? -17.833 -3.044 4.577 1.00 97.25 376 ALA A N 1
ATOM 2965 C CA . ALA A 1 376 ? -17.295 -1.709 4.336 1.00 97.25 376 ALA A CA 1
ATOM 2966 C C . ALA A 1 376 ? -18.171 -0.902 3.380 1.00 97.25 376 ALA A C 1
ATOM 2968 O O . ALA A 1 376 ? -18.644 -1.406 2.364 1.00 97.25 376 ALA A O 1
ATOM 2969 N N . TRP A 1 377 ? -18.343 0.383 3.682 1.00 97.56 377 TRP A N 1
ATOM 2970 C CA . TRP A 1 377 ? -19.018 1.327 2.799 1.00 97.56 377 TRP A CA 1
ATOM 2971 C C . TRP A 1 377 ? -18.096 1.766 1.661 1.00 97.56 377 TRP A C 1
ATOM 2973 O O . TRP A 1 377 ? -16.903 1.995 1.862 1.00 97.56 377 TRP A O 1
ATOM 2983 N N . ASN A 1 378 ? -18.655 1.982 0.470 1.00 95.38 378 ASN A N 1
ATOM 2984 C CA . ASN A 1 378 ? -17.952 2.759 -0.546 1.00 95.38 378 ASN A CA 1
ATOM 2985 C C . ASN A 1 378 ? -17.793 4.225 -0.093 1.00 95.38 378 ASN A C 1
ATOM 2987 O O . ASN A 1 378 ? -18.495 4.711 0.795 1.00 95.38 378 ASN A O 1
ATOM 2991 N N . ARG A 1 379 ? -16.909 4.979 -0.758 1.00 90.06 379 ARG A N 1
ATOM 2992 C CA . ARG A 1 379 ? -16.625 6.383 -0.400 1.00 90.06 379 ARG A CA 1
ATOM 2993 C C . ARG A 1 379 ? -17.864 7.290 -0.416 1.00 90.06 379 ARG A C 1
ATOM 2995 O O . ARG A 1 379 ? -17.922 8.243 0.354 1.00 90.06 379 ARG A O 1
ATOM 3002 N N . ALA A 1 380 ? -18.836 6.995 -1.280 1.00 90.81 380 ALA A N 1
ATOM 3003 C CA . ALA A 1 380 ? -20.091 7.739 -1.381 1.00 90.81 380 ALA A CA 1
ATOM 3004 C C . ALA A 1 380 ? -21.117 7.375 -0.287 1.00 90.81 380 ALA A C 1
ATOM 3006 O O . ALA A 1 380 ? -22.115 8.074 -0.146 1.00 90.81 380 ALA A O 1
ATOM 3007 N N . GLY A 1 381 ? -20.909 6.290 0.470 1.00 89.69 381 GLY A N 1
ATOM 3008 C CA . GLY A 1 381 ? -21.861 5.792 1.467 1.00 89.69 381 GLY A CA 1
ATOM 3009 C C . GLY A 1 381 ? -23.137 5.181 0.875 1.00 89.69 381 GLY A C 1
ATOM 3010 O O . GLY A 1 381 ? -24.146 5.088 1.569 1.00 89.69 381 GLY A O 1
ATOM 3011 N N . THR A 1 382 ? -23.116 4.793 -0.402 1.00 90.94 382 THR A N 1
ATOM 3012 C CA . THR A 1 382 ? -24.286 4.295 -1.149 1.00 90.94 382 THR A CA 1
ATOM 3013 C C . THR A 1 382 ? -24.274 2.792 -1.393 1.00 90.94 382 THR A C 1
ATOM 3015 O O . THR A 1 382 ? -25.311 2.230 -1.730 1.00 90.94 382 THR A O 1
ATOM 3018 N N . ARG A 1 383 ? -23.116 2.140 -1.257 1.00 94.81 383 ARG A N 1
ATOM 3019 C CA . ARG A 1 383 ? -22.941 0.693 -1.451 1.00 94.81 383 ARG A CA 1
ATOM 3020 C C . ARG A 1 383 ? -22.119 0.118 -0.310 1.00 94.81 383 ARG A C 1
ATOM 3022 O O . ARG A 1 383 ? -21.299 0.842 0.261 1.00 94.81 383 ARG A O 1
ATOM 3029 N N . ILE A 1 384 ? -22.311 -1.163 -0.025 1.00 97.62 384 ILE A N 1
ATOM 3030 C CA . ILE A 1 384 ? -21.570 -1.896 1.001 1.00 97.62 384 ILE A CA 1
ATOM 3031 C C . ILE A 1 384 ? -20.955 -3.115 0.342 1.00 97.62 384 ILE A C 1
ATOM 3033 O O . ILE A 1 384 ? -21.664 -3.854 -0.317 1.00 97.62 384 ILE A O 1
ATOM 3037 N N . VAL A 1 385 ? -19.666 -3.349 0.556 1.00 98.00 385 VAL A N 1
ATOM 3038 C CA . VAL A 1 385 ? -19.046 -4.637 0.247 1.00 98.00 385 VAL A CA 1
ATOM 3039 C C . VAL A 1 385 ? -18.997 -5.492 1.510 1.00 98.00 385 VAL A C 1
ATOM 3041 O O . VAL A 1 385 ? -18.695 -4.980 2.588 1.00 98.00 385 VAL A O 1
ATOM 3044 N N . THR A 1 386 ? -19.294 -6.779 1.381 1.00 98.44 386 THR A N 1
ATOM 3045 C CA . THR A 1 386 ? -19.230 -7.783 2.452 1.00 98.44 386 THR A CA 1
ATOM 3046 C C . THR A 1 386 ? -18.314 -8.924 2.032 1.00 98.44 386 THR A C 1
ATOM 3048 O O . THR A 1 386 ? -18.330 -9.322 0.869 1.00 98.44 386 THR A O 1
ATOM 3051 N N . ALA A 1 387 ? -17.498 -9.417 2.960 1.00 98.44 387 ALA A N 1
ATOM 3052 C CA . ALA A 1 387 ? -16.636 -10.584 2.780 1.00 98.44 387 ALA A CA 1
ATOM 3053 C C . ALA A 1 387 ? -17.012 -11.659 3.805 1.00 98.44 387 ALA A C 1
ATOM 3055 O O . ALA A 1 387 ? -17.321 -11.332 4.955 1.00 98.44 387 ALA A O 1
ATOM 3056 N N . SER A 1 388 ? -16.995 -12.927 3.392 1.00 98.56 388 SER A N 1
ATOM 3057 C CA . SER A 1 388 ? -17.457 -14.046 4.217 1.00 98.56 388 SER A CA 1
ATOM 3058 C C . SER A 1 388 ? -16.546 -15.269 4.134 1.00 98.56 388 SER A C 1
ATOM 3060 O O . SER A 1 388 ? -15.842 -15.485 3.145 1.00 98.56 388 SER A O 1
ATOM 3062 N N . CYS A 1 389 ? -16.600 -16.095 5.182 1.00 98.12 389 CYS A N 1
ATOM 3063 C CA . CYS A 1 389 ? -15.999 -17.427 5.222 1.00 98.12 389 CYS A CA 1
ATOM 3064 C C . CYS A 1 389 ? -16.583 -18.393 4.174 1.00 98.12 389 CYS A C 1
ATOM 3066 O O . CYS A 1 389 ? -15.954 -19.404 3.876 1.00 98.12 389 CYS A O 1
ATOM 3068 N N . ASP A 1 390 ? -17.714 -18.059 3.537 1.00 97.81 390 ASP A N 1
ATOM 3069 C CA . ASP A 1 390 ? -18.290 -18.845 2.437 1.00 97.81 390 ASP A CA 1
ATOM 3070 C C . ASP A 1 390 ? -17.492 -18.748 1.120 1.00 97.81 390 ASP A C 1
ATOM 3072 O O . ASP A 1 390 ? -17.902 -19.292 0.093 1.00 97.81 390 ASP A O 1
ATOM 3076 N N . GLY A 1 391 ? -16.350 -18.052 1.144 1.00 97.56 391 GLY A N 1
ATOM 3077 C CA . GLY A 1 391 ? -15.461 -17.869 0.003 1.00 97.56 391 GLY A CA 1
ATOM 3078 C C . GLY A 1 391 ? -15.938 -16.801 -0.978 1.00 97.56 391 GLY A C 1
ATOM 3079 O O . GLY A 1 391 ? -15.386 -16.704 -2.075 1.00 97.56 391 GLY A O 1
ATOM 3080 N N . THR A 1 392 ? -16.953 -16.004 -0.620 1.00 97.81 392 THR A N 1
ATOM 3081 C CA . THR A 1 392 ? -17.537 -14.992 -1.506 1.00 97.81 392 THR A CA 1
ATOM 3082 C C . THR A 1 392 ? -17.427 -13.569 -0.961 1.00 97.81 392 THR A C 1
ATOM 3084 O O . THR A 1 392 ? -17.323 -13.317 0.241 1.00 97.81 392 THR A O 1
ATOM 3087 N N . VAL A 1 393 ? -17.471 -12.616 -1.895 1.00 98.25 393 VAL A N 1
ATOM 3088 C CA . VAL A 1 393 ? -17.599 -11.179 -1.640 1.00 98.25 393 VAL A CA 1
ATOM 3089 C C . VAL A 1 393 ? -18.864 -10.685 -2.339 1.00 98.25 393 VAL A C 1
ATOM 3091 O O . VAL A 1 393 ? -19.118 -11.070 -3.482 1.00 98.25 393 VAL A O 1
ATOM 3094 N N . ARG A 1 394 ? -19.660 -9.837 -1.680 1.00 98.06 394 ARG A N 1
ATOM 3095 C CA . ARG A 1 394 ? -20.920 -9.290 -2.224 1.00 98.06 394 ARG A CA 1
ATOM 3096 C C . ARG A 1 394 ? -20.969 -7.774 -2.090 1.00 98.06 394 ARG A C 1
ATOM 3098 O O . ARG A 1 394 ? -20.373 -7.243 -1.158 1.00 98.06 394 ARG A O 1
ATOM 3105 N N . VAL A 1 395 ? -21.662 -7.095 -3.011 1.00 95.69 395 VAL A N 1
ATOM 3106 C CA . VAL A 1 395 ? -21.796 -5.622 -3.088 1.00 95.69 395 VAL A CA 1
ATOM 3107 C C . VAL A 1 395 ? -23.255 -5.196 -3.140 1.00 95.69 395 VAL A C 1
ATOM 3109 O O . VAL A 1 395 ? -24.013 -5.889 -3.855 1.00 95.69 395 VAL A O 1
#

Secondary structure (DSSP, 8-state):
-------HHHHHHH-HHHHHHHHHHHHHHHHHHHHHHHHHHHHHTTS-GGGS--THHHHHHHHHHHH-TTT--HHHHHHHHHHHHHHHHHHHHHHHHHHHHHHHHHHHHHHHHHHHHHHHHHHHHHHHHHHHHHHHHHHHHHHHHHHTTT-HHHHHHHHHHHHHHHHT-S--TTTHHHHHHHHHHHHHHS---S------SS-EEEEEE-TTSSEEEEEETTS-EEEEETTT--EEEEE---SS-EEEEEE-TTSSEEEEEETTS-EEEEETTT--EEEEE---SS-EEEEEE-TTSSEEEEEETTS-EEEEETTT--EEEEE---SS-EEEEEE-TTSSEEEEEETTS-EEEEETTT--EEEEE---SS-EEEEEE-TTSS-EEEEETTS-EE-

Sequence (395 aa):
DRFVEVAHEALIRGWPKLRLWIDSDRQSLLVNRRLSDASVEWDDSARNDSYLYVGVRLAEAEEWSLTHADVLNPLEQEFLRESIELRNKKTAAELRQKQFRRSAFLAMAGGAFAAFLAIFAFVCFFHSQQARKESQVLSLAFASRNQLKVNNDRALLLAVEAGRAVEAMEDRRFVVDEVDKALRSVLLWQGDTLHILSGHTNSVSFATWNSEGTRILSASYDGTARVWDAENGKELICLTGHTAAVYHAAWNRAETRIVTASWDSTARIWDAENGKELVCLTGHAGRVDNAAWNEAGTRIVTASDDRTARVWDAENGKELACLTGHTVGIWQAAWNRAGTRIVTASRDNTARIWDAENGKELACLTGHNDWVTQAAWNRAGTRIVTASCDGTVRV

Radius of gyration: 58.45 Å; Cα contacts (8 Å, |Δi|>4): 726; chains: 1; bounding box: 83×78×175 Å

Foldseek 3Di:
DDPPPPDPVVVCVPDVVNVVVVVVVVVLVVLVVVLVVLLVVCVVVVNDPVSQDDDPNLVVNVVSCVVPVVPDDPSSVVSSVVSVVVHVVVVVVVVVVVVVVVVVVVVVVVVVVVVVVVVVVVVVVVVVVQVVLLVQLLVLLVVLLVCLVPPLVSSQVSLVVSVVSLVPDPDNVPRVVSSVVSNVSSVVSPPPPPDDLDDDPADWQDKDADPVRQWIWIFFQSQWIWIAGRNRNDTDDIQHDGPGGFNDKDAALVNQKMWTFFQSQWIWIAGNNHNDTQDIQDDGPGGFQDKDAANVNQWIWTWGQSQWIWIAGNRYNDTQEIQHDGPGGWNDKDAQNVNQKIWIWFQSQWIWIAGRRHNDTPDIHHDGPGGFNDWDADNVNPDIWTDGPSRDIDD

Nearest PDB structures (foldseek):
  5nnz-assembly2_B  TM=9.641E-01  e=1.946E-19  Homo sapiens
  5mzh-assembly1_A  TM=8.254E-01  e=2.397E-19  Chlamydomonas reinhardtii
  5mzh-assembly2_B  TM=7.785E-01  e=1.217E-19  Chlamydomonas reinhardtii
  3uvo-assembly1_A  TM=9.385E-01  e=5.969E-16  Homo sapiens
  3uvk-assembly1_A  TM=9.308E-01  e=4.559E-15  Homo sapiens

Organism: NCBI:txid412755

pLDDT: mean 90.47, std 10.64, range [34.47, 98.88]

Mean predicted aligned error: 16.32 Å